Protein AF-A0A957HDB0-F1 (afdb_monomer)

Mean predicted aligned error: 19.22 Å

Sequence (599 aa):
MADKNKKNTQTYMPDEQTFQQRLAARNRQGLFGRLFYYFSIGIAILALITLFVNVVNQSFGAIAESFTINPEELAGEGRTFEELNAQELADILVEYGANLRVLVRDRMSSVDPSVFTTSTLRELEPNANYPEGYADTTVNDISALDNGNEILAEFLALNLSDVDLRNIVLEDIAELQVLQAWGLFDSILNWEPGAAQQQRAADIVTEMQATDDAQVELASQLEDLEGQVSDLRAAGTDDNRAQITSLNEQITELRTQIDANRDAYDDLRNELETLVESFITTETQALYCTGEFVQINTKSPEELVTVMTTPYSEAGCRTEVIRYQSWLDVDFLQTPMSSTPAQAGIRTAILGSLLMMAIVILVSLPIGVGTAIYLEEYASQNFFNRLIETNVRTLAGVPSIIYGLLGLAIFVRLLAPVTSGIIFGVNVETRTDRQAITAIHNGLGVDDIYEFNDEDQYVGINADGTLTTDQAESLLVTFLRLGNAGISNLYGSISTEVATNDVRNSLGIDGEIPDDPEAVIELDGGKSITVAQFNSLERGLEQFASFTVNGRTILSASLTLALLILPIVIINAQEALRAVPFAVREASYGLGATKWQTI

Nearest PDB structures (foldseek):
  6kgq-assembly1_A  TM=9.334E-01  e=4.968E+00  Homo sapiens
  7sqc-assembly1_O1  TM=4.595E-01  e=7.922E+00  Chlamydomonas reinhardtii

Radius of gyration: 42.67 Å; Cα contacts (8 Å, |Δi|>4): 656; chains: 1; bounding box: 119×84×136 Å

Foldseek 3Di:
DDDDDDPDDDDPDDPPVVVVVVVVVVVVVVVVVVVVVVVVVVVVVVVVVVVVVVCQQAPWWKFWKWWPADCCVLVDPPDRSVVDALLSLLVSCVVQPPPLLVVCCVPQAPDDPVCQQVAFLCNRPVPFDADPPRRRPGLVRLVVDPCSSVRSSVSCSRHPGRVVSSVVCCPRPRNMDTPDIGTPCCRVVLEFDDPVLVVLLVVLLVVLVVLVVVLVVLVVVLVVLVVVLVVLVVVPDPVCVVVNVVSVVVNVVSVVVNVVSVVVNVVSQVVNLVSVVSGDYQKDWFKAADPDRPDLSNDRSNVNVVSVPDDDDDHRIDTIITHIDGCDDPQLCVADADPDSVRGHCVCVVVLVVVLVVLLCVQQQCLQLVLLLCLQQPDDPDPVSVVVLVVLVVLLVDDLVVLVVVLCVPQFPVVLCVLLCVVVVPPPPPCLLVLLVVLLCQLQVHDAQFDAPPVRHTDAGRPPPQADRQLRVQSSVLLSVLLVCLSVPPDDQPPLVNLLVSNCVSQQFDDDDDPDQQDWTAGPPGHIGGNSSSVSSSVSSSVSSPPHSGSPDSSSVSVSVSSSCNSVSNVVSNVVVVVDDPVQLVVCVVVVHDSVRSD

Structure (mmCIF, N/CA/C/O backbone):
data_AF-A0A957HDB0-F1
#
_entry.id   AF-A0A957HDB0-F1
#
loop_
_atom_site.group_PDB
_atom_site.id
_atom_site.type_symbol
_atom_site.label_atom_id
_atom_site.label_alt_id
_atom_site.label_comp_id
_atom_site.label_asym_id
_atom_site.label_entity_id
_atom_site.label_seq_id
_atom_site.pdbx_PDB_ins_code
_atom_site.Cartn_x
_atom_site.Cartn_y
_atom_site.Cartn_z
_atom_site.occupancy
_atom_site.B_iso_or_equiv
_atom_site.auth_seq_id
_atom_site.auth_comp_id
_atom_site.auth_asym_id
_atom_site.auth_atom_id
_atom_site.pdbx_PDB_model_num
ATOM 1 N N . MET A 1 1 ? -74.521 48.037 27.390 1.00 42.47 1 MET A N 1
ATOM 2 C CA . MET A 1 1 ? -73.920 46.925 28.157 1.00 42.47 1 MET A CA 1
ATOM 3 C C . MET A 1 1 ? -73.997 45.682 27.290 1.00 42.47 1 MET A C 1
ATOM 5 O O . MET A 1 1 ? -75.088 45.384 26.838 1.00 42.47 1 MET A O 1
ATOM 9 N N . ALA A 1 2 ? -72.845 45.045 27.055 1.00 46.19 2 ALA A N 1
ATOM 10 C CA . ALA A 1 2 ? -72.652 43.750 26.395 1.00 46.19 2 ALA A CA 1
ATOM 11 C C . ALA A 1 2 ? -73.313 43.563 25.014 1.00 46.19 2 ALA A C 1
ATOM 13 O O . ALA A 1 2 ? -74.464 43.150 24.929 1.00 46.19 2 ALA A O 1
ATOM 14 N N . ASP A 1 3 ? -72.535 43.746 23.940 1.00 37.84 3 ASP A N 1
ATOM 15 C CA . ASP A 1 3 ? -72.825 43.055 22.684 1.00 37.84 3 ASP A CA 1
ATOM 16 C C . ASP A 1 3 ? -71.569 42.400 22.100 1.00 37.84 3 ASP A C 1
ATOM 18 O O . ASP A 1 3 ? -70.453 42.923 22.152 1.00 37.84 3 ASP A O 1
ATOM 22 N N . LYS A 1 4 ? -71.797 41.183 21.624 1.00 49.50 4 LYS A N 1
ATOM 23 C CA . LYS A 1 4 ? -70.862 40.219 21.070 1.00 49.50 4 LYS A CA 1
ATOM 24 C C . LYS A 1 4 ? -70.218 40.798 19.815 1.00 49.50 4 LYS A C 1
ATOM 26 O O . LYS A 1 4 ? -70.921 41.179 18.890 1.00 49.50 4 LYS A O 1
ATOM 31 N N . ASN A 1 5 ? -68.897 40.706 19.691 1.00 39.03 5 ASN A N 1
ATOM 32 C CA . ASN A 1 5 ? -68.326 40.524 18.363 1.00 39.03 5 ASN A CA 1
ATOM 33 C C . ASN A 1 5 ? -67.098 39.621 18.402 1.00 39.03 5 ASN A C 1
ATOM 35 O O . ASN A 1 5 ? -66.073 39.923 19.013 1.00 39.03 5 ASN A O 1
ATOM 39 N N . LYS A 1 6 ? -67.277 38.467 17.755 1.00 47.69 6 LYS A N 1
ATOM 40 C CA . LYS A 1 6 ? -66.281 37.452 17.432 1.00 47.69 6 LYS A CA 1
ATOM 41 C C . LYS A 1 6 ? -64.989 38.119 16.954 1.00 47.69 6 LYS A C 1
ATOM 43 O O . LYS A 1 6 ? -64.958 38.700 15.872 1.00 47.69 6 LYS A O 1
ATOM 48 N N . LYS A 1 7 ? -63.902 37.969 17.711 1.00 45.09 7 LYS A N 1
ATOM 49 C CA . LYS A 1 7 ? -62.561 38.083 17.134 1.00 45.09 7 LYS A CA 1
ATOM 50 C C . LYS A 1 7 ? -62.338 36.829 16.292 1.00 45.09 7 LYS A C 1
ATOM 52 O O . LYS A 1 7 ? -62.026 35.769 16.823 1.00 45.09 7 LYS A O 1
ATOM 57 N N . ASN A 1 8 ? -62.608 36.962 14.995 1.00 43.06 8 ASN A N 1
ATOM 58 C CA . ASN A 1 8 ? -62.288 35.970 13.980 1.00 43.06 8 ASN A CA 1
ATOM 59 C C . ASN A 1 8 ? -60.800 35.613 14.067 1.00 43.06 8 ASN A C 1
ATOM 61 O O . ASN A 1 8 ? -59.931 36.479 13.979 1.00 43.06 8 ASN A O 1
ATOM 65 N N . THR A 1 9 ? -60.547 34.320 14.217 1.00 52.00 9 THR A N 1
ATOM 66 C CA . THR A 1 9 ? -59.324 33.614 13.846 1.00 52.00 9 THR A CA 1
ATOM 67 C C . THR A 1 9 ? -58.857 34.065 12.460 1.00 52.00 9 THR A C 1
ATOM 69 O O . THR A 1 9 ? -59.401 33.618 11.452 1.00 52.00 9 THR A O 1
ATOM 72 N N . GLN A 1 10 ? -57.873 34.965 12.396 1.00 49.44 10 GLN A N 1
ATOM 73 C CA . GLN A 1 10 ? -57.140 35.224 11.160 1.00 49.44 10 GLN A CA 1
ATOM 74 C C . GLN A 1 10 ? -56.014 34.203 11.045 1.00 49.44 10 GLN A C 1
ATOM 76 O O . GLN A 1 10 ? -54.936 34.340 11.618 1.00 49.44 10 GLN A O 1
ATOM 81 N N . THR A 1 11 ? -56.328 33.137 10.323 1.00 50.84 11 THR A N 1
ATOM 82 C CA . THR A 1 11 ? -55.385 32.211 9.714 1.00 50.84 11 THR A CA 1
ATOM 83 C C . THR A 1 11 ? -54.355 33.020 8.921 1.00 50.84 11 THR A C 1
ATOM 85 O O . THR A 1 11 ? -54.722 33.824 8.072 1.00 50.84 11 THR A O 1
ATOM 88 N N . TYR A 1 12 ? -53.067 32.811 9.189 1.00 58.84 12 TYR A N 1
ATOM 89 C CA . TYR A 1 12 ? -51.923 33.480 8.547 1.00 58.84 12 TYR A CA 1
ATOM 90 C C . TYR A 1 12 ? -51.709 33.065 7.071 1.00 58.84 12 TYR A C 1
ATOM 92 O O . TYR A 1 12 ? -50.580 33.050 6.581 1.00 58.84 12 TYR A O 1
ATOM 100 N N . MET A 1 13 ? -52.767 32.680 6.352 1.00 57.56 13 MET A N 1
ATOM 101 C CA . MET A 1 13 ? -52.682 32.422 4.917 1.00 57.56 13 MET A CA 1
ATOM 102 C C . MET A 1 13 ? -53.000 33.715 4.158 1.00 57.56 13 MET A C 1
ATOM 104 O O . MET A 1 13 ? -54.032 34.332 4.432 1.00 57.56 13 MET A O 1
ATOM 108 N N . PRO A 1 14 ? -52.123 34.159 3.237 1.00 65.00 14 PRO A N 1
ATOM 109 C CA . PRO A 1 14 ? -52.446 35.262 2.339 1.00 65.00 14 PRO A CA 1
ATOM 110 C C . PRO A 1 14 ? -53.710 34.930 1.535 1.00 65.00 14 PRO A C 1
ATOM 112 O O . PRO A 1 14 ? -54.035 33.757 1.357 1.00 65.00 14 PRO A O 1
ATOM 115 N N . ASP A 1 15 ? -54.410 35.960 1.056 1.00 76.06 15 ASP A N 1
ATOM 116 C CA . ASP A 1 15 ? -55.565 35.787 0.169 1.00 76.06 15 ASP A CA 1
ATOM 117 C C . ASP A 1 15 ? -55.217 34.838 -0.996 1.00 76.06 15 ASP A C 1
ATOM 119 O O . ASP A 1 15 ? -54.088 34.848 -1.492 1.00 76.06 15 ASP A O 1
ATOM 123 N N . GLU A 1 16 ? -56.186 34.024 -1.420 1.00 74.25 16 GLU A N 1
ATOM 124 C CA . GLU A 1 16 ? -56.036 33.019 -2.477 1.00 74.25 16 GLU A CA 1
ATOM 125 C C . GLU A 1 16 ? -55.408 33.609 -3.749 1.00 74.25 16 GLU A C 1
ATOM 127 O O . GLU A 1 16 ? -54.523 32.996 -4.342 1.00 74.25 16 GLU A O 1
ATOM 132 N N . GLN A 1 17 ? -55.775 34.833 -4.142 1.00 74.69 17 GLN A N 1
ATOM 133 C CA . GLN A 1 17 ? -55.183 35.487 -5.311 1.00 74.69 17 GLN A CA 1
ATOM 134 C C . GLN A 1 17 ? -53.698 35.797 -5.094 1.00 74.69 17 GLN A C 1
ATOM 136 O O . GLN A 1 17 ? -52.867 35.497 -5.954 1.00 74.69 17 GLN A O 1
ATOM 141 N N . THR A 1 18 ? -53.338 36.336 -3.930 1.00 71.94 18 THR A N 1
ATOM 142 C CA . THR A 1 18 ? -51.944 36.605 -3.551 1.00 71.94 18 THR A CA 1
ATOM 143 C C . THR A 1 18 ? -51.125 35.312 -3.408 1.00 71.94 18 THR A C 1
ATOM 145 O O . THR A 1 18 ? -49.945 35.274 -3.774 1.00 71.94 18 THR A O 1
ATOM 148 N N . PHE A 1 19 ? -51.731 34.234 -2.901 1.00 75.62 19 PHE A N 1
ATOM 149 C CA . PHE A 1 19 ? -51.113 32.913 -2.800 1.00 75.62 19 PHE A CA 1
ATOM 150 C C . PHE A 1 19 ? -50.830 32.324 -4.186 1.00 75.62 19 PHE A C 1
ATOM 152 O O . PHE A 1 19 ? -49.686 31.960 -4.459 1.00 75.62 19 PHE A O 1
ATOM 159 N N . GLN A 1 20 ? -51.815 32.321 -5.087 1.00 74.69 20 GLN A N 1
ATOM 160 C CA . GLN A 1 20 ? -51.676 31.821 -6.460 1.00 74.69 20 GLN A CA 1
ATOM 161 C C . GLN A 1 20 ? -50.648 32.625 -7.272 1.00 74.69 20 GLN A C 1
ATOM 163 O O . GLN A 1 20 ? -49.819 32.050 -7.981 1.00 74.69 20 GLN A O 1
ATOM 168 N N . GLN A 1 21 ? -50.616 33.953 -7.108 1.00 76.75 21 GLN A N 1
ATOM 169 C CA . GLN A 1 21 ? -49.603 34.808 -7.740 1.00 76.75 21 GLN A CA 1
ATOM 170 C C . GLN A 1 21 ? -48.180 34.473 -7.269 1.00 76.75 21 GLN A C 1
ATOM 172 O O . GLN A 1 21 ? -47.249 34.406 -8.076 1.00 76.75 21 GLN A O 1
ATOM 177 N N . ARG A 1 22 ? -47.992 34.222 -5.966 1.00 79.38 22 ARG A N 1
ATOM 178 C CA . ARG A 1 22 ? -46.683 33.851 -5.401 1.00 79.38 22 ARG A CA 1
ATOM 179 C C . ARG A 1 22 ? -46.320 32.386 -5.649 1.00 79.38 22 ARG A C 1
ATOM 181 O O . ARG A 1 22 ? -45.132 32.066 -5.676 1.00 79.38 22 ARG A O 1
ATOM 188 N N . LEU A 1 23 ? -47.297 31.505 -5.864 1.00 81.88 23 LEU A N 1
ATOM 189 C CA . LEU A 1 23 ? -47.086 30.083 -6.142 1.00 81.88 23 LEU A CA 1
ATOM 190 C C . LEU A 1 23 ? -46.325 29.877 -7.456 1.00 81.88 23 LEU A C 1
ATOM 192 O O . LEU A 1 23 ? -45.370 29.107 -7.493 1.00 81.88 23 LEU A O 1
ATOM 196 N N . ALA A 1 24 ? -46.671 30.624 -8.509 1.00 80.69 24 ALA A N 1
ATOM 197 C CA . ALA A 1 24 ? -45.962 30.559 -9.787 1.00 80.69 24 ALA A CA 1
ATOM 198 C C . ALA A 1 24 ? -44.486 30.981 -9.658 1.00 80.69 24 ALA A C 1
ATOM 200 O O . ALA A 1 24 ? -43.600 30.322 -10.205 1.00 80.69 24 ALA A O 1
ATOM 201 N N . ALA A 1 25 ? -44.205 32.045 -8.897 1.00 82.81 25 ALA A N 1
ATOM 202 C CA . ALA A 1 25 ? -42.840 32.496 -8.628 1.00 82.81 25 ALA A CA 1
ATOM 203 C C . ALA A 1 25 ? -42.047 31.470 -7.796 1.00 82.81 25 ALA A C 1
ATOM 205 O O . ALA A 1 25 ? -40.911 31.149 -8.144 1.00 82.81 25 ALA A O 1
ATOM 206 N N . ARG A 1 26 ? -42.663 30.891 -6.755 1.00 83.50 26 ARG A N 1
ATOM 207 C CA . ARG A 1 26 ? -42.055 29.836 -5.923 1.00 83.50 26 ARG A CA 1
ATOM 208 C C . ARG A 1 26 ? -41.793 28.553 -6.706 1.00 83.50 26 ARG A C 1
ATOM 210 O O . ARG A 1 26 ? -40.729 27.969 -6.544 1.00 83.50 26 ARG A O 1
ATOM 217 N N . ASN A 1 27 ? -42.704 28.147 -7.590 1.00 86.81 27 ASN A N 1
ATOM 218 C CA . ASN A 1 27 ? -42.512 26.981 -8.453 1.00 86.81 27 ASN A CA 1
ATOM 219 C C . ASN A 1 27 ? -41.355 27.193 -9.435 1.00 86.81 27 ASN A C 1
ATOM 221 O O . ASN A 1 27 ? -40.568 26.276 -9.638 1.00 86.81 27 ASN A O 1
ATOM 225 N N . ARG A 1 28 ? -41.195 28.399 -10.000 1.00 85.56 28 ARG A N 1
ATOM 226 C CA . ARG A 1 28 ? -40.045 28.726 -10.864 1.00 85.56 28 ARG A CA 1
ATOM 227 C C . ARG A 1 28 ? -38.727 28.744 -10.091 1.00 85.56 28 ARG A C 1
ATOM 229 O O . ARG A 1 28 ? -37.750 28.174 -10.563 1.00 85.56 28 ARG A O 1
ATOM 236 N N . GLN A 1 29 ? -38.701 29.349 -8.902 1.00 86.50 29 GLN A N 1
ATOM 237 C CA . GLN A 1 29 ? -37.514 29.349 -8.037 1.00 86.50 29 GLN A CA 1
ATOM 238 C C . GLN A 1 29 ? -37.150 27.935 -7.565 1.00 86.50 29 GLN A C 1
ATOM 240 O O . GLN A 1 29 ? -35.981 27.566 -7.593 1.00 86.50 29 GLN A O 1
ATOM 245 N N . GLY A 1 30 ? -38.144 27.120 -7.203 1.00 90.25 30 GLY A N 1
ATOM 246 C CA . GLY A 1 30 ? -37.952 25.716 -6.843 1.00 90.25 30 GLY A CA 1
ATOM 247 C C . GLY A 1 30 ? -37.468 24.870 -8.021 1.00 90.25 30 GLY A C 1
ATOM 248 O O . GLY A 1 30 ? -36.564 24.058 -7.855 1.00 90.25 30 GLY A O 1
ATOM 249 N N . LEU A 1 31 ? -38.004 25.100 -9.226 1.00 91.31 31 LEU A N 1
ATOM 250 C CA . LEU A 1 31 ? -37.536 24.447 -10.451 1.00 91.31 31 LEU A CA 1
ATOM 251 C C . LEU A 1 31 ? -36.070 24.793 -10.733 1.00 91.31 31 LEU A C 1
ATOM 253 O O . LEU A 1 31 ? -35.284 23.893 -11.010 1.00 91.31 31 LEU A O 1
ATOM 257 N N . PHE A 1 32 ? -35.704 26.074 -10.630 1.00 93.31 32 PHE A N 1
ATOM 258 C CA . PHE A 1 32 ? -34.328 26.527 -10.827 1.00 93.31 32 PHE A CA 1
ATOM 259 C C . PHE A 1 32 ? -33.381 25.929 -9.783 1.00 93.31 32 PHE A C 1
ATOM 261 O O . PHE A 1 32 ? -32.356 25.365 -10.149 1.00 93.31 32 PHE A O 1
ATOM 268 N N . GLY A 1 33 ? -33.749 25.975 -8.498 1.00 91.81 33 GLY A N 1
ATOM 269 C CA . GLY A 1 33 ? -32.961 25.363 -7.426 1.00 91.81 33 GLY A CA 1
ATOM 270 C C . GLY A 1 33 ? -32.774 23.857 -7.626 1.00 91.81 33 GLY A C 1
ATOM 271 O O . GLY A 1 33 ? -31.669 23.349 -7.464 1.00 91.81 33 GLY A O 1
ATOM 272 N N . ARG A 1 34 ? -33.824 23.148 -8.061 1.00 91.81 34 ARG A N 1
ATOM 273 C CA . ARG A 1 34 ? -33.759 21.714 -8.377 1.00 91.81 34 ARG A CA 1
ATOM 274 C C . ARG A 1 34 ? -32.861 21.424 -9.583 1.00 91.81 34 ARG A C 1
ATOM 276 O O . ARG A 1 34 ? -32.077 20.484 -9.537 1.00 91.81 34 ARG A O 1
ATOM 283 N N . LEU A 1 35 ? -32.964 22.223 -10.646 1.00 93.81 35 LEU A N 1
ATOM 284 C CA . LEU A 1 35 ? -32.094 22.119 -11.823 1.00 93.81 35 LEU A CA 1
ATOM 285 C C . LEU A 1 35 ? -30.629 22.350 -11.453 1.00 93.81 35 LEU A C 1
ATOM 287 O O . LEU A 1 35 ? -29.783 21.546 -11.825 1.00 93.81 35 LEU A O 1
ATOM 291 N N . PHE A 1 36 ? -30.345 23.399 -10.681 1.00 95.25 36 PHE A N 1
ATOM 292 C CA . PHE A 1 36 ? -29.001 23.693 -10.193 1.00 95.25 36 PHE A CA 1
ATOM 293 C C . PHE A 1 36 ? -28.441 22.548 -9.338 1.00 95.25 36 PHE A C 1
ATOM 295 O O . PHE A 1 36 ? -27.303 22.136 -9.536 1.00 95.25 36 PHE A O 1
ATOM 302 N N . TYR A 1 37 ? -29.250 21.994 -8.431 1.00 92.06 37 TYR A N 1
ATOM 303 C CA . TYR A 1 37 ? -28.854 20.861 -7.596 1.00 92.06 37 TYR A CA 1
ATOM 304 C C . TYR A 1 37 ? -28.505 19.617 -8.427 1.00 92.06 37 TYR A C 1
ATOM 306 O O . TYR A 1 37 ? -27.426 19.056 -8.254 1.00 92.06 37 TYR A O 1
ATOM 314 N N . TYR A 1 38 ? -29.363 19.217 -9.374 1.00 94.62 38 TYR A N 1
ATOM 315 C CA . TYR A 1 38 ? -29.071 18.071 -10.244 1.00 94.62 38 TYR A CA 1
ATOM 316 C C . TYR A 1 38 ? -27.881 18.315 -11.169 1.00 94.62 38 TYR A C 1
ATOM 318 O O . TYR A 1 38 ? -27.099 17.399 -11.405 1.00 94.62 38 TYR A O 1
ATOM 326 N N . PHE A 1 39 ? -27.713 19.541 -11.660 1.00 96.50 39 PHE A N 1
ATOM 327 C CA . PHE A 1 39 ? -26.548 19.915 -12.452 1.00 96.50 39 PHE A CA 1
ATOM 328 C C . PHE A 1 39 ? -25.252 19.817 -11.636 1.00 96.50 39 PHE A C 1
ATOM 330 O O . PHE A 1 39 ? -24.279 19.236 -12.106 1.00 96.50 39 PHE A O 1
ATOM 337 N N . SER A 1 40 ? -25.261 20.306 -10.392 1.00 96.06 40 SER A N 1
ATOM 338 C CA . SER A 1 40 ? -24.131 20.194 -9.462 1.00 96.06 40 SER A CA 1
ATOM 339 C C . SER A 1 40 ? -23.771 18.734 -9.173 1.00 96.06 40 SER A C 1
ATOM 341 O O . SER A 1 40 ? -22.605 18.359 -9.271 1.00 96.06 40 SER A O 1
ATOM 343 N N . ILE A 1 41 ? -24.770 17.880 -8.913 1.00 94.56 41 ILE A N 1
ATOM 344 C CA . ILE A 1 41 ? -24.559 16.432 -8.761 1.00 94.56 41 ILE A CA 1
ATOM 345 C C . ILE A 1 41 ? -23.969 15.827 -10.035 1.00 94.56 41 ILE A C 1
ATOM 347 O O . ILE A 1 41 ? -23.030 15.044 -9.950 1.00 94.56 41 ILE A O 1
ATOM 351 N N . GLY A 1 42 ? -24.486 16.195 -11.210 1.00 96.44 42 GLY A N 1
ATOM 352 C CA . GLY A 1 42 ? -23.968 15.718 -12.490 1.00 96.44 42 GLY A CA 1
ATOM 353 C C . GLY A 1 42 ? -22.490 16.062 -12.681 1.00 96.44 42 GLY A C 1
ATOM 354 O O . GLY A 1 42 ? -21.702 15.185 -13.024 1.00 96.44 42 GLY A O 1
ATOM 355 N N . ILE A 1 43 ? -22.095 17.305 -12.384 1.00 96.75 43 ILE A N 1
ATOM 356 C CA . ILE A 1 43 ? -20.687 17.725 -12.411 1.00 96.75 43 ILE A CA 1
ATOM 357 C C . ILE A 1 43 ? -19.860 16.939 -11.393 1.00 96.75 43 ILE A C 1
ATOM 359 O O . ILE A 1 43 ? -18.782 16.466 -11.737 1.00 96.75 43 ILE A O 1
ATOM 363 N N . ALA A 1 44 ? -20.343 16.787 -10.158 1.00 93.00 44 ALA A N 1
ATOM 364 C CA . ALA A 1 44 ? -19.618 16.068 -9.113 1.00 93.00 44 ALA A CA 1
ATOM 365 C C . ALA A 1 44 ? -19.385 14.595 -9.487 1.00 93.00 44 ALA A C 1
ATOM 367 O O . ALA A 1 44 ? -18.283 14.085 -9.309 1.00 93.00 44 ALA A O 1
ATOM 368 N N . ILE A 1 45 ? -20.396 13.932 -10.056 1.00 96.50 45 ILE A N 1
ATOM 369 C CA . ILE A 1 45 ? -20.287 12.556 -10.552 1.00 96.50 45 ILE A CA 1
ATOM 370 C C . ILE A 1 45 ? -19.288 12.485 -11.707 1.00 96.50 45 ILE A C 1
ATOM 372 O O . ILE A 1 45 ? -18.423 11.617 -11.690 1.00 96.50 45 ILE A O 1
ATOM 376 N N . LEU A 1 46 ? -19.359 13.399 -12.680 1.00 97.19 46 LEU A N 1
ATOM 377 C CA . LEU A 1 46 ? -18.396 13.440 -13.785 1.00 97.19 46 LEU A CA 1
ATOM 378 C C . LEU A 1 46 ? -16.966 13.651 -13.282 1.00 97.19 46 LEU A C 1
ATOM 380 O O . LEU A 1 46 ? -16.070 12.936 -13.709 1.00 97.19 46 LEU A O 1
ATOM 384 N N . ALA A 1 47 ? -16.754 14.571 -12.341 1.00 96.00 47 ALA A N 1
ATOM 385 C CA . ALA A 1 47 ? -15.445 14.802 -11.740 1.00 96.00 47 ALA A CA 1
ATOM 386 C C . ALA A 1 47 ? -14.917 13.549 -11.022 1.00 96.00 47 ALA A C 1
ATOM 388 O O . ALA A 1 47 ? -13.742 13.213 -11.160 1.00 96.00 47 ALA A O 1
ATOM 389 N N . LEU A 1 48 ? -15.784 12.836 -10.297 1.00 94.94 48 LEU A N 1
ATOM 390 C CA . LEU A 1 48 ? -15.427 11.597 -9.609 1.00 94.94 48 LEU A CA 1
ATOM 391 C C . LEU A 1 48 ? -15.106 10.469 -10.596 1.00 94.94 48 LEU A C 1
ATOM 393 O O . LEU A 1 48 ? -14.130 9.756 -10.390 1.00 94.94 48 LEU A O 1
ATOM 397 N N . ILE A 1 49 ? -15.869 10.343 -11.687 1.00 95.69 49 ILE A N 1
ATOM 398 C CA . ILE A 1 49 ? -15.580 9.398 -12.775 1.00 95.69 49 ILE A CA 1
ATOM 399 C C . ILE A 1 49 ? -14.226 9.723 -13.407 1.00 95.69 49 ILE A C 1
ATOM 401 O O . ILE A 1 49 ? -13.403 8.827 -13.546 1.00 95.69 49 ILE A O 1
ATOM 405 N N . THR A 1 50 ? -13.961 10.988 -13.743 1.00 95.56 50 THR A N 1
ATOM 406 C CA . THR A 1 50 ? -12.677 11.401 -14.327 1.00 95.56 50 THR A CA 1
ATOM 407 C C . THR A 1 50 ? -11.514 11.090 -13.392 1.00 95.56 50 THR A C 1
ATOM 409 O O . THR A 1 50 ? -10.502 10.552 -13.833 1.00 95.56 50 THR A O 1
ATOM 412 N N . LEU A 1 51 ? -11.657 11.385 -12.098 1.00 94.12 51 LEU A N 1
ATOM 413 C CA . LEU A 1 51 ? -10.626 11.078 -11.111 1.00 94.12 51 LEU A CA 1
ATOM 414 C C . LEU A 1 51 ? -10.411 9.568 -10.990 1.00 94.12 51 LEU A C 1
ATOM 416 O O . LEU A 1 51 ? -9.270 9.122 -10.996 1.00 94.12 51 LEU A O 1
ATOM 420 N N . PHE A 1 52 ? -11.488 8.786 -10.933 1.00 90.44 52 PHE A N 1
ATOM 421 C CA . PHE A 1 52 ? -11.409 7.330 -10.873 1.00 90.44 52 PHE A CA 1
ATOM 422 C C . PHE A 1 52 ? -10.705 6.749 -12.102 1.00 90.44 52 PHE A C 1
ATOM 424 O O . PHE A 1 52 ? -9.769 5.974 -11.951 1.00 90.44 52 PHE A O 1
ATOM 431 N N . VAL A 1 53 ? -11.094 7.172 -13.308 1.00 89.25 53 VAL A N 1
ATOM 432 C CA . VAL A 1 53 ? -10.462 6.744 -14.565 1.00 89.25 53 VAL A CA 1
ATOM 433 C C . VAL A 1 53 ? -8.981 7.119 -14.590 1.00 89.25 53 VAL A C 1
ATOM 435 O O . VAL A 1 53 ? -8.161 6.302 -14.993 1.00 89.25 53 VAL A O 1
ATOM 438 N N . ASN A 1 54 ? -8.617 8.315 -14.118 1.00 88.25 54 ASN A N 1
ATOM 439 C CA . ASN A 1 54 ? -7.218 8.733 -14.053 1.00 88.25 54 ASN A CA 1
ATOM 440 C C . ASN A 1 54 ? -6.403 7.890 -13.063 1.00 88.25 54 ASN A C 1
ATOM 442 O O . ASN A 1 54 ? -5.296 7.472 -13.386 1.00 88.25 54 ASN A O 1
ATOM 446 N N . VAL A 1 55 ? -6.952 7.617 -11.876 1.00 85.38 55 VAL A N 1
ATOM 447 C CA . VAL A 1 55 ? -6.300 6.755 -10.879 1.00 85.38 55 VAL A CA 1
ATOM 448 C C . VAL A 1 55 ? -6.122 5.347 -11.439 1.00 85.38 55 VAL A C 1
ATOM 450 O O . VAL A 1 55 ? -5.017 4.825 -11.412 1.00 85.38 55 VAL A O 1
ATOM 453 N N . VAL A 1 56 ? -7.169 4.765 -12.024 1.00 82.06 56 VAL A N 1
ATOM 454 C CA . VAL A 1 56 ? -7.100 3.446 -12.668 1.00 82.06 56 VAL A CA 1
ATOM 455 C C . VAL A 1 56 ? -6.043 3.431 -13.778 1.00 82.06 56 VAL A C 1
ATOM 457 O O . VAL A 1 56 ? -5.251 2.496 -13.838 1.00 82.06 56 VAL A O 1
ATOM 460 N N . ASN A 1 57 ? -5.965 4.482 -14.602 1.00 83.19 57 ASN A N 1
ATOM 461 C CA . ASN A 1 57 ? -4.946 4.578 -15.645 1.00 83.19 57 ASN A CA 1
ATOM 462 C C . ASN A 1 57 ? -3.520 4.584 -15.084 1.00 83.19 57 ASN A C 1
ATOM 464 O O . ASN A 1 57 ? -2.642 3.933 -15.633 1.00 83.19 57 ASN A O 1
ATOM 468 N N . GLN A 1 58 ? -3.290 5.311 -13.992 1.00 75.31 58 GLN A N 1
ATOM 469 C CA . GLN A 1 58 ? -1.966 5.434 -13.379 1.00 75.31 58 GLN A CA 1
ATOM 470 C C . GLN A 1 58 ? -1.574 4.212 -12.541 1.00 75.31 58 GLN A C 1
ATOM 472 O O . GLN A 1 58 ? -0.389 3.954 -12.372 1.00 75.31 58 GLN A O 1
ATOM 477 N N . SER A 1 59 ? -2.544 3.483 -11.986 1.00 71.44 59 SER A N 1
ATOM 478 C CA . SER A 1 59 ? -2.280 2.371 -11.065 1.00 71.44 59 SER A CA 1
ATOM 479 C C . SER A 1 59 ? -2.087 1.016 -11.744 1.00 71.44 59 SER A C 1
ATOM 481 O O . SER A 1 59 ? -1.459 0.151 -11.150 1.00 71.44 59 SER A O 1
ATOM 483 N N . PHE A 1 60 ? -2.629 0.809 -12.946 1.00 71.25 60 PHE A N 1
ATOM 484 C CA . PHE A 1 60 ? -2.637 -0.503 -13.612 1.00 71.25 60 PHE A CA 1
ATOM 485 C C . PHE A 1 60 ? -1.880 -0.491 -14.946 1.00 71.25 60 PHE A C 1
ATOM 487 O O . PHE A 1 60 ? -2.325 -1.054 -15.941 1.00 71.25 60 PHE A O 1
ATOM 494 N N . GLY A 1 61 ? -0.755 0.214 -14.970 1.00 67.44 61 GLY A N 1
ATOM 495 C CA . GLY A 1 61 ? 0.116 0.324 -16.129 1.00 67.44 61 GLY A CA 1
ATOM 496 C C . GLY A 1 61 ? 0.871 -0.951 -16.504 1.00 67.44 61 GLY A C 1
ATOM 497 O O . GLY A 1 61 ? 0.843 -1.951 -15.783 1.00 67.44 61 GLY A O 1
ATOM 498 N N . ALA A 1 62 ? 1.588 -0.884 -17.622 1.00 63.84 62 ALA A N 1
ATOM 499 C CA . ALA A 1 62 ? 2.700 -1.785 -17.907 1.00 63.84 62 ALA A CA 1
ATOM 500 C C . ALA A 1 62 ? 4.023 -1.105 -17.553 1.00 63.84 62 ALA A C 1
ATOM 502 O O . ALA A 1 62 ? 4.143 0.123 -17.627 1.00 63.84 62 ALA A O 1
ATOM 503 N N . ILE A 1 63 ? 5.017 -1.911 -17.204 1.00 62.09 63 ILE A N 1
ATOM 504 C CA . ILE A 1 63 ? 6.389 -1.452 -16.998 1.00 62.09 63 ILE A CA 1
ATOM 505 C C . ILE A 1 63 ? 7.335 -2.198 -17.927 1.00 62.09 63 ILE A C 1
ATOM 507 O O . ILE A 1 63 ? 7.093 -3.354 -18.264 1.00 62.09 63 ILE A O 1
ATOM 511 N N . ALA A 1 64 ? 8.394 -1.505 -18.328 1.00 59.84 64 ALA A N 1
ATOM 512 C CA . ALA A 1 64 ? 9.562 -2.084 -18.963 1.00 59.84 64 ALA A CA 1
ATOM 513 C C . ALA A 1 64 ? 10.615 -2.267 -17.8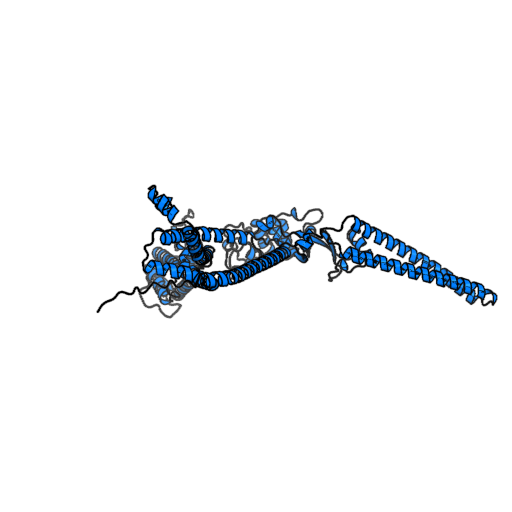80 1.00 59.84 64 ALA A C 1
ATOM 515 O O . ALA A 1 64 ? 11.034 -1.293 -17.245 1.00 59.84 64 ALA A O 1
ATOM 516 N N . GLU A 1 65 ? 11.016 -3.510 -17.672 1.00 61.16 65 GLU A N 1
ATOM 517 C CA . GLU A 1 65 ? 12.015 -3.881 -16.681 1.00 61.16 65 GLU A CA 1
ATOM 518 C C . GLU A 1 65 ? 13.238 -4.503 -17.354 1.00 61.16 65 GLU A C 1
ATOM 520 O O . GLU A 1 65 ? 13.111 -5.159 -18.388 1.00 61.16 65 GLU A O 1
ATOM 525 N N . SER A 1 66 ? 14.414 -4.279 -16.773 1.00 64.50 66 SER A N 1
ATOM 526 C CA . SER A 1 66 ? 15.673 -4.886 -17.202 1.00 64.50 66 SER A CA 1
ATOM 527 C C . SER A 1 66 ? 16.478 -5.361 -15.998 1.00 64.50 66 SER A C 1
ATOM 529 O O . SER A 1 66 ? 16.337 -4.814 -14.906 1.00 64.50 66 SER A O 1
ATOM 531 N N . PHE A 1 67 ? 17.322 -6.367 -16.200 1.00 69.50 67 PHE A N 1
ATOM 532 C CA . PHE A 1 67 ? 18.254 -6.860 -15.193 1.00 69.50 67 PHE A CA 1
ATOM 533 C C . PHE A 1 67 ? 19.668 -6.376 -15.504 1.00 69.50 67 PHE A C 1
ATOM 535 O O . PHE A 1 67 ? 20.132 -6.531 -16.634 1.00 69.50 67 PHE A O 1
ATOM 542 N N . THR A 1 68 ? 20.376 -5.876 -14.488 1.00 70.75 68 THR A N 1
ATOM 543 C CA . THR A 1 68 ? 21.810 -5.557 -14.580 1.00 70.75 68 THR A CA 1
ATOM 544 C C . THR A 1 68 ? 22.632 -6.793 -14.980 1.00 70.75 68 THR A C 1
ATOM 546 O O . THR A 1 68 ? 23.613 -6.688 -15.723 1.00 70.75 68 THR A O 1
ATOM 549 N N . ILE A 1 69 ? 22.241 -7.978 -14.492 1.00 75.75 69 ILE A N 1
ATOM 550 C CA . ILE A 1 69 ? 22.844 -9.270 -14.852 1.00 75.75 69 ILE A CA 1
ATOM 551 C C . ILE A 1 69 ? 21.736 -10.213 -15.314 1.00 75.75 69 ILE A C 1
ATOM 553 O O . ILE A 1 69 ? 20.782 -10.452 -14.580 1.00 75.75 69 ILE A O 1
ATOM 557 N N . ASN A 1 70 ? 21.855 -10.767 -16.524 1.00 71.12 70 ASN A N 1
ATOM 558 C CA . ASN A 1 70 ? 20.842 -11.676 -17.054 1.00 71.12 70 ASN A CA 1
ATOM 559 C C . ASN A 1 70 ? 20.757 -12.944 -16.173 1.00 71.12 70 ASN A C 1
ATOM 561 O O . ASN A 1 70 ? 21.771 -13.629 -16.024 1.00 71.12 70 ASN A O 1
ATOM 565 N N . PRO A 1 71 ? 19.579 -13.298 -15.618 1.00 78.12 71 PRO A N 1
ATOM 566 C CA . PRO A 1 71 ? 19.431 -14.473 -14.756 1.00 78.12 71 PRO A CA 1
ATOM 567 C C . PRO A 1 71 ? 19.872 -15.784 -15.417 1.00 78.12 71 PRO A C 1
ATOM 569 O O . PRO A 1 71 ? 20.390 -16.673 -14.746 1.00 78.12 71 PRO A O 1
ATOM 572 N N . GLU A 1 72 ? 19.738 -15.892 -16.739 1.00 80.00 72 GLU A N 1
ATOM 573 C CA . GLU A 1 72 ? 20.175 -17.080 -17.480 1.00 80.00 72 GLU A CA 1
ATOM 574 C C . GLU A 1 72 ? 21.705 -17.211 -17.524 1.00 80.00 72 GLU A C 1
ATOM 576 O O . GLU A 1 72 ? 22.235 -18.318 -17.579 1.00 80.00 72 GLU A O 1
ATOM 581 N N . GLU A 1 73 ? 22.443 -16.097 -17.435 1.00 79.12 73 GLU A N 1
ATOM 582 C CA . GLU A 1 73 ? 23.906 -16.134 -17.305 1.00 79.12 73 GLU A CA 1
ATOM 583 C C . GLU A 1 73 ? 24.330 -16.687 -15.936 1.00 79.12 73 GLU A C 1
ATOM 585 O O . GLU A 1 73 ? 25.357 -17.360 -15.846 1.00 79.12 73 GLU A O 1
ATOM 590 N N . LEU A 1 74 ? 23.519 -16.470 -14.892 1.00 83.25 74 LEU A N 1
ATOM 591 C CA . LEU A 1 74 ? 23.761 -16.995 -13.542 1.00 83.25 74 LEU A CA 1
ATOM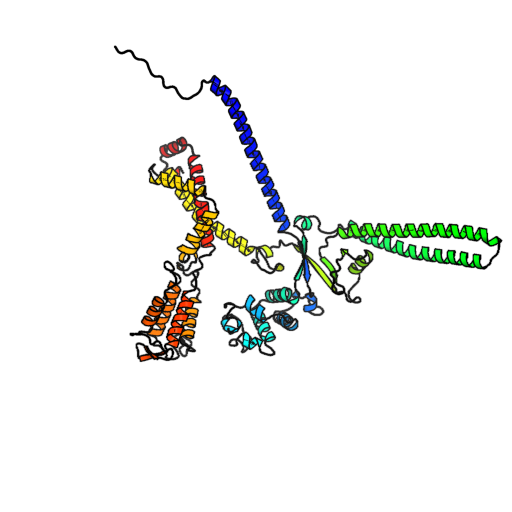 592 C C . LEU A 1 74 ? 23.528 -18.514 -13.453 1.00 83.25 74 LEU A C 1
ATOM 594 O O . LEU A 1 74 ? 24.102 -19.180 -12.596 1.00 83.25 74 LEU A O 1
ATOM 598 N N . ALA A 1 75 ? 22.699 -19.082 -14.337 1.00 80.88 75 ALA A N 1
ATOM 599 C CA . ALA A 1 75 ? 22.369 -20.511 -14.344 1.00 80.88 75 ALA A CA 1
ATOM 600 C C . ALA A 1 75 ? 23.456 -21.406 -14.978 1.00 80.88 75 ALA A C 1
ATOM 602 O O . ALA A 1 75 ? 23.516 -22.622 -14.718 1.00 80.88 75 ALA A O 1
ATOM 603 N N . GLY A 1 76 ? 24.337 -20.805 -15.785 1.00 76.38 76 GLY A N 1
ATOM 604 C CA . GLY A 1 76 ? 25.369 -21.485 -16.566 1.00 76.38 76 GLY A CA 1
ATOM 605 C C . GLY A 1 76 ? 24.869 -22.038 -17.910 1.00 76.38 76 GLY A C 1
ATOM 606 O O . GLY A 1 76 ? 23.676 -22.065 -18.201 1.00 76.38 76 GLY A O 1
ATOM 607 N N . GLU A 1 77 ? 25.796 -22.487 -18.764 1.00 73.19 77 GLU A N 1
ATOM 608 C CA . GLU A 1 77 ? 25.480 -22.890 -20.144 1.00 73.19 77 GLU A CA 1
ATOM 609 C C . GLU A 1 77 ? 24.452 -24.040 -20.223 1.00 73.19 77 GLU A C 1
ATOM 611 O O . GLU A 1 77 ? 24.710 -25.165 -19.790 1.00 73.19 77 GLU A O 1
ATOM 616 N N . GLY A 1 78 ? 23.306 -23.775 -20.864 1.00 69.88 78 GLY A N 1
ATOM 617 C CA . GLY A 1 78 ? 22.329 -24.795 -21.264 1.00 69.88 78 GLY A CA 1
ATOM 618 C C . GLY A 1 78 ? 21.282 -25.185 -20.215 1.00 69.88 78 GLY A C 1
ATOM 619 O O . GLY A 1 78 ? 20.588 -26.180 -20.432 1.00 69.88 78 GLY A O 1
ATOM 620 N N . ARG A 1 79 ? 21.155 -24.432 -19.117 1.00 75.31 79 ARG A N 1
ATOM 621 C CA . ARG A 1 79 ? 20.086 -24.574 -18.111 1.00 75.31 79 ARG A CA 1
ATOM 622 C C . ARG A 1 79 ? 19.282 -23.285 -18.017 1.00 75.31 79 ARG A C 1
ATOM 624 O O . ARG A 1 79 ? 19.834 -22.222 -18.281 1.00 75.31 79 ARG A O 1
ATOM 631 N N . THR A 1 80 ? 18.009 -23.384 -17.641 1.00 79.25 80 THR A N 1
ATOM 632 C CA . THR A 1 80 ? 17.205 -22.190 -17.336 1.00 79.25 80 THR A CA 1
ATOM 633 C C . THR A 1 80 ? 17.360 -21.821 -15.870 1.00 79.25 80 THR A C 1
ATOM 635 O O . THR A 1 80 ? 17.444 -22.713 -15.020 1.00 79.25 80 THR A O 1
ATOM 638 N N . PHE A 1 81 ? 17.344 -20.531 -15.549 1.00 81.00 81 PHE A N 1
ATOM 639 C CA . PHE A 1 81 ? 17.452 -20.046 -14.176 1.00 81.00 81 PHE A CA 1
ATOM 640 C C . PHE A 1 81 ? 16.461 -20.749 -13.240 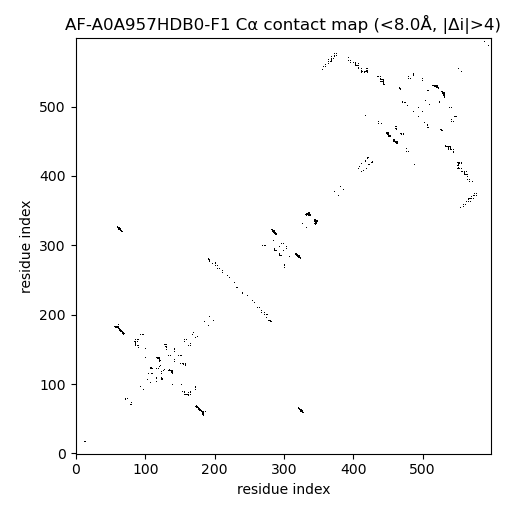1.00 81.00 81 PHE A C 1
ATOM 642 O O . PHE A 1 81 ? 16.851 -21.177 -12.156 1.00 81.00 81 PHE A O 1
ATOM 649 N N . GLU A 1 82 ? 15.226 -20.995 -13.687 1.00 79.88 82 GLU A N 1
ATOM 650 C CA . GLU A 1 82 ? 14.145 -21.685 -12.968 1.00 79.88 82 GLU A CA 1
ATOM 651 C C . GLU A 1 82 ? 14.463 -23.127 -12.534 1.00 79.88 82 GLU A C 1
ATOM 653 O O . GLU A 1 82 ? 13.778 -23.663 -11.663 1.00 79.88 82 GLU A O 1
ATOM 658 N N . GLU A 1 83 ? 15.490 -23.761 -13.101 1.00 84.12 83 GLU A N 1
ATOM 659 C CA . GLU A 1 83 ? 15.881 -25.139 -12.775 1.00 84.12 83 GLU A CA 1
ATOM 660 C C . GLU A 1 83 ? 16.855 -25.226 -11.590 1.00 84.12 83 GLU A C 1
ATOM 662 O O . GLU A 1 83 ? 17.085 -26.322 -11.075 1.00 84.12 83 GLU A O 1
ATOM 667 N N . LEU A 1 84 ? 17.413 -24.095 -11.143 1.00 86.12 84 LEU A N 1
ATOM 668 C CA . LEU A 1 84 ? 18.362 -24.052 -10.027 1.00 86.12 84 LEU A CA 1
ATOM 669 C C . LEU A 1 84 ? 17.695 -24.410 -8.696 1.00 86.12 84 LEU A C 1
ATOM 671 O O . LEU A 1 84 ? 16.581 -23.954 -8.409 1.00 86.12 84 LEU A O 1
ATOM 675 N N . ASN A 1 85 ? 18.408 -25.189 -7.881 1.00 89.56 85 ASN A N 1
ATOM 676 C CA . ASN A 1 85 ? 17.993 -25.564 -6.526 1.00 89.56 85 ASN A CA 1
ATOM 677 C C . ASN A 1 85 ? 18.474 -24.557 -5.458 1.00 89.56 85 ASN A C 1
ATOM 679 O O . ASN A 1 85 ? 19.353 -23.740 -5.724 1.00 89.56 85 ASN A O 1
ATOM 683 N N . ALA A 1 86 ? 17.931 -24.632 -4.235 1.00 87.81 86 ALA A N 1
ATOM 684 C CA . ALA A 1 86 ? 18.282 -23.748 -3.116 1.00 87.81 86 ALA A CA 1
ATOM 685 C C . ALA A 1 86 ? 19.789 -23.622 -2.841 1.00 87.81 86 ALA A C 1
ATOM 687 O O . ALA A 1 86 ? 20.253 -22.524 -2.540 1.00 87.81 86 ALA A O 1
ATOM 688 N N . GLN A 1 87 ? 20.556 -24.711 -2.955 1.00 89.44 87 GLN A N 1
ATOM 689 C CA . GLN A 1 87 ? 21.998 -24.682 -2.706 1.00 89.44 87 GLN A CA 1
ATOM 690 C C . GLN A 1 87 ? 22.734 -23.940 -3.824 1.00 89.44 87 GLN A C 1
ATOM 692 O O . GLN A 1 87 ? 23.541 -23.066 -3.541 1.00 89.44 87 GLN A O 1
ATOM 697 N N . GLU A 1 88 ? 22.405 -24.225 -5.086 1.00 90.94 88 GLU A N 1
ATOM 698 C CA . GLU A 1 88 ? 22.984 -23.524 -6.240 1.00 90.94 88 GLU A CA 1
ATOM 699 C C . GLU A 1 88 ? 22.651 -22.024 -6.209 1.00 90.94 88 GLU A C 1
ATOM 701 O O . GLU A 1 88 ? 23.497 -21.188 -6.513 1.00 90.94 88 GLU A O 1
ATOM 706 N N . LEU A 1 89 ? 21.431 -21.667 -5.796 1.00 91.00 89 LEU A N 1
ATOM 707 C CA . LEU A 1 89 ? 21.016 -20.273 -5.625 1.00 91.00 89 LEU A CA 1
ATOM 708 C C . LEU A 1 89 ? 21.779 -19.586 -4.484 1.00 91.00 89 LEU A C 1
ATOM 710 O O . LEU A 1 89 ? 22.184 -18.435 -4.623 1.00 91.00 89 LEU A O 1
ATOM 714 N N . ALA A 1 90 ? 22.000 -20.284 -3.370 1.00 90.62 90 ALA A N 1
ATOM 715 C CA . ALA A 1 90 ? 22.788 -19.780 -2.252 1.00 90.62 90 ALA A CA 1
ATOM 716 C C . ALA A 1 90 ? 24.272 -19.603 -2.622 1.00 90.62 90 ALA A C 1
ATOM 718 O O . ALA A 1 90 ? 24.877 -18.600 -2.243 1.00 90.62 90 ALA A O 1
ATOM 719 N N . ASP A 1 91 ? 24.830 -20.512 -3.424 1.00 91.19 91 ASP A N 1
ATOM 720 C CA . ASP A 1 91 ? 26.197 -20.414 -3.941 1.00 91.19 91 ASP A CA 1
ATOM 721 C C . ASP A 1 91 ? 26.364 -19.173 -4.841 1.00 91.19 91 ASP A C 1
ATOM 723 O O . ASP A 1 91 ? 27.345 -18.442 -4.697 1.00 91.19 91 ASP A O 1
ATOM 727 N N . ILE A 1 92 ? 25.371 -18.856 -5.688 1.00 90.56 92 ILE A N 1
ATOM 728 C CA . ILE A 1 92 ? 25.357 -17.621 -6.498 1.00 90.56 92 ILE A CA 1
ATOM 729 C C . ILE A 1 92 ? 25.398 -16.372 -5.603 1.00 90.56 92 ILE A C 1
ATOM 731 O O . ILE A 1 92 ? 26.131 -15.426 -5.894 1.00 90.56 92 ILE A O 1
ATOM 735 N N . LEU A 1 93 ? 24.650 -16.357 -4.492 1.00 91.12 93 LEU A N 1
ATOM 736 C CA . LEU A 1 93 ? 24.671 -15.228 -3.551 1.00 91.12 93 LEU A CA 1
ATOM 737 C C . LEU A 1 93 ? 26.060 -15.020 -2.932 1.00 91.12 93 LEU A C 1
ATOM 739 O O . LEU A 1 93 ? 26.474 -13.878 -2.733 1.00 91.12 93 LEU A O 1
ATOM 743 N N . VAL A 1 94 ? 26.785 -16.102 -2.637 1.00 92.12 94 VAL A N 1
ATOM 744 C CA . VAL A 1 94 ? 28.166 -16.026 -2.136 1.00 92.12 94 VAL A CA 1
ATOM 745 C C . VAL A 1 94 ? 29.106 -15.522 -3.230 1.00 92.12 94 VAL A C 1
ATOM 747 O O . VAL A 1 94 ? 29.880 -14.595 -2.985 1.00 92.12 94 VAL A O 1
ATOM 750 N N . GLU A 1 95 ? 29.027 -16.099 -4.432 1.00 91.00 95 GLU A N 1
ATOM 751 C CA . GLU A 1 95 ? 29.920 -15.798 -5.557 1.00 91.00 95 GLU A CA 1
ATOM 752 C C . GLU A 1 95 ? 29.846 -14.327 -5.982 1.00 91.00 95 GLU A C 1
ATOM 754 O O . GLU A 1 95 ? 30.878 -13.678 -6.170 1.00 91.00 95 GLU A O 1
ATOM 759 N N . TYR A 1 96 ? 28.633 -13.779 -6.069 1.00 87.25 96 TYR A N 1
ATOM 760 C CA . TYR A 1 96 ? 28.404 -12.387 -6.462 1.00 87.25 96 TYR A CA 1
ATOM 761 C C . TYR A 1 96 ? 28.458 -11.403 -5.281 1.00 87.25 96 TYR A C 1
ATOM 763 O O . TYR A 1 96 ? 28.281 -10.199 -5.468 1.00 87.25 96 TYR A O 1
ATOM 771 N N . GLY A 1 97 ? 28.770 -11.882 -4.071 1.00 84.44 97 GLY A N 1
ATOM 772 C CA . GLY A 1 97 ? 29.056 -11.036 -2.912 1.00 84.44 97 GLY A CA 1
ATOM 773 C C . GLY A 1 97 ? 27.829 -10.367 -2.289 1.00 84.44 97 GLY A C 1
ATOM 774 O O . GLY A 1 97 ? 27.931 -9.231 -1.817 1.00 84.44 97 GLY A O 1
ATOM 775 N N . ALA A 1 98 ? 26.681 -11.051 -2.260 1.00 85.75 98 ALA A N 1
ATOM 776 C CA . ALA A 1 98 ? 25.488 -10.568 -1.571 1.00 85.75 98 ALA A CA 1
ATOM 777 C C . ALA A 1 98 ? 25.776 -10.283 -0.086 1.00 85.75 98 ALA A C 1
ATOM 779 O O . ALA A 1 98 ? 26.566 -10.964 0.575 1.00 85.75 98 ALA A O 1
ATOM 780 N N . ASN A 1 99 ? 25.073 -9.306 0.491 1.00 89.25 99 ASN A N 1
ATOM 781 C CA . ASN A 1 99 ? 25.169 -9.013 1.921 1.00 89.25 99 ASN A CA 1
ATOM 782 C C . ASN A 1 99 ? 24.360 -10.033 2.740 1.00 89.25 99 ASN A C 1
ATOM 784 O O . ASN A 1 99 ? 23.343 -9.698 3.345 1.00 89.25 99 ASN A O 1
ATOM 788 N N . LEU A 1 100 ? 24.832 -11.281 2.807 1.00 90.12 100 LEU A N 1
ATOM 789 C CA . LEU A 1 100 ? 24.126 -12.404 3.440 1.00 90.12 100 LEU A CA 1
ATOM 790 C C . LEU A 1 100 ? 23.720 -12.128 4.890 1.00 90.12 100 LEU A C 1
ATOM 792 O O . LEU A 1 100 ? 22.644 -12.521 5.322 1.00 90.12 100 LEU A O 1
ATOM 796 N N . ARG A 1 101 ? 24.526 -11.367 5.637 1.00 88.94 101 ARG A N 1
ATOM 797 C CA . ARG A 1 101 ? 24.171 -10.916 6.991 1.00 88.94 101 ARG A CA 1
ATOM 798 C C . ARG A 1 101 ? 22.862 -10.115 7.018 1.00 88.94 101 ARG A C 1
ATOM 800 O O . ARG A 1 101 ? 22.054 -10.287 7.926 1.00 88.94 101 ARG A O 1
ATOM 807 N N . VAL A 1 102 ? 22.679 -9.217 6.052 1.00 86.56 102 VAL A N 1
ATOM 808 C CA . VAL A 1 102 ? 21.470 -8.395 5.917 1.00 86.56 102 VAL A CA 1
ATOM 809 C C . VAL A 1 102 ? 20.296 -9.267 5.489 1.00 86.56 102 VAL A C 1
ATOM 811 O O . VAL A 1 102 ? 19.225 -9.150 6.071 1.00 86.56 102 VAL A O 1
ATOM 814 N N . LEU A 1 103 ? 20.519 -10.205 4.567 1.00 86.00 103 LEU A N 1
ATOM 815 C CA . LEU A 1 103 ? 19.494 -11.151 4.126 1.00 86.00 103 LEU A CA 1
ATOM 816 C C . LEU A 1 103 ? 19.000 -12.052 5.262 1.00 86.00 103 LEU A C 1
ATOM 818 O O . LEU A 1 103 ? 17.793 -12.177 5.454 1.00 86.00 103 LEU A O 1
ATOM 822 N N . VAL A 1 104 ? 19.901 -12.608 6.078 1.00 87.06 104 VAL A N 1
ATOM 823 C CA . VAL A 1 104 ? 19.519 -13.369 7.278 1.00 87.06 104 VAL A CA 1
ATOM 824 C C . VAL A 1 104 ? 18.743 -12.483 8.254 1.00 87.06 104 VAL A C 1
ATOM 826 O O . VAL A 1 104 ? 17.720 -12.907 8.786 1.00 87.06 104 VAL A O 1
ATOM 829 N N . ARG A 1 105 ? 19.161 -11.231 8.468 1.00 82.62 105 ARG A N 1
ATOM 830 C CA . ARG A 1 105 ? 18.409 -10.306 9.327 1.00 82.62 105 ARG A CA 1
ATOM 831 C C . ARG A 1 105 ? 16.994 -10.072 8.810 1.00 82.62 105 ARG A C 1
ATOM 833 O O . ARG A 1 105 ? 16.044 -10.185 9.569 1.00 82.62 105 ARG A O 1
ATOM 840 N N . ASP A 1 106 ? 16.855 -9.737 7.537 1.00 74.50 106 ASP A N 1
ATOM 841 C CA . ASP A 1 106 ? 15.590 -9.238 7.002 1.00 74.50 106 ASP A CA 1
ATOM 842 C C . ASP A 1 106 ? 14.611 -10.367 6.656 1.00 74.50 106 ASP A C 1
ATOM 844 O O . ASP A 1 106 ? 13.399 -10.158 6.701 1.00 74.50 106 ASP A O 1
ATOM 848 N N . ARG A 1 107 ? 15.118 -11.564 6.331 1.00 77.06 107 ARG A N 1
ATOM 849 C CA . ARG A 1 107 ? 14.298 -12.715 5.919 1.00 77.06 107 ARG A CA 1
ATOM 850 C C . ARG A 1 107 ? 14.119 -13.765 7.007 1.00 77.06 107 ARG A C 1
ATOM 852 O O . ARG A 1 107 ? 13.100 -14.445 6.999 1.00 77.06 107 ARG A O 1
ATOM 859 N N . MET A 1 108 ? 15.080 -13.887 7.921 1.00 76.62 108 MET A N 1
ATOM 860 C CA . MET A 1 108 ? 15.075 -14.928 8.946 1.00 76.62 108 MET A CA 1
ATOM 861 C C . MET A 1 108 ? 14.981 -14.373 10.366 1.00 76.62 108 MET A C 1
ATOM 863 O O . MET A 1 108 ? 14.497 -15.080 11.218 1.00 76.62 108 MET A O 1
ATOM 867 N N . SER A 1 109 ? 15.414 -13.155 10.699 1.00 71.06 109 SER A N 1
ATOM 868 C CA . SER A 1 109 ? 15.466 -12.754 12.116 1.00 71.06 109 SER A CA 1
ATOM 869 C C . SER A 1 109 ? 14.089 -12.494 12.732 1.00 71.06 109 SER A C 1
ATOM 871 O O . SER A 1 109 ? 13.411 -11.528 12.375 1.00 71.06 109 SER A O 1
ATOM 873 N N . SER A 1 110 ? 13.743 -13.246 13.780 1.00 61.09 110 SER A N 1
ATOM 874 C CA . SER A 1 110 ? 12.615 -12.913 14.658 1.00 61.09 110 SER A CA 1
ATOM 875 C C . SER A 1 110 ? 12.982 -11.973 15.817 1.00 61.09 110 SER A C 1
ATOM 877 O O . SER A 1 110 ? 12.085 -11.524 16.543 1.00 61.09 110 SER A O 1
ATOM 879 N N . VAL A 1 111 ? 14.278 -11.692 16.007 1.00 61.34 111 VAL A N 1
ATOM 880 C CA . VAL A 1 111 ? 14.816 -10.834 17.076 1.00 61.34 111 VAL A CA 1
ATOM 881 C C . VAL A 1 111 ? 14.945 -9.375 16.632 1.00 61.34 111 VAL A C 1
ATOM 883 O O . VAL A 1 111 ? 15.002 -9.073 15.439 1.00 61.34 111 VAL A O 1
ATOM 886 N N . ASP A 1 112 ? 14.994 -8.457 17.603 1.00 57.88 112 ASP A N 1
ATOM 887 C CA . ASP A 1 112 ? 15.124 -7.022 17.338 1.00 57.88 112 ASP A CA 1
ATOM 888 C C . ASP A 1 112 ? 16.441 -6.698 16.591 1.00 57.88 112 ASP A C 1
ATOM 890 O O . ASP A 1 112 ? 17.499 -7.230 16.950 1.00 57.88 112 ASP A O 1
ATOM 894 N N . PRO A 1 113 ? 16.426 -5.795 15.588 1.00 65.62 113 PRO A N 1
ATOM 895 C CA . PRO A 1 113 ? 17.619 -5.457 14.811 1.00 65.62 113 PRO A CA 1
ATOM 896 C C . PRO A 1 113 ? 18.818 -4.965 15.635 1.00 65.62 113 PRO A C 1
ATOM 898 O O . PRO A 1 113 ? 19.950 -5.071 15.166 1.00 65.62 113 PRO A O 1
ATOM 901 N N . SER A 1 114 ? 18.599 -4.421 16.838 1.00 69.69 114 SER A N 1
ATOM 902 C CA . SER A 1 114 ? 19.669 -3.923 17.715 1.00 69.69 114 SER A CA 1
ATOM 903 C C . SER A 1 114 ? 20.522 -5.027 18.345 1.00 69.69 114 SER A C 1
ATOM 905 O O . SER A 1 114 ? 21.691 -4.784 18.641 1.00 69.69 114 SER A O 1
ATOM 907 N N . VAL A 1 115 ? 19.964 -6.230 18.518 1.00 75.19 115 VAL A N 1
ATOM 908 C CA . VAL A 1 115 ? 20.653 -7.386 19.123 1.00 75.19 115 VAL A CA 1
ATOM 909 C C . VAL A 1 115 ? 21.018 -8.464 18.105 1.00 75.19 115 VAL A C 1
ATOM 911 O O . VAL A 1 115 ? 21.756 -9.389 18.429 1.00 75.19 115 VAL A O 1
ATOM 914 N N . PHE A 1 116 ? 20.571 -8.316 16.856 1.00 79.69 116 PHE A N 1
ATOM 915 C CA . PHE A 1 116 ? 20.768 -9.285 15.778 1.00 79.69 116 PHE A CA 1
ATOM 916 C C . PHE A 1 116 ? 22.212 -9.796 15.651 1.00 79.69 116 PHE A C 1
ATOM 918 O O . PHE A 1 116 ? 22.447 -10.990 15.512 1.00 79.69 116 PHE A O 1
ATOM 925 N N . THR A 1 117 ? 23.202 -8.903 15.719 1.00 82.75 117 THR A N 1
ATOM 926 C CA . THR A 1 117 ? 24.613 -9.281 15.548 1.00 82.75 117 THR A CA 1
ATOM 927 C C . THR A 1 117 ? 25.166 -10.104 16.708 1.00 82.75 117 THR A C 1
ATOM 929 O O . THR A 1 117 ? 26.092 -10.883 16.507 1.00 82.75 117 THR A O 1
ATOM 932 N N . THR A 1 118 ? 24.637 -9.903 17.915 1.00 83.88 118 THR A N 1
ATOM 933 C CA . THR A 1 118 ? 25.089 -10.574 19.142 1.00 83.88 118 THR A CA 1
ATOM 934 C C . THR A 1 118 ? 24.314 -11.853 19.438 1.00 83.88 118 THR A C 1
ATOM 936 O O . THR A 1 118 ? 24.744 -12.620 20.290 1.00 83.88 118 THR A O 1
ATOM 939 N N . SER A 1 119 ? 23.197 -12.085 18.748 1.00 76.62 119 SER A N 1
ATOM 940 C CA . SER A 1 119 ? 22.383 -13.286 18.913 1.00 76.62 119 SER A CA 1
ATOM 941 C C . SER A 1 119 ? 22.958 -14.487 18.168 1.00 76.62 119 SER A C 1
ATOM 943 O O . SER A 1 119 ? 23.556 -14.348 17.094 1.00 76.62 119 SER A O 1
ATOM 945 N N . THR A 1 120 ? 22.762 -15.676 18.740 1.00 85.12 120 THR A N 1
ATOM 946 C CA . THR A 1 120 ? 23.100 -16.958 18.095 1.00 85.12 120 THR A CA 1
ATOM 947 C C . THR A 1 120 ? 22.089 -17.318 17.010 1.00 85.12 120 THR A C 1
ATOM 949 O O . THR A 1 120 ? 20.941 -16.883 17.081 1.00 85.12 120 THR A O 1
ATOM 952 N N . LEU A 1 121 ? 22.462 -18.140 16.017 1.00 80.56 121 LEU A N 1
ATOM 953 C CA . LEU A 1 121 ? 21.505 -18.581 14.984 1.00 80.56 121 LEU A CA 1
ATOM 954 C C . LEU A 1 121 ? 20.240 -19.217 15.590 1.00 80.56 121 LEU A C 1
ATOM 956 O O . LEU A 1 121 ? 19.137 -18.991 15.090 1.00 80.56 121 LEU A O 1
ATOM 960 N N . ARG A 1 122 ? 20.380 -19.953 16.700 1.00 79.69 122 ARG A N 1
ATOM 961 C CA . ARG A 1 122 ? 19.257 -20.538 17.443 1.00 79.69 122 ARG A CA 1
ATOM 962 C C . ARG A 1 122 ? 18.340 -19.496 18.076 1.00 79.69 122 ARG A C 1
ATOM 964 O O . ARG A 1 122 ? 17.129 -19.699 18.128 1.00 79.69 122 ARG A O 1
ATOM 971 N N . GLU A 1 123 ? 18.894 -18.393 18.562 1.00 72.94 123 GLU A N 1
ATOM 972 C CA . GLU A 1 123 ? 18.106 -17.285 19.107 1.00 72.94 123 GLU A CA 1
ATOM 973 C C . GLU A 1 123 ? 17.380 -16.497 18.018 1.00 72.94 123 GLU A C 1
ATOM 975 O O . GLU A 1 123 ? 16.261 -16.043 18.258 1.00 72.94 123 GLU A O 1
ATOM 980 N N . LEU A 1 124 ? 17.989 -16.355 16.832 1.00 71.88 124 LEU A N 1
ATOM 981 C CA . LEU A 1 124 ? 17.358 -15.686 15.691 1.00 71.88 124 LEU A CA 1
ATOM 982 C C . LEU A 1 124 ? 16.068 -16.400 15.287 1.00 71.88 124 LEU A C 1
ATOM 984 O O . LEU A 1 124 ? 15.015 -15.762 15.205 1.00 71.88 124 LEU A O 1
ATOM 988 N N . GLU A 1 125 ? 16.167 -17.716 15.066 1.00 74.88 125 GLU A N 1
ATOM 989 C CA . GLU A 1 125 ? 15.052 -18.579 14.679 1.00 74.88 125 GLU A CA 1
ATOM 990 C C . GLU A 1 125 ? 15.140 -19.956 15.330 1.00 74.88 125 GLU A C 1
ATOM 992 O O . GLU A 1 125 ? 15.821 -20.831 14.799 1.00 74.88 125 GLU A O 1
ATOM 997 N N . PRO A 1 126 ? 14.420 -20.202 16.439 1.00 66.44 126 PRO A N 1
ATOM 998 C CA . PRO A 1 126 ? 14.502 -21.459 17.190 1.00 66.44 126 PRO A CA 1
ATOM 999 C C . PRO A 1 126 ? 13.996 -22.708 16.457 1.00 66.44 126 PRO A C 1
ATOM 1001 O O . PRO A 1 126 ? 14.306 -23.821 16.869 1.00 66.44 126 PRO A O 1
ATOM 1004 N N . ASN A 1 127 ? 13.171 -22.535 15.420 1.00 67.56 127 ASN A N 1
ATOM 1005 C CA . ASN A 1 127 ? 12.580 -23.638 14.651 1.00 67.56 127 ASN A CA 1
ATOM 1006 C C . ASN A 1 127 ? 13.242 -23.824 13.277 1.00 67.56 127 ASN A C 1
ATOM 1008 O O . ASN A 1 127 ? 12.704 -24.546 12.437 1.00 67.56 127 ASN A O 1
ATOM 1012 N N . ALA A 1 128 ? 14.364 -23.147 13.037 1.00 74.56 128 ALA A N 1
ATOM 1013 C CA . ALA A 1 128 ? 15.117 -23.266 11.803 1.00 74.56 128 ALA A CA 1
ATOM 1014 C C . ALA A 1 128 ? 16.003 -24.520 11.799 1.00 74.56 128 ALA A C 1
ATOM 1016 O O . ALA A 1 128 ? 16.389 -25.062 12.835 1.00 74.56 128 ALA A O 1
ATOM 1017 N N . ASN A 1 129 ? 16.355 -24.958 10.601 1.00 83.50 129 ASN A N 1
ATOM 1018 C CA . ASN A 1 129 ? 17.446 -25.886 10.362 1.00 83.50 129 ASN A CA 1
ATOM 1019 C C . ASN A 1 129 ? 18.768 -25.106 10.379 1.00 83.50 129 ASN A C 1
ATOM 1021 O O . ASN A 1 129 ? 18.850 -24.019 9.809 1.00 83.50 129 ASN A O 1
ATOM 1025 N N . TYR A 1 130 ? 19.810 -25.648 11.008 1.00 88.06 130 TYR A N 1
ATOM 1026 C CA . TYR A 1 130 ? 21.099 -24.960 11.139 1.00 88.06 130 TYR A CA 1
ATOM 1027 C C . TYR A 1 130 ? 22.215 -25.719 10.421 1.00 88.06 130 TYR A C 1
ATOM 1029 O O . TYR A 1 130 ? 22.222 -26.953 10.479 1.00 88.06 130 TYR A O 1
ATOM 1037 N N . PRO A 1 131 ? 23.193 -25.001 9.844 1.00 89.94 131 PRO A N 1
ATOM 1038 C CA . PRO A 1 131 ? 24.457 -25.586 9.422 1.00 89.94 131 PRO A CA 1
ATOM 1039 C C . PRO A 1 131 ? 25.129 -26.329 10.581 1.00 89.94 131 PRO A C 1
ATOM 1041 O O . PRO A 1 131 ? 25.063 -25.907 11.745 1.00 89.94 131 PRO A O 1
ATOM 1044 N N . GLU A 1 132 ? 25.773 -27.451 10.268 1.00 89.56 132 GLU A N 1
ATOM 1045 C CA . GLU A 1 132 ? 26.324 -28.363 11.270 1.00 89.56 132 GLU A CA 1
ATOM 1046 C C . GLU A 1 132 ? 27.339 -27.649 12.183 1.00 89.56 132 GLU A C 1
ATOM 1048 O O . GLU A 1 132 ? 28.355 -27.129 11.730 1.00 89.56 132 GLU A O 1
ATOM 1053 N N . GLY A 1 133 ? 27.061 -27.612 13.492 1.00 87.56 133 GLY A N 1
ATOM 1054 C CA . GLY A 1 133 ? 27.950 -27.013 14.496 1.00 87.56 133 GLY A CA 1
ATOM 1055 C C . GLY A 1 133 ? 27.825 -25.496 14.702 1.00 87.56 133 GLY A C 1
ATOM 1056 O O . GLY A 1 133 ? 28.483 -24.974 15.597 1.00 87.56 133 GLY A O 1
ATOM 1057 N N . TYR A 1 134 ? 26.961 -24.794 13.958 1.00 89.69 134 TYR A N 1
ATOM 1058 C CA . TYR A 1 134 ? 26.855 -23.323 14.018 1.00 89.69 134 TYR A CA 1
ATOM 1059 C C . TYR A 1 134 ? 25.600 -22.788 14.720 1.00 89.69 134 TYR A C 1
ATOM 1061 O O . TYR A 1 134 ? 25.448 -21.577 14.866 1.00 89.69 134 TYR A O 1
ATOM 1069 N N . ALA A 1 135 ? 24.716 -23.666 15.206 1.00 81.38 135 ALA A N 1
ATOM 1070 C CA . ALA A 1 135 ? 23.460 -23.271 15.855 1.00 81.38 135 ALA A CA 1
ATOM 1071 C C . ALA A 1 135 ? 23.658 -22.299 17.039 1.00 81.38 135 ALA A C 1
ATOM 1073 O O . ALA A 1 135 ? 22.896 -21.348 17.191 1.00 81.38 135 ALA A O 1
ATOM 1074 N N . ASP A 1 136 ? 24.700 -22.519 17.843 1.00 86.31 136 ASP A N 1
ATOM 1075 C CA . ASP A 1 136 ? 25.004 -21.744 19.056 1.00 86.31 136 ASP A CA 1
ATOM 1076 C C . ASP A 1 136 ? 26.081 -20.665 18.826 1.00 86.31 136 ASP A C 1
ATOM 1078 O O . ASP A 1 136 ? 26.657 -20.134 19.771 1.00 86.31 136 ASP A O 1
ATOM 1082 N N . THR A 1 137 ? 26.386 -20.342 17.566 1.00 87.50 137 THR A N 1
ATOM 1083 C CA . THR A 1 137 ? 27.374 -19.310 17.211 1.00 87.50 137 THR A CA 1
ATOM 1084 C C . THR A 1 137 ? 26.672 -17.995 16.880 1.00 87.50 137 THR A C 1
ATOM 1086 O O . THR A 1 137 ? 25.618 -18.002 16.237 1.00 87.50 137 THR A O 1
ATOM 1089 N N . THR A 1 138 ? 27.237 -16.860 17.310 1.00 88.25 138 THR A N 1
ATOM 1090 C CA . THR A 1 138 ? 26.656 -15.538 17.025 1.00 88.25 138 THR A CA 1
ATOM 1091 C C . THR A 1 138 ? 26.842 -15.137 15.564 1.00 88.25 138 THR A C 1
ATOM 1093 O O . THR A 1 138 ? 27.825 -15.516 14.922 1.00 88.25 138 THR A O 1
ATOM 1096 N N . VAL A 1 139 ? 25.929 -14.319 15.031 1.00 87.81 139 VAL A N 1
ATOM 1097 C CA . VAL A 1 139 ? 26.046 -13.801 13.653 1.00 87.81 139 VAL A CA 1
ATOM 1098 C C . VAL A 1 139 ? 27.355 -13.042 13.450 1.00 87.81 139 VAL A C 1
ATOM 1100 O O . VAL A 1 139 ? 27.982 -13.148 12.394 1.00 87.81 139 VAL A O 1
ATOM 1103 N N . ASN A 1 140 ? 27.779 -12.265 14.449 1.00 90.12 140 ASN A N 1
ATOM 1104 C CA . ASN A 1 140 ? 29.034 -11.532 14.379 1.00 90.12 140 ASN A CA 1
ATOM 1105 C C . ASN A 1 140 ? 30.240 -12.476 14.301 1.00 90.12 140 ASN A C 1
ATOM 1107 O O . ASN A 1 140 ? 31.126 -12.244 13.479 1.00 90.12 140 ASN A O 1
ATOM 1111 N N . ASP A 1 141 ? 30.247 -13.552 15.084 1.00 90.81 141 ASP A N 1
ATOM 1112 C CA . ASP A 1 141 ? 31.350 -14.514 15.077 1.00 90.81 141 ASP A CA 1
ATOM 1113 C C . ASP A 1 141 ? 31.400 -15.304 13.767 1.00 90.81 141 ASP A C 1
ATOM 1115 O O . ASP A 1 141 ? 32.473 -15.426 13.183 1.00 90.81 141 ASP A O 1
ATOM 1119 N N . ILE A 1 142 ? 30.249 -15.749 13.243 1.00 89.94 142 ILE A N 1
ATOM 1120 C CA . ILE A 1 142 ? 30.163 -16.415 11.930 1.00 89.94 142 ILE A CA 1
ATOM 1121 C C . ILE A 1 142 ? 30.727 -15.506 10.843 1.00 89.94 142 ILE A C 1
ATOM 1123 O O . ILE A 1 142 ? 31.537 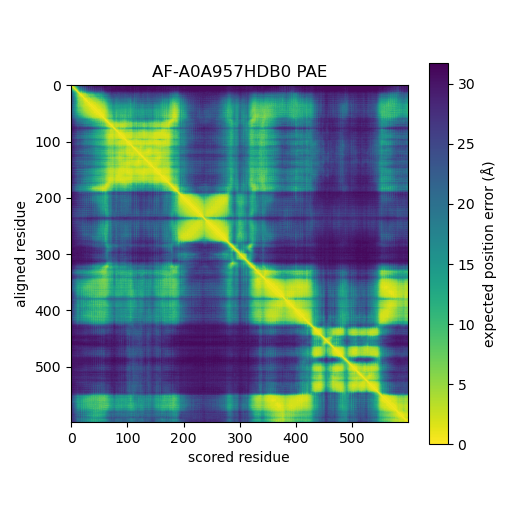-15.924 10.025 1.00 89.94 142 ILE A O 1
ATOM 1127 N N . SER A 1 143 ? 30.346 -14.231 10.863 1.00 86.19 143 SER A N 1
ATOM 1128 C CA . SER A 1 143 ? 30.777 -13.270 9.852 1.00 86.19 143 SER A CA 1
ATOM 1129 C C . SER A 1 143 ? 32.262 -12.894 9.901 1.00 86.19 143 SER A C 1
ATOM 1131 O O . SER A 1 143 ? 32.752 -12.245 8.980 1.00 86.19 143 SER A O 1
ATOM 1133 N N . ALA A 1 144 ? 32.954 -13.245 10.988 1.00 88.69 144 ALA A N 1
ATOM 1134 C CA . ALA A 1 144 ? 34.391 -13.056 11.138 1.00 88.69 144 ALA A CA 1
ATOM 1135 C C . ALA A 1 144 ? 35.202 -14.262 10.628 1.00 88.69 144 ALA A C 1
ATOM 1137 O O . ALA A 1 144 ? 36.429 -14.178 10.569 1.00 88.69 144 ALA A O 1
ATOM 1138 N N . LEU A 1 145 ? 34.541 -15.374 10.286 1.00 90.56 145 LEU A N 1
ATOM 1139 C CA . LEU A 1 145 ? 35.176 -16.559 9.717 1.00 90.56 145 LEU A CA 1
ATOM 1140 C C . LEU A 1 145 ? 35.477 -16.364 8.229 1.00 90.56 145 LEU A C 1
ATOM 1142 O O . LEU A 1 145 ? 34.721 -15.708 7.513 1.00 90.56 145 LEU A O 1
ATOM 1146 N N . ASP A 1 146 ? 36.537 -17.021 7.753 1.00 86.81 146 ASP A N 1
ATOM 1147 C CA . ASP A 1 146 ? 36.905 -17.023 6.331 1.00 86.81 146 ASP A CA 1
ATOM 1148 C C . ASP A 1 146 ? 35.798 -17.630 5.448 1.00 86.81 146 ASP A C 1
ATOM 1150 O O . ASP A 1 146 ? 35.640 -17.209 4.309 1.00 86.81 146 ASP A O 1
ATOM 1154 N N . ASN A 1 147 ? 35.021 -18.581 5.984 1.00 89.94 147 ASN A N 1
ATOM 1155 C CA . ASN A 1 147 ? 33.874 -19.220 5.330 1.00 89.94 147 ASN A CA 1
ATOM 1156 C C . ASN A 1 147 ? 32.511 -18.720 5.859 1.00 89.94 147 ASN A C 1
ATOM 1158 O O . ASN A 1 147 ? 31.505 -19.433 5.814 1.00 89.94 147 ASN A O 1
ATOM 1162 N N . GLY A 1 148 ? 32.482 -17.529 6.465 1.00 88.75 148 GLY A N 1
ATOM 1163 C CA . GLY A 1 148 ? 31.288 -16.996 7.122 1.00 88.75 148 GLY A CA 1
ATOM 1164 C C . GLY A 1 148 ? 30.109 -16.788 6.173 1.00 88.75 148 GLY A C 1
ATOM 1165 O O . GLY A 1 148 ? 28.958 -16.980 6.563 1.00 88.75 148 GLY A O 1
ATOM 1166 N N . ASN A 1 149 ? 30.388 -16.426 4.921 1.00 91.00 149 ASN A N 1
ATOM 1167 C CA . ASN A 1 149 ? 29.360 -16.214 3.908 1.00 91.00 149 ASN A CA 1
ATOM 1168 C C . ASN A 1 149 ? 28.730 -17.541 3.477 1.00 91.00 149 ASN A C 1
ATOM 1170 O O . ASN A 1 149 ? 27.513 -17.643 3.425 1.00 91.00 149 ASN A O 1
ATOM 1174 N N . GLU A 1 150 ? 29.525 -18.583 3.272 1.00 92.56 150 GLU A N 1
ATOM 1175 C CA . GLU A 1 150 ? 29.061 -19.923 2.917 1.00 92.56 150 GLU A CA 1
ATOM 1176 C C . GLU A 1 150 ? 28.142 -20.498 4.003 1.00 92.56 150 GLU A C 1
ATOM 1178 O O . GLU A 1 150 ? 27.082 -21.034 3.692 1.00 92.56 150 GLU A O 1
ATOM 1183 N N . ILE A 1 151 ? 28.487 -20.303 5.282 1.00 92.38 151 ILE A N 1
ATOM 1184 C CA . ILE A 1 151 ? 27.655 -20.741 6.417 1.00 92.38 151 ILE A CA 1
ATOM 1185 C C . ILE A 1 151 ? 26.309 -20.002 6.435 1.00 92.38 151 ILE A C 1
ATOM 1187 O O . ILE A 1 151 ? 25.262 -20.608 6.664 1.00 92.38 151 ILE A O 1
ATOM 1191 N N . LEU A 1 152 ? 26.311 -18.683 6.210 1.00 91.50 152 LEU A N 1
ATOM 1192 C CA . LEU A 1 152 ? 25.074 -17.894 6.180 1.00 91.50 152 LEU A CA 1
ATOM 1193 C C . LEU A 1 152 ? 24.217 -18.218 4.948 1.00 91.50 152 LEU A C 1
ATOM 1195 O O . LEU A 1 152 ? 22.992 -18.230 5.051 1.00 91.50 152 LEU A O 1
ATOM 1199 N N . ALA A 1 153 ? 24.844 -18.505 3.809 1.00 92.69 153 ALA A N 1
ATOM 1200 C CA . ALA A 1 153 ? 24.169 -18.942 2.594 1.00 92.69 153 ALA A CA 1
ATOM 1201 C C . ALA A 1 153 ? 23.519 -20.321 2.783 1.00 92.69 153 ALA A C 1
ATOM 1203 O O . ALA A 1 153 ? 22.347 -20.491 2.456 1.00 92.69 153 ALA A O 1
ATOM 1204 N N . GLU A 1 154 ? 24.223 -21.268 3.409 1.00 92.94 154 GLU A N 1
ATOM 1205 C CA . GLU A 1 154 ? 23.671 -22.573 3.789 1.00 92.94 154 GLU A CA 1
ATOM 1206 C C . GLU A 1 154 ? 22.499 -22.417 4.769 1.00 92.94 154 GLU A C 1
ATOM 1208 O O . GLU A 1 154 ? 21.455 -23.045 4.600 1.00 92.94 154 GLU A O 1
ATOM 1213 N N . PHE A 1 155 ? 22.614 -21.526 5.760 1.00 90.81 155 PHE A N 1
ATOM 1214 C CA . PHE A 1 155 ? 21.510 -21.244 6.680 1.00 90.81 155 PHE A CA 1
ATOM 1215 C C . PHE A 1 155 ? 20.260 -20.721 5.954 1.00 90.81 155 PHE A C 1
ATOM 1217 O O . PHE A 1 155 ? 19.146 -21.111 6.305 1.00 90.81 155 PHE A O 1
ATOM 1224 N N . LEU A 1 156 ? 20.418 -19.887 4.923 1.00 90.19 156 LEU A N 1
ATOM 1225 C CA . LEU A 1 156 ? 19.302 -19.461 4.074 1.00 90.19 156 LEU A CA 1
ATOM 1226 C C . LEU A 1 156 ? 18.755 -20.633 3.240 1.00 90.19 156 LEU A C 1
ATOM 1228 O O . LEU A 1 156 ? 17.545 -20.847 3.233 1.00 90.19 156 LEU A O 1
ATOM 1232 N N . ALA A 1 157 ? 19.624 -21.430 2.609 1.00 91.75 157 ALA A N 1
ATOM 1233 C CA . ALA A 1 157 ? 19.252 -22.592 1.792 1.00 91.75 157 ALA A CA 1
ATOM 1234 C C . ALA A 1 157 ? 18.454 -23.658 2.559 1.00 91.75 157 ALA A C 1
ATOM 1236 O O . ALA A 1 157 ? 17.546 -24.280 2.013 1.00 91.75 157 ALA A O 1
ATOM 1237 N N . LEU A 1 158 ? 18.768 -23.859 3.841 1.00 88.00 158 LEU A N 1
ATOM 1238 C CA . LEU A 1 158 ? 18.115 -24.852 4.697 1.00 88.00 158 LEU A CA 1
ATOM 1239 C C . LEU A 1 158 ? 16.700 -24.460 5.157 1.00 88.00 158 LEU A C 1
ATOM 1241 O O . LEU A 1 158 ? 15.968 -25.314 5.672 1.00 88.00 158 LEU A O 1
ATOM 1245 N N . ASN A 1 159 ? 16.330 -23.183 5.030 1.00 85.12 159 ASN A N 1
ATOM 1246 C CA . ASN A 1 159 ? 15.110 -22.635 5.630 1.00 85.12 159 ASN A CA 1
ATOM 1247 C C . ASN A 1 159 ? 14.202 -21.879 4.659 1.00 85.12 159 ASN A C 1
ATOM 1249 O O . ASN A 1 159 ? 12.999 -21.789 4.907 1.00 85.12 159 ASN A O 1
ATOM 1253 N N . LEU A 1 160 ? 14.753 -21.337 3.576 1.00 81.25 160 LEU A N 1
ATOM 1254 C CA . LEU A 1 160 ? 13.995 -20.663 2.529 1.00 81.25 160 LEU A CA 1
ATOM 1255 C C . LEU A 1 160 ? 13.664 -21.631 1.393 1.00 81.25 160 LEU A C 1
ATOM 1257 O O . LEU A 1 160 ? 14.385 -22.593 1.139 1.00 81.25 160 LEU A O 1
ATOM 1261 N N . SER A 1 161 ? 12.551 -21.379 0.701 1.00 82.44 161 SER A N 1
ATOM 1262 C CA . SER A 1 161 ? 12.199 -22.163 -0.482 1.00 82.44 161 SER A CA 1
ATOM 1263 C C . SER A 1 161 ? 13.066 -21.777 -1.686 1.00 82.44 161 SER A C 1
ATOM 1265 O O . SER A 1 161 ? 13.570 -20.654 -1.758 1.00 82.44 161 SER A O 1
ATOM 1267 N N . ASP A 1 162 ? 13.169 -22.669 -2.680 1.00 82.00 162 ASP A N 1
ATOM 1268 C CA . ASP A 1 162 ? 13.831 -22.367 -3.961 1.00 82.00 162 ASP A CA 1
ATOM 1269 C C . ASP A 1 162 ? 13.274 -21.078 -4.589 1.00 82.00 162 ASP A C 1
ATOM 1271 O O . ASP A 1 162 ? 14.009 -20.301 -5.185 1.00 82.00 162 ASP A O 1
ATOM 1275 N N . VAL A 1 163 ? 11.970 -20.822 -4.426 1.00 74.31 163 VAL A N 1
ATOM 1276 C CA . VAL A 1 163 ? 11.301 -19.615 -4.932 1.00 74.31 163 VAL A CA 1
ATOM 1277 C C . VAL A 1 163 ? 11.779 -18.363 -4.195 1.00 74.31 163 VAL A C 1
ATOM 1279 O O . VAL A 1 163 ? 12.059 -17.352 -4.834 1.00 74.31 163 VAL A O 1
ATOM 1282 N N . ASP A 1 164 ? 11.907 -18.421 -2.870 1.00 79.06 164 ASP A N 1
ATOM 1283 C CA . ASP A 1 164 ? 12.352 -17.277 -2.067 1.00 79.06 164 ASP A CA 1
ATOM 1284 C C . ASP A 1 164 ? 13.816 -16.928 -2.355 1.00 79.06 164 ASP A C 1
ATOM 1286 O O . ASP A 1 164 ? 14.145 -15.760 -2.541 1.00 79.06 164 ASP A O 1
ATOM 1290 N N . LEU A 1 165 ? 14.690 -17.933 -2.458 1.00 83.94 165 LEU A N 1
ATOM 1291 C CA . LEU A 1 165 ? 16.104 -17.734 -2.797 1.00 83.94 165 LEU A CA 1
ATOM 1292 C C . LEU A 1 165 ? 16.284 -17.232 -4.223 1.00 83.94 165 LEU A C 1
ATOM 1294 O O . LEU A 1 165 ? 17.073 -16.322 -4.459 1.00 83.94 165 LEU A O 1
ATOM 1298 N N . ARG A 1 166 ? 15.507 -17.767 -5.166 1.00 86.06 166 ARG A N 1
ATOM 1299 C CA . ARG A 1 166 ? 15.474 -17.295 -6.551 1.00 86.06 166 ARG A CA 1
ATOM 1300 C C . ARG A 1 166 ? 15.103 -15.821 -6.612 1.00 86.06 166 ARG A C 1
ATOM 1302 O O . ARG A 1 166 ? 15.776 -15.047 -7.281 1.00 86.06 166 ARG A O 1
ATOM 1309 N N . ASN A 1 167 ? 14.074 -15.429 -5.868 1.00 79.94 167 ASN A N 1
ATOM 1310 C CA . ASN A 1 167 ? 13.654 -14.039 -5.762 1.00 79.94 167 ASN A CA 1
ATOM 1311 C C . ASN A 1 167 ? 14.744 -13.146 -5.155 1.00 79.94 167 ASN A C 1
ATOM 1313 O O . ASN A 1 167 ? 14.945 -12.043 -5.651 1.00 79.94 167 ASN A O 1
ATOM 1317 N N . ILE A 1 168 ? 15.464 -13.620 -4.132 1.00 83.12 168 ILE A N 1
ATOM 1318 C CA . ILE A 1 168 ? 16.594 -12.887 -3.543 1.00 83.12 168 ILE A CA 1
ATOM 1319 C C . ILE A 1 168 ? 17.716 -12.705 -4.570 1.00 83.12 168 ILE A C 1
ATOM 1321 O O . ILE A 1 168 ? 18.217 -11.598 -4.719 1.00 83.12 168 ILE A O 1
ATOM 1325 N N . VAL A 1 169 ? 18.086 -13.748 -5.318 1.00 86.50 169 VAL A N 1
ATOM 1326 C CA . VAL A 1 169 ? 19.107 -13.646 -6.375 1.00 86.50 169 VAL A CA 1
ATOM 1327 C C . VAL A 1 169 ? 18.670 -12.658 -7.462 1.00 86.50 169 VAL A C 1
ATOM 1329 O O . VAL A 1 169 ? 19.469 -11.832 -7.897 1.00 86.50 169 VAL A O 1
ATOM 1332 N N . LEU A 1 170 ? 17.402 -12.687 -7.878 1.00 79.94 170 LEU A N 1
ATOM 1333 C CA . LEU A 1 170 ? 16.879 -11.730 -8.860 1.00 79.94 170 LEU A CA 1
ATOM 1334 C C . LEU A 1 170 ? 16.890 -10.280 -8.349 1.00 79.94 170 LEU A C 1
ATOM 1336 O O . LEU A 1 170 ? 17.063 -9.351 -9.134 1.00 79.94 170 LEU A O 1
ATOM 1340 N N . GLU A 1 171 ? 16.684 -10.085 -7.050 1.00 75.62 171 GLU A N 1
ATOM 1341 C CA . GLU A 1 171 ? 16.605 -8.770 -6.415 1.00 75.62 171 GLU A CA 1
ATOM 1342 C C . GLU A 1 171 ? 17.991 -8.176 -6.135 1.00 75.62 171 GLU A C 1
ATOM 1344 O O . GLU A 1 171 ? 18.274 -7.064 -6.574 1.00 75.62 171 GLU A O 1
ATOM 1349 N N . ASP A 1 172 ? 18.849 -8.928 -5.444 1.00 79.25 172 ASP A N 1
ATOM 1350 C CA . ASP A 1 172 ? 20.127 -8.443 -4.913 1.00 79.25 172 ASP A CA 1
ATOM 1351 C C . ASP A 1 172 ? 21.299 -8.630 -5.885 1.00 79.25 172 ASP A C 1
ATOM 1353 O O . ASP A 1 172 ? 22.287 -7.908 -5.776 1.00 79.25 172 ASP A O 1
ATOM 1357 N N . ILE A 1 173 ? 21.227 -9.609 -6.798 1.00 85.62 173 ILE A N 1
ATOM 1358 C CA . ILE A 1 173 ? 22.317 -9.911 -7.744 1.00 85.62 173 ILE A CA 1
ATOM 1359 C C . ILE A 1 173 ? 21.952 -9.495 -9.164 1.00 85.62 173 ILE A C 1
ATOM 1361 O O . ILE A 1 173 ? 22.696 -8.751 -9.800 1.00 85.62 173 ILE A O 1
ATOM 1365 N N . ALA A 1 174 ? 20.818 -9.977 -9.678 1.00 77.38 174 ALA A N 1
ATOM 1366 C CA . ALA A 1 174 ? 20.386 -9.621 -11.027 1.00 77.38 174 ALA A CA 1
ATOM 1367 C C . ALA A 1 174 ? 19.929 -8.155 -11.116 1.00 77.38 174 ALA A C 1
ATOM 1369 O O . ALA A 1 174 ? 19.989 -7.581 -12.201 1.00 77.38 174 ALA A O 1
ATOM 1370 N N . GLU A 1 175 ? 19.529 -7.560 -9.983 1.00 75.44 175 GLU A N 1
ATOM 1371 C CA . GLU A 1 175 ? 19.114 -6.163 -9.812 1.00 75.44 175 GLU A CA 1
ATOM 1372 C C . GLU A 1 175 ? 18.113 -5.695 -10.879 1.00 75.44 175 GLU A C 1
ATOM 1374 O O . GLU A 1 175 ? 18.467 -5.083 -11.890 1.00 75.44 175 GLU A O 1
ATOM 1379 N N . LEU A 1 176 ? 16.827 -5.952 -10.634 1.00 68.94 176 LEU A N 1
ATOM 1380 C CA . LEU A 1 176 ? 15.748 -5.508 -11.515 1.00 68.94 176 LEU A CA 1
ATOM 1381 C C . LEU A 1 176 ? 15.579 -3.977 -11.489 1.00 68.94 176 LEU A C 1
ATOM 1383 O O . LEU A 1 176 ? 15.237 -3.384 -10.462 1.00 68.94 176 LEU A O 1
ATOM 1387 N N . GLN A 1 177 ? 15.723 -3.336 -12.646 1.00 68.00 177 GLN A N 1
ATOM 1388 C CA . GLN A 1 177 ? 15.525 -1.903 -12.839 1.00 68.00 177 GLN A CA 1
ATOM 1389 C C . GLN A 1 177 ? 14.283 -1.619 -13.686 1.00 68.00 177 GLN A C 1
ATOM 1391 O O . GLN A 1 177 ? 14.118 -2.150 -14.783 1.00 68.00 177 GLN A O 1
ATOM 1396 N N . VAL A 1 178 ? 13.422 -0.718 -13.199 1.00 66.31 178 VAL A N 1
ATOM 1397 C CA . VAL A 1 178 ? 12.285 -0.202 -13.975 1.00 66.31 178 VAL A CA 1
ATOM 1398 C C . VAL A 1 178 ? 12.781 0.922 -14.877 1.00 66.31 178 VAL A C 1
ATOM 1400 O O . VAL A 1 178 ? 13.122 2.005 -14.400 1.00 66.31 178 VAL A O 1
ATOM 1403 N N . LEU A 1 179 ? 12.799 0.674 -16.183 1.00 59.88 179 LEU A N 1
ATOM 1404 C CA . LEU A 1 179 ? 13.263 1.631 -17.186 1.00 59.88 179 LEU A CA 1
ATOM 1405 C C . LEU A 1 179 ? 12.177 2.655 -17.531 1.00 59.88 179 LEU A C 1
ATOM 1407 O O . LEU A 1 179 ? 12.447 3.850 -17.655 1.00 59.88 179 LEU A O 1
ATOM 1411 N N . GLN A 1 180 ? 10.937 2.188 -17.681 1.00 62.72 180 GLN A N 1
ATOM 1412 C CA . GLN A 1 180 ? 9.805 3.022 -18.074 1.00 62.72 180 GLN A CA 1
ATOM 1413 C C . GLN A 1 180 ? 8.479 2.435 -17.577 1.00 62.72 180 GLN A C 1
ATOM 1415 O O . GLN A 1 180 ? 8.352 1.228 -17.385 1.00 62.72 180 GLN A O 1
ATOM 1420 N N . ALA A 1 181 ? 7.483 3.303 -17.386 1.00 63.44 181 ALA A N 1
ATOM 1421 C CA . ALA A 1 181 ? 6.116 2.927 -17.047 1.00 63.44 181 ALA A CA 1
ATOM 1422 C C . ALA A 1 181 ? 5.120 3.616 -17.988 1.00 63.44 181 ALA A C 1
ATOM 1424 O O . ALA A 1 181 ? 5.276 4.796 -18.317 1.00 63.44 181 ALA A O 1
ATOM 1425 N N . TRP A 1 182 ? 4.077 2.892 -18.376 1.00 66.19 182 TRP A N 1
ATOM 1426 C CA . TRP A 1 182 ? 2.965 3.380 -19.191 1.00 66.19 182 TRP A CA 1
ATOM 1427 C C . TRP A 1 182 ? 1.662 3.304 -18.407 1.00 66.19 182 TRP A C 1
ATOM 1429 O O . TRP A 1 182 ? 1.523 2.469 -17.523 1.00 66.19 182 TRP A O 1
ATOM 1439 N N . GLY A 1 183 ? 0.690 4.164 -18.719 1.00 71.50 183 GLY A N 1
ATOM 1440 C CA . GLY A 1 183 ? -0.645 4.044 -18.134 1.00 71.50 183 GLY A CA 1
ATOM 1441 C C . GLY A 1 183 ? -1.415 2.854 -18.711 1.00 71.50 183 GLY A C 1
ATOM 1442 O O . GLY A 1 183 ? -1.172 2.448 -19.844 1.00 71.50 183 GLY A O 1
ATOM 1443 N N . LEU A 1 184 ? -2.394 2.334 -17.966 1.00 74.50 184 LEU A N 1
ATOM 1444 C CA . LEU A 1 184 ? -3.257 1.211 -18.362 1.00 74.50 184 LEU A CA 1
ATOM 1445 C C . LEU A 1 184 ? -3.793 1.341 -19.795 1.00 74.50 184 LEU A C 1
ATOM 1447 O O . LEU A 1 184 ? -3.792 0.373 -20.548 1.00 74.50 184 LEU A O 1
ATOM 1451 N N . PHE A 1 185 ? -4.299 2.518 -20.171 1.00 73.56 185 PHE A N 1
ATOM 1452 C CA . PHE A 1 185 ? -4.899 2.712 -21.489 1.00 73.56 185 PHE A CA 1
ATOM 1453 C C . PHE A 1 185 ? -3.859 2.693 -22.601 1.00 73.56 185 PHE A C 1
ATOM 1455 O O . PHE A 1 185 ? -4.149 2.135 -23.654 1.00 73.56 185 PHE A O 1
ATOM 1462 N N . ASP A 1 186 ? -2.663 3.230 -22.366 1.00 65.94 186 ASP A N 1
ATOM 1463 C CA . ASP A 1 186 ? -1.569 3.147 -23.334 1.00 65.94 186 ASP A CA 1
ATOM 1464 C C . ASP A 1 186 ? -1.124 1.689 -23.493 1.00 65.94 186 ASP A C 1
ATOM 1466 O O . ASP A 1 186 ? -0.982 1.206 -24.611 1.00 65.94 186 ASP A O 1
ATOM 1470 N N . SER A 1 187 ? -1.014 0.957 -22.381 1.00 63.50 187 SER A N 1
ATOM 1471 C CA . SER A 1 187 ? -0.638 -0.459 -22.367 1.00 63.50 187 SER A CA 1
ATOM 1472 C C . SER A 1 187 ? -1.673 -1.381 -23.022 1.00 63.50 187 SER A C 1
ATOM 1474 O O . SER A 1 187 ? -1.300 -2.363 -23.652 1.00 63.50 187 SER A O 1
ATOM 1476 N N . ILE A 1 188 ? -2.972 -1.089 -22.893 1.00 64.31 188 ILE A N 1
ATOM 1477 C CA . ILE A 1 188 ? -4.045 -1.901 -23.492 1.00 64.31 188 ILE A CA 1
ATOM 1478 C C . ILE A 1 188 ? -4.300 -1.531 -24.957 1.00 64.31 188 ILE A C 1
ATOM 1480 O O . ILE A 1 188 ? -4.604 -2.410 -25.762 1.00 64.31 188 ILE A O 1
ATOM 1484 N N . LEU A 1 189 ? -4.266 -0.240 -25.303 1.00 61.28 189 LEU A N 1
ATOM 1485 C CA . LEU A 1 189 ? -4.731 0.246 -26.608 1.00 61.28 189 LEU A CA 1
ATOM 1486 C C . LEU A 1 189 ? -3.612 0.394 -27.647 1.00 61.28 189 LEU A C 1
ATOM 1488 O O . LEU A 1 189 ? -3.928 0.389 -28.834 1.00 61.28 189 LEU A O 1
ATOM 1492 N N . ASN A 1 190 ? -2.343 0.485 -27.231 1.00 57.06 190 ASN A N 1
ATOM 1493 C CA . ASN A 1 190 ? -1.185 0.617 -28.128 1.00 57.06 190 ASN A CA 1
ATOM 1494 C C . ASN A 1 190 ? -0.305 -0.648 -28.137 1.00 57.06 190 ASN A C 1
ATOM 1496 O O . ASN A 1 190 ? 0.915 -0.563 -28.266 1.00 57.06 190 ASN A O 1
ATOM 1500 N N . TRP A 1 191 ? -0.917 -1.819 -27.959 1.00 50.72 191 TRP A N 1
ATOM 1501 C CA . TRP A 1 191 ? -0.216 -3.099 -27.894 1.00 50.72 191 TRP A CA 1
ATOM 1502 C C . TRP A 1 191 ? 0.179 -3.567 -29.305 1.00 50.72 191 TRP A C 1
ATOM 1504 O O . TRP A 1 191 ? -0.694 -3.878 -30.111 1.00 50.72 191 TRP A O 1
ATOM 1514 N N . GLU A 1 192 ? 1.492 -3.656 -29.548 1.00 48.56 192 GLU A N 1
ATOM 1515 C CA . GLU A 1 192 ? 2.163 -4.182 -30.747 1.00 48.56 192 GLU A CA 1
ATOM 1516 C C . GLU A 1 192 ? 1.938 -3.407 -32.061 1.00 48.56 192 GLU A C 1
ATOM 1518 O O . GLU A 1 192 ? 0.806 -3.111 -32.457 1.00 48.56 192 GLU A O 1
ATOM 1523 N N . PRO A 1 193 ? 3.007 -3.137 -32.834 1.00 50.91 193 PRO A N 1
ATOM 1524 C CA . PRO A 1 193 ? 2.817 -2.692 -34.200 1.00 50.91 193 PRO A CA 1
ATOM 1525 C C . PRO A 1 193 ? 2.126 -3.757 -35.032 1.00 50.91 193 PRO A C 1
ATOM 1527 O O . PRO A 1 193 ? 2.543 -4.915 -35.060 1.00 50.91 193 PRO A O 1
ATOM 1530 N N . GLY A 1 194 ? 1.079 -3.354 -35.750 1.00 54.00 194 GLY A N 1
ATOM 1531 C CA . GLY A 1 194 ? 0.357 -4.263 -36.627 1.00 54.00 194 GLY A CA 1
ATOM 1532 C C . GLY A 1 194 ? 1.301 -4.889 -37.656 1.00 54.00 194 GLY A C 1
ATOM 1533 O O . GLY A 1 194 ? 2.255 -4.251 -38.101 1.00 54.00 194 GLY A O 1
ATOM 1534 N N . ALA A 1 195 ? 1.007 -6.113 -38.104 1.00 55.03 195 ALA A N 1
ATOM 1535 C CA . ALA A 1 195 ? 1.820 -6.830 -39.097 1.00 55.03 195 ALA A CA 1
ATOM 1536 C C . ALA A 1 195 ? 2.131 -5.991 -40.358 1.00 55.03 195 ALA A C 1
ATOM 1538 O O . ALA A 1 195 ? 3.186 -6.135 -40.965 1.00 55.03 195 ALA A O 1
ATOM 1539 N N . ALA A 1 196 ? 1.236 -5.067 -40.728 1.00 62.94 196 ALA A N 1
ATOM 1540 C CA . ALA A 1 196 ? 1.449 -4.124 -41.825 1.00 62.94 196 ALA A CA 1
ATOM 1541 C C . ALA A 1 196 ? 2.535 -3.070 -41.532 1.00 62.94 196 ALA A C 1
ATOM 1543 O O . ALA A 1 196 ? 3.260 -2.680 -42.440 1.00 62.94 196 ALA A O 1
ATOM 1544 N N . GLN A 1 197 ? 2.655 -2.610 -40.286 1.00 62.31 197 GLN A N 1
ATOM 1545 C CA . GLN A 1 197 ? 3.676 -1.645 -39.874 1.00 62.31 197 GLN A CA 1
ATOM 1546 C C . GLN A 1 197 ? 5.048 -2.313 -39.750 1.00 62.31 197 GLN A C 1
ATOM 1548 O O . GLN A 1 197 ? 6.036 -1.745 -40.200 1.00 62.31 197 GLN A O 1
ATOM 1553 N N . GLN A 1 198 ? 5.104 -3.542 -39.226 1.00 57.25 198 GLN A N 1
ATOM 1554 C CA . GLN A 1 198 ? 6.336 -4.340 -39.213 1.00 57.25 198 GLN A CA 1
ATOM 1555 C C . GLN A 1 198 ? 6.828 -4.631 -40.637 1.00 57.25 198 GLN A C 1
ATOM 1557 O O . GLN A 1 198 ? 8.008 -4.458 -40.934 1.00 57.25 198 GLN A O 1
ATOM 1562 N N . GLN A 1 199 ? 5.912 -5.002 -41.539 1.00 67.50 199 GLN A N 1
ATOM 1563 C CA . GLN A 1 199 ? 6.241 -5.199 -42.948 1.00 67.50 199 GLN A CA 1
ATOM 1564 C C . GLN A 1 199 ? 6.729 -3.899 -43.597 1.00 67.50 199 GLN A C 1
ATOM 1566 O O . GLN A 1 199 ? 7.755 -3.917 -44.265 1.00 67.50 199 GLN A O 1
ATOM 1571 N N . ARG A 1 200 ? 6.063 -2.759 -43.351 1.00 80.38 200 ARG A N 1
ATOM 1572 C CA . ARG A 1 200 ? 6.499 -1.468 -43.906 1.00 80.38 200 ARG A CA 1
ATOM 1573 C C . ARG A 1 200 ? 7.887 -1.068 -43.406 1.00 80.38 200 ARG A C 1
ATOM 1575 O O . ARG A 1 200 ? 8.676 -0.587 -44.206 1.00 80.38 200 ARG A O 1
ATOM 1582 N N . ALA A 1 201 ? 8.209 -1.302 -42.134 1.00 62.81 201 ALA A N 1
ATOM 1583 C CA . ALA A 1 201 ? 9.548 -1.042 -41.605 1.00 62.81 201 ALA A CA 1
ATOM 1584 C C . ALA A 1 201 ? 10.622 -1.886 -42.320 1.00 62.81 201 ALA A C 1
ATOM 1586 O O . ALA A 1 201 ? 11.661 -1.358 -42.709 1.00 62.81 201 ALA A O 1
ATOM 1587 N N . ALA A 1 202 ? 10.351 -3.176 -42.553 1.00 64.50 202 ALA A N 1
ATOM 1588 C CA . ALA A 1 202 ? 11.249 -4.058 -43.301 1.00 64.50 202 ALA A CA 1
ATOM 1589 C C . ALA A 1 202 ? 11.395 -3.642 -44.779 1.00 64.50 202 ALA A C 1
ATOM 1591 O O . ALA A 1 202 ? 12.496 -3.677 -45.336 1.00 64.50 202 ALA A O 1
ATOM 1592 N N . ASP A 1 203 ? 10.296 -3.211 -45.403 1.00 73.75 203 ASP A N 1
ATOM 1593 C CA . ASP A 1 203 ? 10.291 -2.718 -46.780 1.00 73.75 203 ASP A CA 1
ATOM 1594 C C . ASP A 1 203 ? 11.133 -1.435 -46.900 1.00 73.75 203 ASP A C 1
ATOM 1596 O O . ASP A 1 203 ? 11.972 -1.348 -47.793 1.00 73.75 203 ASP A O 1
ATOM 1600 N N . ILE A 1 204 ? 10.990 -0.484 -45.964 1.00 71.56 204 ILE A N 1
ATOM 1601 C CA . ILE A 1 204 ? 11.773 0.764 -45.953 1.00 71.56 204 ILE A CA 1
ATOM 1602 C C . ILE A 1 204 ? 13.275 0.477 -45.863 1.00 71.56 204 ILE A C 1
ATOM 1604 O O . ILE A 1 204 ? 14.048 1.073 -46.604 1.00 71.56 204 ILE A O 1
ATOM 1608 N N . VAL A 1 205 ? 13.711 -0.466 -45.023 1.00 69.38 205 VAL A N 1
ATOM 1609 C CA . VAL A 1 205 ? 15.142 -0.820 -44.941 1.00 69.38 205 VAL A CA 1
ATOM 1610 C C . VAL A 1 2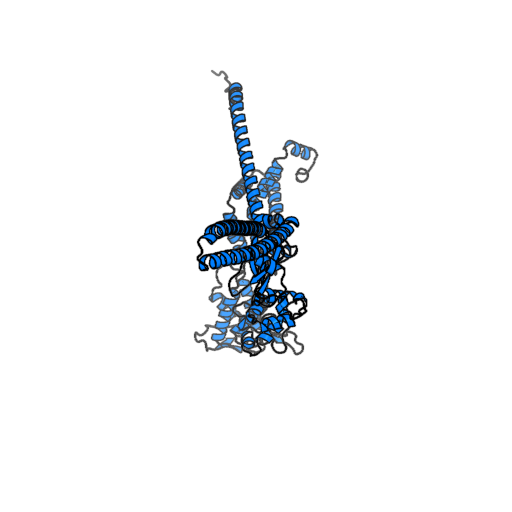05 ? 15.659 -1.425 -46.245 1.00 69.38 205 VAL A C 1
ATOM 1612 O O . VAL A 1 205 ? 16.771 -1.117 -46.670 1.00 69.38 205 VAL A O 1
ATOM 1615 N N . THR A 1 206 ? 14.844 -2.235 -46.919 1.00 72.75 206 THR A N 1
ATOM 1616 C CA . THR A 1 206 ? 15.192 -2.771 -48.245 1.00 72.75 206 THR A CA 1
ATOM 1617 C C . THR A 1 206 ? 15.304 -1.639 -49.279 1.00 72.75 206 THR A C 1
ATOM 1619 O O . THR A 1 206 ? 16.219 -1.637 -50.102 1.00 72.75 206 THR A O 1
ATOM 1622 N N . GLU A 1 207 ? 14.402 -0.653 -49.228 1.00 80.50 207 GLU A N 1
ATOM 1623 C CA . GLU A 1 207 ? 14.434 0.540 -50.087 1.00 80.50 207 GLU A CA 1
ATOM 1624 C C . GLU A 1 207 ? 15.666 1.423 -49.797 1.00 80.50 207 GLU A C 1
ATOM 1626 O O . GLU A 1 207 ? 16.314 1.893 -50.735 1.00 80.50 207 GLU A O 1
ATOM 1631 N N . MET A 1 208 ? 16.049 1.592 -48.527 1.00 77.12 208 MET A N 1
ATOM 1632 C CA . MET A 1 208 ? 17.257 2.325 -48.123 1.00 77.12 208 MET A CA 1
ATOM 1633 C C . MET A 1 208 ? 18.532 1.647 -48.638 1.00 77.12 208 MET A C 1
ATOM 1635 O O . MET A 1 208 ? 19.366 2.320 -49.238 1.00 77.12 208 MET A O 1
ATOM 1639 N N . GLN A 1 209 ? 18.649 0.320 -48.500 1.00 78.62 209 GLN A N 1
ATOM 1640 C CA . GLN A 1 209 ? 19.784 -0.445 -49.039 1.00 78.62 209 GLN A CA 1
ATOM 1641 C C . GLN A 1 209 ? 19.909 -0.288 -50.558 1.00 78.62 209 GLN A C 1
ATOM 1643 O O . GLN A 1 209 ? 20.992 -0.021 -51.070 1.00 78.62 209 GLN A O 1
ATOM 1648 N N . ALA A 1 210 ? 18.791 -0.384 -51.283 1.00 79.56 210 ALA A N 1
ATOM 1649 C CA . ALA A 1 210 ? 18.785 -0.180 -52.729 1.00 79.56 210 ALA A CA 1
ATOM 1650 C C . ALA A 1 210 ? 19.200 1.250 -53.127 1.00 79.56 210 ALA A C 1
ATOM 1652 O O . ALA A 1 210 ? 19.827 1.450 -54.169 1.00 79.56 210 ALA A O 1
ATOM 1653 N N . THR A 1 211 ? 18.854 2.239 -52.300 1.00 83.12 211 THR A N 1
ATOM 1654 C CA . THR A 1 211 ? 19.221 3.645 -52.503 1.00 83.12 211 THR A CA 1
ATOM 1655 C C . THR A 1 211 ? 20.717 3.862 -52.260 1.00 83.12 211 THR A C 1
ATOM 1657 O O . THR A 1 211 ? 21.362 4.556 -53.048 1.00 83.12 211 THR A O 1
ATOM 1660 N N . ASP A 1 212 ? 21.298 3.227 -51.241 1.00 81.62 212 ASP A N 1
ATOM 1661 C CA . ASP A 1 212 ? 22.736 3.308 -50.949 1.00 81.62 212 ASP A CA 1
ATOM 1662 C C . ASP A 1 212 ? 23.577 2.617 -52.041 1.00 81.62 212 ASP A C 1
ATOM 1664 O O . ASP A 1 212 ? 24.526 3.203 -52.571 1.00 81.62 212 ASP A O 1
ATOM 1668 N N . ASP A 1 213 ? 23.147 1.436 -52.503 1.00 83.19 213 ASP A N 1
ATOM 1669 C CA . ASP A 1 213 ? 23.752 0.737 -53.647 1.00 83.19 213 ASP A CA 1
ATOM 1670 C C . ASP A 1 213 ? 23.743 1.608 -54.920 1.00 83.19 213 ASP A C 1
ATOM 1672 O O . ASP A 1 213 ? 24.744 1.704 -55.640 1.00 83.19 213 ASP A O 1
ATOM 1676 N N . ALA A 1 214 ? 22.624 2.289 -55.195 1.00 87.50 214 ALA A N 1
ATOM 1677 C CA . ALA A 1 214 ? 22.515 3.216 -56.321 1.00 87.50 214 ALA A CA 1
ATOM 1678 C C . ALA A 1 214 ? 23.438 4.437 -56.162 1.00 87.50 214 ALA A C 1
ATOM 1680 O O . ALA A 1 214 ? 23.992 4.927 -57.150 1.00 87.50 214 ALA A O 1
ATOM 1681 N N . GLN A 1 215 ? 23.645 4.914 -54.932 1.00 88.44 215 GLN A N 1
ATOM 1682 C CA . GLN A 1 215 ? 24.529 6.041 -54.644 1.00 88.44 215 GLN A CA 1
ATOM 1683 C C . GLN A 1 215 ? 25.993 5.710 -54.949 1.00 88.44 215 GLN A C 1
ATOM 1685 O O . GLN A 1 215 ? 26.707 6.547 -55.507 1.00 88.44 215 GLN A O 1
ATOM 1690 N N . VAL A 1 216 ? 26.431 4.488 -54.633 1.00 89.56 216 VAL A N 1
ATOM 1691 C CA . VAL A 1 216 ? 27.778 3.994 -54.962 1.00 89.56 216 VAL A CA 1
ATOM 1692 C C . VAL A 1 216 ? 27.992 3.950 -56.479 1.00 89.56 216 VAL A C 1
ATOM 1694 O O . VAL A 1 216 ? 29.023 4.417 -56.971 1.00 89.56 216 VAL A O 1
ATOM 1697 N N . GLU A 1 217 ? 27.010 3.452 -57.233 1.00 91.94 217 GLU A N 1
ATOM 1698 C CA . GLU A 1 217 ? 27.075 3.383 -58.699 1.00 91.94 217 GLU A CA 1
ATOM 1699 C C . GLU A 1 217 ? 27.132 4.782 -59.338 1.00 91.94 217 GLU A C 1
ATOM 1701 O O . GLU A 1 217 ? 27.989 5.055 -60.183 1.00 91.94 217 GLU A O 1
ATOM 1706 N N . LEU A 1 218 ? 26.271 5.706 -58.897 1.00 92.38 218 LEU A N 1
ATOM 1707 C CA . LEU A 1 218 ? 26.269 7.091 -59.381 1.00 92.38 218 LEU A CA 1
ATOM 1708 C C . LEU A 1 218 ? 27.581 7.820 -59.050 1.00 92.38 218 LEU A C 1
ATOM 1710 O O . LEU A 1 218 ? 28.102 8.562 -59.886 1.00 92.38 218 LEU A O 1
ATOM 1714 N N . ALA A 1 219 ? 28.149 7.596 -57.861 1.00 89.62 219 ALA A N 1
ATOM 1715 C CA . ALA A 1 219 ? 29.439 8.166 -57.480 1.00 89.62 219 ALA A CA 1
ATOM 1716 C C . ALA A 1 219 ? 30.582 7.649 -58.371 1.00 89.62 219 ALA A C 1
ATOM 1718 O O . ALA A 1 219 ? 31.437 8.432 -58.787 1.00 89.62 219 ALA A O 1
ATOM 1719 N N . SER A 1 220 ? 30.566 6.359 -58.726 1.00 94.06 220 SER A N 1
ATOM 1720 C CA . SER A 1 220 ? 31.552 5.775 -59.642 1.00 94.06 220 SER A CA 1
ATOM 1721 C C . SER A 1 220 ? 31.459 6.368 -61.054 1.00 94.06 220 SER A C 1
ATOM 1723 O O . SER A 1 220 ? 32.480 6.722 -61.646 1.00 94.06 220 SER A O 1
ATOM 1725 N N . GLN A 1 221 ? 30.244 6.546 -61.582 1.00 94.19 221 GLN A N 1
ATOM 1726 C CA . GLN A 1 221 ? 30.023 7.178 -62.890 1.00 94.19 221 GLN A CA 1
ATOM 1727 C C . GLN A 1 221 ? 30.473 8.648 -62.912 1.00 94.19 221 GLN A C 1
ATOM 1729 O O . GLN A 1 221 ? 30.999 9.124 -63.922 1.00 94.19 221 GLN A O 1
ATOM 1734 N N . LEU A 1 222 ? 30.296 9.365 -61.795 1.00 93.81 222 LEU A N 1
ATOM 1735 C CA . LEU A 1 222 ? 30.752 10.746 -61.651 1.00 93.81 222 LEU A CA 1
ATOM 1736 C C . LEU A 1 222 ? 32.278 10.830 -61.709 1.00 93.81 222 LEU A C 1
ATOM 1738 O O . LEU A 1 222 ? 32.813 11.679 -62.422 1.00 93.81 222 LEU A O 1
ATOM 1742 N N . GLU A 1 223 ? 32.965 9.941 -60.990 1.00 94.25 223 GLU A N 1
ATOM 1743 C CA . GLU A 1 223 ? 34.427 9.874 -60.972 1.00 94.25 223 GLU A CA 1
ATOM 1744 C C . GLU A 1 223 ? 34.999 9.595 -62.372 1.00 94.25 223 GLU A C 1
ATOM 1746 O O . GLU A 1 223 ? 35.934 10.278 -62.798 1.00 94.25 223 GLU A O 1
ATOM 1751 N N . ASP A 1 224 ? 34.402 8.666 -63.129 1.00 94.06 224 ASP A N 1
ATOM 1752 C CA . ASP A 1 224 ? 34.829 8.363 -64.503 1.00 94.06 224 ASP A CA 1
ATOM 1753 C C . ASP A 1 224 ? 34.663 9.573 -65.440 1.00 94.06 224 ASP A C 1
ATOM 1755 O O . ASP A 1 224 ? 35.600 9.961 -66.146 1.00 94.06 224 ASP A O 1
ATOM 1759 N N . LEU A 1 225 ? 33.504 10.240 -65.402 1.00 92.62 225 LEU A N 1
ATOM 1760 C CA . LEU A 1 225 ? 33.238 11.436 -66.210 1.00 92.62 225 LEU A CA 1
ATOM 1761 C C . LEU A 1 225 ? 34.168 12.606 -65.847 1.00 92.62 225 LEU A C 1
ATOM 1763 O O . LEU A 1 225 ? 34.671 13.300 -66.738 1.00 92.62 225 LEU A O 1
ATOM 1767 N N . GLU A 1 226 ? 34.426 12.837 -64.557 1.00 91.81 226 GLU A N 1
ATOM 1768 C CA . GLU A 1 226 ? 35.369 13.862 -64.097 1.00 91.81 226 GLU A CA 1
ATOM 1769 C C . GLU A 1 226 ? 36.811 13.542 -64.528 1.00 91.81 226 GLU A C 1
ATOM 1771 O O . GLU A 1 226 ? 37.543 14.449 -64.950 1.00 91.81 226 GLU A O 1
ATOM 1776 N N . GLY A 1 227 ? 37.188 12.259 -64.520 1.00 91.75 227 GLY A N 1
ATOM 1777 C CA . GLY A 1 227 ? 38.445 11.752 -65.069 1.00 91.75 227 GLY A CA 1
ATOM 1778 C C . GLY A 1 227 ? 38.598 12.062 -66.560 1.00 91.75 227 GLY A C 1
ATOM 1779 O O . GLY A 1 227 ? 39.578 12.694 -66.964 1.00 91.75 227 GLY A O 1
ATOM 1780 N N . GLN A 1 228 ? 37.587 11.739 -67.373 1.00 91.12 228 GLN A N 1
ATOM 1781 C CA . GLN A 1 228 ? 37.579 12.038 -68.812 1.00 91.12 228 GLN A CA 1
ATOM 1782 C C . GLN A 1 228 ? 37.711 13.545 -69.097 1.00 91.12 228 GLN A C 1
ATOM 1784 O O . GLN A 1 228 ? 38.439 13.960 -70.005 1.00 91.12 228 GLN A O 1
ATOM 1789 N N . VAL A 1 229 ? 37.039 14.395 -68.310 1.00 89.25 229 VAL A N 1
ATOM 1790 C CA . VAL A 1 229 ? 37.162 15.859 -68.428 1.00 89.25 229 VAL A CA 1
ATOM 1791 C C . VAL A 1 229 ? 38.572 16.333 -68.067 1.00 89.25 229 VAL A C 1
ATOM 1793 O O . VAL A 1 229 ? 39.098 17.233 -68.731 1.00 89.25 229 VAL A O 1
ATOM 1796 N N . SER A 1 230 ? 39.187 15.754 -67.033 1.00 89.06 230 SER A N 1
ATOM 1797 C CA . SER A 1 230 ? 40.565 16.056 -66.631 1.00 89.06 230 SER A CA 1
ATOM 1798 C C . SER A 1 230 ? 41.560 15.735 -67.753 1.00 89.06 230 SER A C 1
ATOM 1800 O O . SER A 1 230 ? 42.353 16.599 -68.144 1.00 89.06 230 SER A O 1
ATOM 1802 N N . ASP A 1 231 ? 41.441 14.551 -68.356 1.00 89.25 231 ASP A N 1
ATOM 1803 C CA . ASP A 1 231 ? 42.297 14.098 -69.456 1.00 89.25 231 ASP A CA 1
ATOM 1804 C C . ASP A 1 231 ? 42.152 14.986 -70.702 1.00 89.25 231 ASP A C 1
ATOM 1806 O O . ASP A 1 231 ? 43.143 15.430 -71.294 1.00 89.25 231 ASP A O 1
ATOM 1810 N N . LEU A 1 232 ? 40.914 15.336 -71.070 1.00 86.75 232 LEU A N 1
ATOM 1811 C CA . LEU A 1 232 ? 40.636 16.222 -72.205 1.00 86.75 232 LEU A CA 1
ATOM 1812 C C . LEU A 1 232 ? 41.173 17.643 -71.999 1.00 86.75 232 LEU A C 1
ATOM 1814 O O . LEU A 1 232 ? 41.590 18.285 -72.971 1.00 86.75 232 LEU A O 1
ATOM 1818 N N . ARG A 1 233 ? 41.184 18.143 -70.754 1.00 83.94 233 ARG A N 1
ATOM 1819 C CA . ARG A 1 233 ? 41.789 19.438 -70.399 1.00 83.94 233 ARG A CA 1
ATOM 1820 C C . ARG A 1 233 ? 43.316 19.391 -70.469 1.00 83.94 233 ARG A C 1
ATOM 1822 O O . ARG A 1 233 ? 43.915 20.367 -70.918 1.00 83.94 233 ARG A O 1
ATOM 1829 N N . ALA A 1 234 ? 43.938 18.278 -70.079 1.00 84.75 234 ALA A N 1
ATOM 1830 C CA . ALA A 1 234 ? 45.389 18.094 -70.150 1.00 84.75 234 ALA A CA 1
ATOM 1831 C C . ALA A 1 234 ? 45.916 18.011 -71.598 1.00 84.75 234 ALA A C 1
ATOM 1833 O O . ALA A 1 234 ? 47.034 18.450 -71.869 1.00 84.75 234 ALA A O 1
ATOM 1834 N N . ALA A 1 235 ? 45.108 17.506 -72.538 1.00 83.31 235 ALA A N 1
ATOM 1835 C CA . ALA A 1 235 ? 45.472 17.374 -73.954 1.00 83.31 235 ALA A CA 1
ATOM 1836 C C . ALA A 1 235 ? 45.549 18.712 -74.735 1.00 83.31 235 ALA A C 1
ATOM 1838 O O . ALA A 1 235 ? 46.217 18.776 -75.766 1.00 83.31 235 ALA A O 1
ATOM 1839 N N . GLY A 1 236 ? 44.920 19.791 -74.245 1.00 68.75 236 GLY A N 1
ATOM 1840 C CA . GLY A 1 236 ? 45.208 21.176 -74.659 1.00 68.75 236 GLY A CA 1
ATOM 1841 C C . GLY A 1 236 ? 44.818 21.611 -76.085 1.00 68.75 236 GLY A C 1
ATOM 1842 O O . GLY A 1 236 ? 45.343 22.620 -76.557 1.00 68.75 236 GLY A O 1
ATOM 1843 N N . THR A 1 237 ? 43.927 20.902 -76.784 1.00 71.81 237 THR A N 1
ATOM 1844 C CA . THR A 1 237 ? 43.485 21.238 -78.154 1.00 71.81 237 THR A CA 1
ATOM 1845 C C . THR A 1 237 ? 42.171 22.033 -78.175 1.00 71.81 237 THR A C 1
ATOM 1847 O O . THR A 1 237 ? 41.226 21.699 -77.459 1.00 71.81 237 THR A O 1
ATOM 1850 N N . ASP A 1 238 ? 42.069 23.061 -79.033 1.00 66.75 238 ASP A N 1
ATOM 1851 C CA . ASP A 1 238 ? 40.855 23.894 -79.195 1.00 66.75 238 ASP A CA 1
ATOM 1852 C C . ASP A 1 238 ? 39.600 23.074 -79.588 1.00 66.75 238 ASP A C 1
ATOM 1854 O O . ASP A 1 238 ? 38.474 23.467 -79.267 1.00 66.75 238 ASP A O 1
ATOM 1858 N N . ASP A 1 239 ? 39.790 21.898 -80.199 1.00 71.88 239 ASP A N 1
ATOM 1859 C CA . ASP A 1 239 ? 38.725 20.965 -80.601 1.00 71.88 239 ASP A CA 1
ATOM 1860 C C . ASP A 1 239 ? 38.028 20.262 -79.415 1.00 71.88 239 ASP A C 1
ATOM 1862 O O . ASP A 1 239 ? 36.877 19.837 -79.534 1.00 71.88 239 ASP A O 1
ATOM 1866 N N . ASN A 1 240 ? 38.657 20.197 -78.233 1.00 81.00 240 ASN A N 1
ATOM 1867 C CA . ASN A 1 240 ? 38.100 19.480 -77.074 1.00 81.00 240 ASN A CA 1
ATOM 1868 C C . ASN A 1 240 ? 36.990 20.267 -76.360 1.00 81.00 240 ASN A C 1
ATOM 1870 O O . ASN A 1 240 ? 36.291 19.731 -75.498 1.00 81.00 240 ASN A O 1
ATOM 1874 N N . ARG A 1 241 ? 36.792 21.546 -76.706 1.00 81.94 241 ARG A N 1
ATOM 1875 C CA . ARG A 1 241 ? 35.873 22.445 -75.993 1.00 81.94 241 ARG A CA 1
ATOM 1876 C C . ARG A 1 241 ? 34.420 21.971 -76.037 1.00 81.94 241 ARG A C 1
ATOM 1878 O O . ARG A 1 241 ? 33.742 22.025 -75.017 1.00 81.94 241 ARG A O 1
ATOM 1885 N N . ALA A 1 242 ? 33.958 21.485 -77.190 1.00 83.75 242 ALA A N 1
ATOM 1886 C CA . ALA A 1 242 ? 32.591 20.988 -77.353 1.00 83.75 242 ALA A CA 1
ATOM 1887 C C . ALA A 1 242 ? 32.349 19.688 -76.562 1.00 83.75 242 ALA A C 1
ATOM 1889 O O . ALA A 1 242 ? 31.297 19.530 -75.947 1.00 83.75 242 ALA A O 1
ATOM 1890 N N . GLN A 1 243 ? 33.344 18.794 -76.527 1.00 86.44 243 GLN A N 1
ATOM 1891 C CA . GLN A 1 243 ? 33.288 17.547 -75.755 1.00 86.44 243 GLN A CA 1
ATOM 1892 C C . GLN A 1 243 ? 33.277 17.826 -74.249 1.00 86.44 243 GLN A C 1
ATOM 1894 O O . GLN A 1 243 ? 32.446 17.279 -73.533 1.00 86.44 243 GLN A O 1
ATOM 1899 N N . ILE A 1 244 ? 34.121 18.752 -73.779 1.00 86.56 244 ILE A N 1
ATOM 1900 C CA . ILE A 1 244 ? 34.143 19.183 -72.376 1.00 86.56 244 ILE A CA 1
ATOM 1901 C C . ILE A 1 244 ? 32.796 19.798 -71.971 1.00 86.56 244 ILE A C 1
ATOM 1903 O O . ILE A 1 244 ? 32.315 19.528 -70.875 1.00 86.56 244 ILE A O 1
ATOM 1907 N N . THR A 1 245 ? 32.162 20.611 -72.822 1.00 88.75 245 THR A N 1
ATOM 1908 C CA . THR A 1 245 ? 30.825 21.156 -72.525 1.00 88.75 245 THR A CA 1
ATOM 1909 C C . THR A 1 245 ? 29.78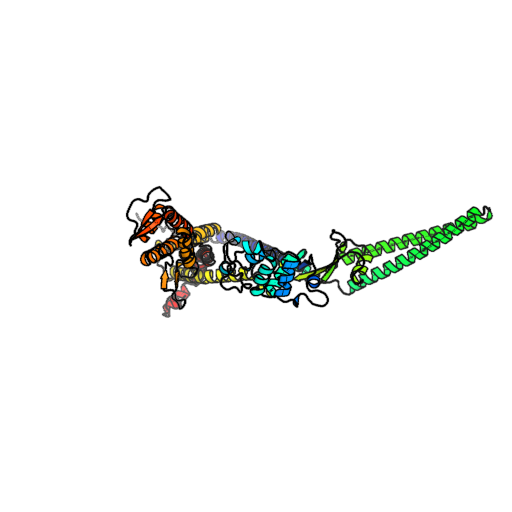1 20.049 -72.377 1.00 88.75 245 THR A C 1
ATOM 1911 O O . THR A 1 245 ? 29.038 20.077 -71.402 1.00 88.75 245 THR A O 1
ATOM 1914 N N . SER A 1 246 ? 29.767 19.059 -73.275 1.00 91.06 246 SER A N 1
ATOM 1915 C CA . SER A 1 246 ? 28.830 17.929 -73.196 1.00 91.06 246 SER A CA 1
ATOM 1916 C C . SER A 1 246 ? 29.065 17.045 -71.964 1.00 91.06 246 SER A C 1
ATOM 1918 O O . SER A 1 246 ? 28.104 16.648 -71.313 1.00 91.06 246 SER A O 1
ATOM 1920 N N . LEU A 1 247 ? 30.322 16.778 -71.597 1.00 92.12 247 LEU A N 1
ATOM 1921 C CA . LEU A 1 247 ? 30.648 16.019 -70.385 1.00 92.12 247 LEU A CA 1
ATOM 1922 C C . LEU A 1 247 ? 30.272 16.783 -69.106 1.00 92.12 247 LEU A C 1
ATOM 1924 O O . LEU A 1 247 ? 29.743 16.187 -68.179 1.00 92.12 247 LEU A O 1
ATOM 1928 N N . ASN A 1 248 ? 30.475 18.106 -69.052 1.00 91.62 248 ASN A N 1
ATOM 1929 C CA . ASN A 1 248 ? 30.042 18.911 -67.899 1.00 91.62 248 ASN A CA 1
ATOM 1930 C C . ASN A 1 248 ? 28.512 18.957 -67.751 1.00 91.62 248 ASN A C 1
ATOM 1932 O O . ASN A 1 248 ? 28.015 19.075 -66.633 1.00 91.62 248 ASN A O 1
ATOM 1936 N N . GLU A 1 249 ? 27.768 18.882 -68.857 1.00 94.25 249 GLU A N 1
ATOM 1937 C CA . GLU A 1 249 ? 26.311 18.727 -68.831 1.00 94.25 249 GLU A CA 1
ATOM 1938 C C . GLU A 1 249 ? 25.919 17.370 -68.228 1.00 94.25 249 GLU A C 1
ATOM 1940 O O . GLU A 1 249 ? 25.119 17.341 -67.297 1.00 94.25 249 GLU A O 1
ATOM 1945 N N . GLN A 1 250 ? 26.565 16.273 -68.647 1.00 94.31 250 GLN A N 1
ATOM 1946 C CA . GLN A 1 250 ? 26.357 14.941 -68.053 1.00 94.31 250 GLN A CA 1
ATOM 1947 C C . GLN A 1 250 ? 26.731 14.898 -66.563 1.00 94.31 250 GLN A C 1
ATOM 1949 O O . GLN A 1 250 ? 25.981 14.351 -65.767 1.00 94.31 250 GLN A O 1
ATOM 1954 N N . ILE A 1 251 ? 27.836 15.533 -66.161 1.00 93.94 251 ILE A N 1
ATOM 1955 C CA . ILE A 1 251 ? 28.248 15.659 -64.751 1.00 93.94 251 ILE A CA 1
ATOM 1956 C C . ILE A 1 251 ? 27.201 16.425 -63.934 1.00 93.94 251 ILE A C 1
ATOM 1958 O O . ILE A 1 251 ? 26.919 16.067 -62.795 1.00 93.94 251 ILE A O 1
ATOM 1962 N N . THR A 1 252 ? 26.623 17.489 -64.498 1.00 95.19 252 THR A N 1
ATOM 1963 C CA . THR A 1 252 ? 25.589 18.291 -63.821 1.00 95.19 252 THR A CA 1
ATOM 1964 C C . THR A 1 252 ? 24.304 17.485 -63.641 1.00 95.19 252 THR A C 1
ATOM 1966 O O . THR A 1 252 ? 23.702 17.520 -62.570 1.00 95.19 252 THR A O 1
ATOM 1969 N N . GLU A 1 253 ? 23.915 16.720 -64.659 1.00 94.94 253 GLU A N 1
ATOM 1970 C CA . GLU A 1 253 ? 22.778 15.800 -64.590 1.00 94.94 253 GLU A CA 1
ATOM 1971 C C . GLU A 1 253 ? 23.014 14.706 -63.539 1.00 94.94 253 GLU A C 1
ATOM 1973 O O . GLU A 1 253 ? 22.170 14.473 -62.681 1.00 94.94 253 GLU A O 1
ATOM 1978 N N . LEU A 1 254 ? 24.198 14.092 -63.534 1.00 93.62 254 LEU A N 1
ATOM 1979 C CA . LEU A 1 254 ? 24.528 13.017 -62.603 1.00 93.62 254 LEU A CA 1
ATOM 1980 C C . LEU A 1 254 ? 24.606 13.505 -61.147 1.00 93.62 254 LEU A C 1
ATOM 1982 O O . LEU A 1 254 ? 24.112 12.837 -60.246 1.00 93.62 254 LEU A O 1
ATOM 1986 N N . ARG A 1 255 ? 25.147 14.708 -60.905 1.00 93.88 255 ARG A N 1
ATOM 1987 C CA . ARG A 1 255 ? 25.104 15.355 -59.579 1.00 93.88 255 ARG A CA 1
ATOM 1988 C C . ARG A 1 255 ? 23.673 15.599 -59.112 1.00 93.88 255 ARG A C 1
ATOM 1990 O O . ARG A 1 255 ? 23.372 15.362 -57.952 1.00 93.88 255 ARG A O 1
ATOM 1997 N N . THR A 1 256 ? 22.793 15.998 -60.030 1.00 95.50 256 THR A N 1
ATOM 1998 C CA . THR A 1 256 ? 21.364 16.171 -59.735 1.00 95.50 256 THR A CA 1
ATOM 1999 C C . THR A 1 256 ? 20.715 14.842 -59.335 1.00 95.50 256 THR A C 1
ATOM 2001 O O . THR A 1 256 ? 19.901 14.810 -58.417 1.00 95.50 256 THR A O 1
ATOM 2004 N N . GLN A 1 257 ? 21.094 13.735 -59.982 1.00 93.44 257 GLN A N 1
ATOM 2005 C CA . GLN A 1 257 ? 20.617 12.395 -59.625 1.00 93.44 257 GLN A CA 1
ATOM 2006 C C . GLN A 1 257 ? 21.150 11.928 -58.264 1.00 93.44 257 GLN A C 1
ATOM 2008 O O . GLN A 1 257 ? 20.392 11.341 -57.500 1.00 93.44 257 GLN A O 1
ATOM 2013 N N . ILE A 1 258 ? 22.413 12.224 -57.934 1.00 91.31 258 ILE A N 1
ATOM 2014 C CA . ILE A 1 258 ? 22.998 11.935 -56.614 1.00 91.31 258 ILE A CA 1
ATOM 2015 C C . ILE A 1 258 ? 22.264 12.705 -55.514 1.00 91.31 258 ILE A C 1
ATOM 2017 O O . ILE A 1 258 ? 21.894 12.108 -54.507 1.00 91.31 258 ILE A O 1
ATOM 2021 N N . ASP A 1 259 ? 22.021 14.003 -55.714 1.00 91.69 259 ASP A N 1
ATOM 2022 C CA . ASP A 1 259 ? 21.292 14.829 -54.748 1.00 91.69 259 ASP A CA 1
ATOM 2023 C C . ASP A 1 259 ? 19.860 14.298 -54.548 1.00 91.69 259 ASP A C 1
ATOM 2025 O O . ASP A 1 259 ? 19.427 14.107 -53.417 1.00 91.69 259 ASP A O 1
ATOM 2029 N N . ALA A 1 260 ? 19.158 13.948 -55.633 1.00 91.50 260 ALA A N 1
ATOM 2030 C CA . ALA A 1 260 ? 17.816 13.366 -55.550 1.00 91.50 260 ALA A CA 1
ATOM 2031 C C . ALA A 1 260 ? 17.788 11.995 -54.847 1.00 91.50 260 ALA A C 1
ATOM 2033 O O . ALA A 1 260 ? 16.840 11.690 -54.126 1.00 91.50 260 ALA A O 1
ATOM 2034 N N . ASN A 1 261 ? 18.812 11.164 -55.053 1.00 91.06 261 ASN A N 1
ATOM 2035 C CA . ASN A 1 261 ? 18.935 9.860 -54.402 1.00 91.06 261 ASN A CA 1
ATOM 2036 C C . ASN A 1 261 ? 19.221 10.008 -52.899 1.00 91.06 261 ASN A C 1
ATOM 2038 O O . ASN A 1 261 ? 18.648 9.291 -52.084 1.00 91.06 261 ASN A O 1
ATOM 2042 N N . ARG A 1 262 ? 20.052 10.988 -52.530 1.00 89.38 262 ARG A N 1
ATOM 2043 C CA . ARG A 1 262 ? 20.315 11.348 -51.135 1.00 89.38 262 ARG A CA 1
ATOM 2044 C C . ARG A 1 262 ? 19.056 11.855 -50.433 1.00 89.38 262 ARG A C 1
ATOM 2046 O O . ARG A 1 262 ? 18.774 11.416 -49.324 1.00 89.38 262 ARG A O 1
ATOM 2053 N N . ASP A 1 263 ? 18.296 12.733 -51.083 1.00 91.19 263 ASP A N 1
ATOM 2054 C CA . ASP A 1 263 ? 17.032 13.237 -50.537 1.00 91.19 263 ASP A CA 1
ATOM 2055 C C . ASP A 1 263 ? 16.030 12.087 -50.322 1.00 91.19 263 ASP A C 1
ATOM 2057 O O . ASP A 1 263 ? 15.391 12.011 -49.275 1.00 91.19 263 ASP A O 1
ATOM 2061 N N . ALA A 1 264 ? 15.940 11.141 -51.267 1.00 88.69 264 ALA A N 1
ATOM 2062 C CA . ALA A 1 264 ? 15.088 9.957 -51.129 1.00 88.69 264 ALA A CA 1
ATOM 2063 C C . ALA A 1 264 ? 15.506 9.059 -49.951 1.00 88.69 264 ALA A C 1
ATOM 2065 O O . ALA A 1 264 ? 14.650 8.538 -49.235 1.00 88.69 264 ALA A O 1
ATOM 2066 N N . TYR A 1 265 ? 16.813 8.903 -49.726 1.00 84.19 265 TYR A N 1
ATOM 2067 C CA . TYR A 1 265 ? 17.342 8.183 -48.571 1.00 84.19 265 TYR A CA 1
ATOM 2068 C C . TYR A 1 265 ? 16.974 8.881 -47.250 1.00 84.19 265 TYR A C 1
ATOM 2070 O O . TYR A 1 265 ? 16.506 8.229 -46.315 1.00 84.19 265 TYR A O 1
ATOM 2078 N N . ASP A 1 266 ? 17.142 10.205 -47.178 1.00 81.50 266 ASP A N 1
ATOM 2079 C CA . ASP A 1 266 ? 16.796 10.995 -45.992 1.00 81.50 266 ASP A CA 1
ATOM 2080 C C . ASP A 1 266 ? 15.279 10.950 -45.702 1.00 81.50 266 ASP A C 1
ATOM 2082 O O . ASP A 1 266 ? 14.872 10.837 -44.543 1.00 81.50 266 ASP A O 1
ATOM 2086 N N . ASP A 1 267 ? 14.430 10.959 -46.732 1.00 87.19 267 ASP A N 1
ATOM 2087 C CA . ASP A 1 267 ? 12.976 10.805 -46.595 1.00 87.19 267 ASP A CA 1
ATOM 2088 C C . ASP A 1 267 ? 12.585 9.422 -46.046 1.00 87.19 267 ASP A C 1
ATOM 2090 O O . ASP A 1 267 ? 11.801 9.336 -45.094 1.00 87.19 267 ASP A O 1
ATOM 2094 N N . LEU A 1 268 ? 13.159 8.343 -46.594 1.00 81.50 268 LEU A N 1
ATOM 2095 C CA . LEU A 1 268 ? 12.939 6.974 -46.108 1.00 81.50 268 LEU A CA 1
ATOM 2096 C C . LEU A 1 268 ? 13.382 6.813 -44.654 1.00 81.50 268 LEU A C 1
ATOM 2098 O O . LEU A 1 268 ? 12.672 6.220 -43.838 1.00 81.50 268 LEU A O 1
ATOM 2102 N N . ARG A 1 269 ? 14.528 7.400 -44.305 1.00 78.06 269 ARG A N 1
ATOM 2103 C CA . ARG A 1 269 ? 15.029 7.444 -42.934 1.00 78.06 269 ARG A CA 1
ATOM 2104 C C . ARG A 1 269 ? 14.039 8.126 -41.987 1.00 78.06 269 ARG A C 1
ATOM 2106 O O . ARG A 1 269 ? 13.740 7.567 -40.936 1.00 78.06 269 ARG A O 1
ATOM 2113 N N . ASN A 1 270 ? 13.514 9.294 -42.353 1.00 77.31 270 ASN A N 1
ATOM 2114 C CA . ASN A 1 270 ? 12.552 10.028 -41.523 1.00 77.31 270 ASN A CA 1
ATOM 2115 C C . ASN A 1 270 ? 11.221 9.264 -41.361 1.00 77.31 270 ASN A C 1
ATOM 2117 O O . ASN A 1 270 ? 10.612 9.284 -40.285 1.00 77.31 270 ASN A O 1
ATOM 2121 N N . GLU A 1 271 ? 10.759 8.578 -42.416 1.00 80.19 271 GLU A N 1
ATOM 2122 C CA . GLU A 1 271 ? 9.577 7.704 -42.355 1.00 80.19 271 GLU A CA 1
ATOM 2123 C C . GLU A 1 271 ? 9.805 6.555 -41.366 1.00 80.19 271 GLU A C 1
ATOM 2125 O O . GLU A 1 271 ? 8.939 6.271 -40.533 1.00 80.19 271 GLU A O 1
ATOM 2130 N N . LEU A 1 272 ? 10.985 5.934 -41.414 1.00 69.88 272 LEU A N 1
ATOM 2131 C CA . LEU A 1 272 ? 11.341 4.842 -40.520 1.00 69.88 272 LEU A CA 1
ATOM 2132 C C . LEU A 1 272 ? 11.497 5.306 -39.067 1.00 69.88 272 LEU A C 1
ATOM 2134 O O . LEU A 1 272 ? 10.989 4.628 -38.180 1.00 69.88 272 LEU A O 1
ATOM 2138 N N . GLU A 1 273 ? 12.112 6.466 -38.817 1.00 62.84 273 GLU A N 1
ATOM 2139 C CA . GLU A 1 273 ? 12.202 7.073 -37.477 1.00 62.84 273 GLU A CA 1
ATOM 2140 C C . GLU A 1 273 ? 10.798 7.288 -36.878 1.00 62.84 273 GLU A C 1
ATOM 2142 O O . GLU A 1 273 ? 10.511 6.821 -35.776 1.00 62.84 273 GLU A O 1
ATOM 2147 N N . THR A 1 274 ? 9.874 7.870 -37.650 1.00 66.62 274 THR A N 1
ATOM 2148 C CA . THR A 1 274 ? 8.480 8.087 -37.214 1.00 66.62 274 THR A CA 1
ATOM 2149 C C . THR A 1 274 ? 7.745 6.771 -36.931 1.00 66.62 274 THR A C 1
ATOM 2151 O O . THR A 1 274 ? 6.925 6.678 -36.015 1.00 66.62 274 THR A O 1
ATOM 2154 N N . LEU A 1 275 ? 8.004 5.741 -37.741 1.00 65.88 275 LEU A N 1
ATOM 2155 C CA . LEU A 1 275 ? 7.363 4.439 -37.613 1.00 65.88 275 LEU A CA 1
ATOM 2156 C C . LEU A 1 275 ? 7.894 3.669 -36.395 1.00 65.88 275 LEU A C 1
ATOM 2158 O O . LEU A 1 275 ? 7.100 3.100 -35.648 1.00 65.88 275 LEU A O 1
ATOM 2162 N N . VAL A 1 276 ? 9.205 3.701 -36.153 1.00 56.84 276 VAL A N 1
ATOM 2163 C CA . VAL A 1 276 ? 9.854 3.056 -35.002 1.00 56.84 276 VAL A CA 1
ATOM 2164 C C . VAL A 1 276 ? 9.450 3.717 -33.686 1.00 56.84 276 VAL A C 1
ATOM 2166 O O . VAL A 1 276 ? 9.144 3.007 -32.731 1.00 56.84 276 VAL A O 1
ATOM 2169 N N . GLU A 1 277 ? 9.334 5.048 -33.639 1.00 55.75 277 GLU A N 1
ATOM 2170 C CA . GLU A 1 277 ? 8.826 5.765 -32.458 1.00 55.75 277 GLU A CA 1
ATOM 2171 C C . GLU A 1 277 ? 7.396 5.345 -32.059 1.00 55.75 277 GLU A C 1
ATOM 2173 O O . GLU A 1 277 ? 6.974 5.565 -30.923 1.00 55.75 277 GLU A O 1
ATOM 2178 N N . SER A 1 278 ? 6.644 4.711 -32.969 1.00 53.50 278 SER A N 1
ATOM 2179 C CA . SER A 1 278 ? 5.295 4.198 -32.706 1.00 53.50 278 SER A CA 1
ATOM 2180 C C . SER A 1 278 ? 5.251 2.762 -32.159 1.00 53.50 278 SER A C 1
ATOM 2182 O O . SER A 1 278 ? 4.172 2.270 -31.826 1.00 53.50 278 SER A O 1
ATOM 2184 N N . PHE A 1 279 ? 6.393 2.070 -32.064 1.00 53.22 279 PHE A N 1
ATOM 2185 C CA . PHE A 1 279 ? 6.463 0.655 -31.696 1.00 53.22 279 PHE A CA 1
ATOM 2186 C C . PHE A 1 279 ? 6.673 0.459 -30.191 1.00 53.22 279 PHE A C 1
ATOM 2188 O O . PHE A 1 279 ? 7.769 0.642 -29.673 1.00 53.22 279 PHE A O 1
ATOM 2195 N N . ILE A 1 280 ? 5.635 -0.001 -29.491 1.00 47.91 280 ILE A N 1
ATOM 2196 C CA . ILE A 1 280 ? 5.760 -0.593 -28.152 1.00 47.91 280 ILE A CA 1
ATOM 2197 C C . ILE A 1 280 ? 5.721 -2.113 -28.356 1.00 47.91 280 ILE A C 1
ATOM 2199 O O . ILE A 1 280 ? 4.680 -2.665 -28.715 1.00 47.91 280 ILE A O 1
ATOM 2203 N N . THR A 1 281 ? 6.868 -2.783 -28.240 1.00 46.03 281 THR A N 1
ATOM 2204 C CA . THR A 1 281 ? 6.969 -4.249 -28.400 1.00 46.03 281 THR A CA 1
ATOM 2205 C C . THR A 1 281 ? 6.907 -4.940 -27.042 1.00 46.03 281 THR A C 1
ATOM 2207 O O . THR A 1 281 ? 7.214 -4.322 -26.042 1.00 46.03 281 THR A O 1
ATOM 2210 N N . THR A 1 282 ? 6.459 -6.193 -26.994 1.00 41.12 282 THR A N 1
ATOM 2211 C CA . THR A 1 282 ? 6.183 -7.000 -25.782 1.00 41.12 282 THR A CA 1
ATOM 2212 C C . THR A 1 282 ? 7.444 -7.585 -25.133 1.00 41.12 282 THR A C 1
ATOM 2214 O O . THR A 1 282 ? 7.440 -7.956 -23.961 1.00 41.12 282 THR A O 1
ATOM 2217 N N . GLU A 1 283 ? 8.535 -7.634 -25.891 1.00 40.41 283 GLU A N 1
ATOM 2218 C CA . GLU A 1 283 ? 9.881 -7.959 -25.439 1.00 40.41 283 GLU A CA 1
ATOM 2219 C C . GLU A 1 283 ? 10.842 -7.228 -26.379 1.00 40.41 283 GLU A C 1
ATOM 2221 O O . GLU A 1 283 ? 10.780 -7.421 -27.595 1.00 40.41 283 GLU A O 1
ATOM 2226 N N . THR A 1 284 ? 11.685 -6.336 -25.858 1.00 42.50 284 THR A N 1
ATOM 2227 C CA . THR A 1 284 ? 12.671 -5.629 -26.690 1.00 42.50 284 THR A CA 1
ATOM 2228 C C . THR A 1 284 ? 14.064 -5.911 -26.161 1.00 42.50 284 THR A C 1
ATOM 2230 O O . THR A 1 284 ? 14.347 -5.655 -24.997 1.00 42.50 284 THR A O 1
ATOM 2233 N N . GLN A 1 285 ? 14.953 -6.435 -27.001 1.00 42.62 285 GLN A N 1
ATOM 2234 C CA . GLN A 1 285 ? 16.356 -6.594 -26.628 1.00 42.62 285 GLN A CA 1
ATOM 2235 C C . GLN A 1 285 ? 17.069 -5.250 -26.827 1.00 42.62 285 GLN A C 1
ATOM 2237 O O . GLN A 1 285 ? 17.190 -4.771 -27.954 1.00 42.62 285 GLN A O 1
ATOM 2242 N N . ALA A 1 286 ? 17.502 -4.611 -25.741 1.00 46.94 286 ALA A N 1
ATOM 2243 C CA . ALA A 1 286 ? 18.256 -3.361 -25.773 1.00 46.94 286 ALA A CA 1
ATOM 2244 C C . ALA A 1 286 ? 19.762 -3.641 -25.755 1.00 46.94 286 ALA A C 1
ATOM 2246 O O . ALA A 1 286 ? 20.244 -4.442 -24.961 1.00 46.94 286 ALA A O 1
ATOM 2247 N N . LEU A 1 287 ? 20.517 -2.990 -26.643 1.00 42.88 287 LEU A N 1
ATOM 2248 C CA . LEU A 1 287 ? 21.953 -3.215 -26.799 1.00 42.88 287 LEU A CA 1
ATOM 2249 C C . LEU A 1 287 ? 22.758 -2.152 -26.023 1.00 42.88 287 LEU A C 1
ATOM 2251 O O . LEU A 1 287 ? 22.823 -0.995 -26.432 1.00 42.88 287 LEU A O 1
ATOM 2255 N N . TYR A 1 288 ? 23.396 -2.545 -24.922 1.00 47.06 288 TYR A N 1
ATOM 2256 C CA . TYR A 1 288 ? 24.208 -1.683 -24.063 1.00 47.06 288 TYR A CA 1
ATOM 2257 C C . TYR A 1 288 ? 25.672 -1.678 -24.509 1.00 47.06 288 TYR A C 1
ATOM 2259 O O . TYR A 1 288 ? 26.366 -2.685 -24.362 1.00 47.06 288 TYR A O 1
ATOM 2267 N N . CYS A 1 289 ? 26.169 -0.550 -25.020 1.00 42.94 289 CYS A N 1
ATOM 2268 C CA . CYS A 1 289 ? 27.577 -0.378 -25.380 1.00 42.94 289 CYS A CA 1
ATOM 2269 C C . CYS A 1 289 ? 28.219 0.672 -24.451 1.00 42.94 289 CYS A C 1
ATOM 2271 O O . CYS A 1 289 ? 27.880 1.850 -24.504 1.00 42.94 289 CYS A O 1
ATOM 2273 N N . THR A 1 290 ? 29.174 0.260 -23.610 1.00 43.66 290 THR A N 1
ATOM 2274 C CA . THR A 1 290 ? 30.091 1.156 -22.865 1.00 43.66 290 THR A CA 1
ATOM 2275 C C . THR A 1 290 ? 29.457 2.287 -22.030 1.00 43.66 290 THR A C 1
ATOM 2277 O O . THR A 1 290 ? 29.811 3.452 -22.188 1.00 43.66 290 THR A O 1
ATOM 2280 N N . GLY A 1 291 ? 28.606 1.945 -21.058 1.00 41.69 291 GLY A N 1
ATOM 2281 C CA . GLY A 1 291 ? 28.304 2.831 -19.918 1.00 41.69 291 GLY A CA 1
ATOM 2282 C C . GLY A 1 291 ? 27.210 3.882 -20.142 1.00 41.69 291 GLY A C 1
ATOM 2283 O O . GLY A 1 291 ? 26.868 4.606 -19.209 1.00 41.69 291 GLY A O 1
ATOM 2284 N N . GLU A 1 292 ? 26.655 3.969 -21.349 1.00 36.25 292 GLU A N 1
ATOM 2285 C CA . GLU A 1 292 ? 25.569 4.882 -21.697 1.00 36.25 292 GLU A CA 1
ATOM 2286 C C . GLU A 1 292 ? 24.375 4.056 -22.190 1.00 36.25 292 GLU A C 1
ATOM 2288 O O . GLU A 1 292 ? 24.528 3.176 -23.041 1.00 36.25 292 GLU A O 1
ATOM 2293 N N . PHE A 1 293 ? 23.185 4.306 -21.631 1.00 39.19 293 PHE A N 1
ATOM 2294 C CA . PHE A 1 293 ? 21.946 3.722 -22.140 1.00 39.19 293 PHE A CA 1
ATOM 2295 C C . PHE A 1 293 ? 21.729 4.234 -23.563 1.00 39.19 293 PHE A C 1
ATOM 2297 O O . PHE A 1 293 ? 21.292 5.367 -23.770 1.00 39.19 293 PHE A O 1
ATOM 2304 N N . VAL A 1 294 ? 22.021 3.397 -24.552 1.00 37.88 294 VAL A N 1
ATOM 2305 C CA . VAL A 1 294 ? 21.618 3.669 -25.925 1.00 37.88 294 VAL A CA 1
ATOM 2306 C C . VAL A 1 294 ? 20.160 3.254 -26.014 1.00 37.88 294 VAL A C 1
ATOM 2308 O O . VAL A 1 294 ? 19.843 2.072 -26.142 1.00 37.88 294 VAL A O 1
ATOM 2311 N N . GLN A 1 295 ? 19.256 4.228 -25.876 1.00 40.19 295 GLN A N 1
ATOM 2312 C CA . GLN A 1 295 ? 17.869 4.003 -26.254 1.00 40.19 295 GLN A CA 1
ATOM 2313 C C . GLN A 1 295 ? 17.870 3.447 -27.677 1.00 40.19 295 GLN A C 1
ATOM 2315 O O . GLN A 1 295 ? 18.539 3.974 -28.559 1.00 40.19 295 GLN A O 1
ATOM 2320 N N . ILE A 1 296 ? 17.094 2.399 -27.918 1.00 41.88 296 ILE A N 1
ATOM 2321 C CA . ILE A 1 296 ? 16.852 1.876 -29.268 1.00 41.88 296 ILE A CA 1
ATOM 2322 C C . ILE A 1 296 ? 16.405 3.031 -30.201 1.00 41.88 296 ILE A C 1
ATOM 2324 O O . ILE A 1 296 ? 16.771 3.081 -31.367 1.00 41.88 296 ILE A O 1
ATOM 2328 N N . ASN A 1 297 ? 15.771 4.065 -29.644 1.00 38.19 297 ASN A N 1
ATOM 2329 C CA . ASN A 1 297 ? 15.386 5.294 -30.339 1.00 38.19 297 ASN A CA 1
ATOM 2330 C C . ASN A 1 297 ? 16.540 6.229 -30.774 1.00 38.19 297 ASN A C 1
ATOM 2332 O O . ASN A 1 297 ? 16.259 7.245 -31.400 1.00 38.19 297 ASN A O 1
ATOM 2336 N N . THR A 1 298 ? 17.813 5.966 -30.450 1.00 34.03 298 THR A N 1
ATOM 2337 C CA . THR A 1 298 ? 18.941 6.855 -30.819 1.00 34.03 298 THR A CA 1
ATOM 2338 C C . THR A 1 298 ? 19.908 6.270 -31.850 1.00 34.03 298 THR A C 1
ATOM 2340 O O . THR A 1 298 ? 20.916 6.907 -32.164 1.00 34.03 298 THR A O 1
ATOM 2343 N N . LYS A 1 299 ? 19.616 5.095 -32.418 1.00 40.66 299 LYS A N 1
ATOM 2344 C CA . LYS A 1 299 ? 20.412 4.509 -33.508 1.00 40.66 299 LYS A CA 1
ATOM 2345 C C . LYS A 1 299 ? 19.880 4.901 -34.882 1.00 40.66 299 LYS A C 1
ATOM 2347 O O . LYS A 1 299 ? 18.690 5.160 -35.045 1.00 40.66 299 LYS A O 1
ATOM 2352 N N . SER A 1 300 ? 20.769 4.928 -35.880 1.00 43.12 300 SER A N 1
ATOM 2353 C CA . SER A 1 300 ? 20.330 5.047 -37.269 1.00 43.12 300 SER A CA 1
ATOM 2354 C C . SER A 1 300 ? 19.416 3.859 -37.610 1.00 43.12 300 SER A C 1
ATOM 2356 O O . SER A 1 300 ? 19.634 2.750 -37.108 1.00 43.12 300 SER A O 1
ATOM 2358 N N . PRO A 1 301 ? 18.394 4.051 -38.455 1.00 42.72 301 PRO A N 1
ATOM 2359 C CA . PRO A 1 301 ? 17.405 3.006 -38.708 1.00 42.72 301 PRO A CA 1
ATOM 2360 C C . PRO A 1 301 ? 17.958 1.672 -39.247 1.00 42.72 301 PRO A C 1
ATOM 2362 O O . PRO A 1 301 ? 17.375 0.613 -39.024 1.00 42.72 301 PRO A O 1
ATOM 2365 N N . GLU A 1 302 ? 19.119 1.698 -39.898 1.00 43.28 302 GLU A N 1
ATOM 2366 C CA . GLU A 1 302 ? 19.808 0.515 -40.430 1.00 43.28 302 GLU A CA 1
ATOM 2367 C C . GLU A 1 302 ? 20.472 -0.341 -39.338 1.00 43.28 302 GLU A C 1
ATOM 2369 O O . GLU A 1 302 ? 20.476 -1.576 -39.399 1.00 43.28 302 GLU A O 1
ATOM 2374 N N . GLU A 1 303 ? 20.993 0.296 -38.286 1.00 39.62 303 GLU A N 1
ATOM 2375 C CA . GLU A 1 303 ? 21.568 -0.416 -37.143 1.00 39.62 303 GLU A CA 1
ATOM 2376 C C . GLU A 1 303 ? 20.481 -1.096 -36.302 1.00 39.62 303 GLU A C 1
ATOM 2378 O O . GLU A 1 303 ? 20.741 -2.123 -35.677 1.00 39.62 303 GLU A O 1
ATOM 2383 N N . LEU A 1 304 ? 19.253 -0.571 -36.320 1.00 43.44 304 LEU A N 1
ATOM 2384 C CA . LEU A 1 304 ? 18.126 -1.116 -35.566 1.00 43.44 304 LEU A CA 1
ATOM 2385 C C . LEU A 1 304 ? 17.650 -2.470 -36.089 1.00 43.44 304 LEU A C 1
ATOM 2387 O O . LEU A 1 304 ? 17.402 -3.386 -35.307 1.00 43.44 304 LEU A O 1
ATOM 2391 N N . VAL A 1 305 ? 17.598 -2.639 -37.410 1.00 42.47 305 VAL A N 1
ATOM 2392 C CA . VAL A 1 305 ? 17.290 -3.941 -38.021 1.00 42.47 305 VAL A CA 1
ATOM 2393 C C . VAL A 1 305 ? 18.441 -4.929 -37.843 1.00 42.47 305 VAL A C 1
ATOM 2395 O O . VAL A 1 305 ? 18.198 -6.119 -37.644 1.00 42.47 305 VAL A O 1
ATOM 2398 N N . THR A 1 306 ? 19.687 -4.451 -37.820 1.00 40.12 306 THR A N 1
ATOM 2399 C CA . THR A 1 306 ? 20.862 -5.288 -37.526 1.00 40.12 306 THR A CA 1
ATOM 2400 C C . THR A 1 306 ? 20.787 -5.853 -36.103 1.00 40.12 306 THR A C 1
ATOM 2402 O O . THR A 1 306 ? 20.904 -7.062 -35.929 1.00 40.12 306 THR A O 1
ATOM 2405 N N . VAL A 1 307 ? 20.466 -5.025 -35.100 1.00 43.19 307 VAL A N 1
ATOM 2406 C CA . VAL A 1 307 ? 20.248 -5.468 -33.705 1.00 43.19 307 VAL A CA 1
ATOM 2407 C C . VAL A 1 307 ? 19.130 -6.512 -33.596 1.00 43.19 307 VAL A C 1
ATOM 2409 O O . VAL A 1 307 ? 19.254 -7.453 -32.820 1.00 43.19 307 VAL A O 1
ATOM 2412 N N . MET A 1 308 ? 18.073 -6.399 -34.405 1.00 40.22 308 MET A N 1
ATOM 2413 C CA . MET A 1 308 ? 16.972 -7.372 -34.425 1.00 40.22 308 MET A CA 1
ATOM 2414 C C . MET A 1 308 ? 17.288 -8.680 -35.174 1.00 40.22 308 MET A C 1
ATOM 2416 O O . MET A 1 308 ? 16.512 -9.629 -35.077 1.00 40.22 308 MET A O 1
ATOM 2420 N N . THR A 1 309 ? 18.381 -8.752 -35.945 1.00 37.12 309 THR A N 1
ATOM 2421 C CA . THR A 1 309 ? 18.651 -9.881 -36.861 1.00 37.12 309 THR A CA 1
ATOM 2422 C C . THR A 1 309 ? 20.002 -10.572 -36.666 1.00 37.12 309 THR A C 1
ATOM 2424 O O . THR A 1 309 ? 20.162 -11.705 -37.126 1.00 37.12 309 THR A O 1
ATOM 2427 N N . THR A 1 310 ? 20.973 -9.966 -35.976 1.00 38.22 310 THR A N 1
ATOM 2428 C CA . THR A 1 310 ? 22.284 -10.591 -35.731 1.00 38.22 310 THR A CA 1
ATOM 2429 C C . THR A 1 310 ? 22.314 -11.418 -34.443 1.00 38.22 310 THR A C 1
ATOM 2431 O O . THR A 1 310 ? 22.001 -10.880 -33.381 1.00 38.22 310 THR A O 1
ATOM 2434 N N . PRO A 1 311 ? 22.772 -12.686 -34.476 1.00 39.12 311 PRO A N 1
ATOM 2435 C CA . PRO A 1 311 ? 23.114 -13.416 -33.263 1.00 39.12 311 PRO A CA 1
ATOM 2436 C C . PRO A 1 311 ? 24.391 -12.859 -32.616 1.00 39.12 311 PRO A C 1
ATOM 2438 O O . PRO A 1 311 ? 25.330 -12.458 -33.300 1.00 39.12 311 PRO A O 1
ATOM 2441 N N . TYR A 1 312 ? 24.370 -12.890 -31.285 1.00 45.56 312 TYR A N 1
ATOM 2442 C CA . TYR A 1 312 ? 25.393 -12.578 -30.280 1.00 45.56 312 TYR A CA 1
ATOM 2443 C C . TYR A 1 312 ? 26.873 -12.664 -30.732 1.00 45.56 312 TYR A C 1
ATOM 2445 O O . TYR A 1 312 ? 27.271 -13.658 -31.329 1.00 45.56 312 TYR A O 1
ATOM 2453 N N . SER A 1 313 ? 27.691 -11.691 -30.283 1.00 43.09 313 SER A N 1
ATOM 2454 C CA . SER A 1 313 ? 29.098 -11.872 -29.836 1.00 43.09 313 SER A CA 1
ATOM 2455 C C . SER A 1 313 ? 30.311 -11.226 -30.554 1.00 43.09 313 SER A C 1
ATOM 2457 O O . SER A 1 313 ? 31.390 -11.811 -30.467 1.00 43.09 313 SER A O 1
ATOM 2459 N N . GLU A 1 314 ? 30.268 -10.020 -31.148 1.00 40.78 314 GLU A N 1
ATOM 2460 C CA . GLU A 1 314 ? 31.541 -9.377 -31.601 1.00 40.78 314 GLU A CA 1
ATOM 2461 C C . GLU A 1 314 ? 31.793 -7.896 -31.225 1.00 40.78 314 GLU A C 1
ATOM 2463 O O . GLU A 1 314 ? 32.923 -7.435 -31.372 1.00 40.78 314 GLU A O 1
ATOM 2468 N N . ALA A 1 315 ? 30.840 -7.146 -30.651 1.00 43.94 315 ALA A N 1
ATOM 2469 C CA . ALA A 1 315 ? 30.998 -5.684 -30.484 1.00 43.94 315 ALA A CA 1
ATOM 2470 C C . ALA A 1 315 ? 31.207 -5.152 -29.046 1.00 43.94 315 ALA A C 1
ATOM 2472 O O . ALA A 1 315 ? 31.228 -3.940 -28.846 1.00 43.94 315 ALA A O 1
ATOM 2473 N N . GLY A 1 316 ? 31.359 -6.002 -28.024 1.00 47.91 316 GLY A N 1
ATOM 2474 C CA . GLY A 1 316 ? 31.480 -5.522 -26.634 1.00 47.91 316 GLY A CA 1
ATOM 2475 C C . GLY A 1 316 ? 30.205 -4.861 -26.088 1.00 47.91 316 GLY A C 1
ATOM 2476 O O . GLY A 1 316 ? 30.267 -4.122 -25.106 1.00 47.91 316 GLY A O 1
ATOM 2477 N N . CYS A 1 317 ? 29.062 -5.136 -26.718 1.00 45.34 317 CYS A N 1
ATOM 2478 C CA . CYS A 1 317 ? 27.755 -4.685 -26.273 1.00 45.34 317 CYS A CA 1
ATOM 2479 C C . CYS A 1 317 ? 26.944 -5.849 -25.690 1.00 45.34 317 CYS A C 1
ATOM 2481 O O . CYS A 1 317 ? 27.026 -6.966 -26.203 1.00 45.34 317 CYS A O 1
ATOM 2483 N N . ARG A 1 318 ? 26.179 -5.591 -24.623 1.00 48.59 318 ARG A N 1
ATOM 2484 C CA . ARG A 1 318 ? 25.318 -6.581 -23.950 1.00 48.59 318 ARG A CA 1
ATOM 2485 C C . ARG A 1 318 ? 23.867 -6.407 -24.393 1.00 48.59 318 ARG A C 1
ATOM 2487 O O . ARG A 1 318 ? 23.432 -5.273 -24.546 1.00 48.59 318 ARG A O 1
ATOM 2494 N N . THR A 1 319 ? 23.130 -7.493 -24.613 1.00 46.97 319 THR A N 1
ATOM 2495 C CA . THR A 1 319 ? 21.685 -7.451 -24.900 1.00 46.97 319 THR A CA 1
ATOM 2496 C C . THR A 1 319 ? 20.901 -7.623 -23.602 1.00 46.97 319 THR A C 1
ATOM 2498 O O . THR A 1 319 ? 20.908 -8.708 -23.024 1.00 46.97 319 THR A O 1
ATOM 2501 N N . GLU A 1 320 ? 20.227 -6.576 -23.149 1.00 46.84 320 GLU A N 1
ATOM 2502 C CA . GLU A 1 320 ? 19.286 -6.630 -22.031 1.00 46.84 320 GLU A CA 1
ATOM 2503 C C . GLU A 1 320 ? 17.876 -6.924 -22.553 1.00 46.84 320 GLU A C 1
ATOM 2505 O O . GLU A 1 320 ? 17.397 -6.270 -23.480 1.00 46.84 320 GLU A O 1
ATOM 2510 N N . VAL A 1 321 ? 17.211 -7.929 -21.985 1.00 48.69 321 VAL A N 1
ATOM 2511 C CA . VAL A 1 321 ? 15.842 -8.307 -22.354 1.00 48.69 321 VAL A CA 1
ATOM 2512 C C . VAL A 1 321 ? 14.866 -7.420 -21.588 1.00 48.69 321 VAL A C 1
ATOM 2514 O O . VAL A 1 321 ? 14.693 -7.595 -20.384 1.00 48.69 321 VAL A O 1
ATOM 2517 N N . ILE A 1 322 ? 14.211 -6.485 -22.279 1.00 50.47 322 ILE A N 1
ATOM 2518 C CA . ILE A 1 322 ? 13.143 -5.673 -21.695 1.00 50.47 322 ILE A CA 1
ATOM 2519 C C . ILE A 1 322 ? 11.864 -6.501 -21.677 1.00 50.47 322 ILE A C 1
ATOM 2521 O O . ILE A 1 322 ? 11.289 -6.756 -22.736 1.00 50.47 322 ILE A O 1
ATOM 2525 N N . ARG A 1 323 ? 11.403 -6.900 -20.488 1.00 50.78 323 ARG A N 1
ATOM 2526 C CA . ARG A 1 323 ? 10.120 -7.599 -20.322 1.00 50.78 323 ARG A CA 1
ATOM 2527 C C . ARG A 1 323 ? 9.010 -6.591 -20.053 1.00 50.78 323 ARG A C 1
ATOM 2529 O O . ARG A 1 323 ? 9.159 -5.694 -19.225 1.00 50.78 323 ARG A O 1
ATOM 2536 N N . TYR A 1 324 ? 7.890 -6.750 -20.753 1.00 52.97 324 TYR A N 1
ATOM 2537 C CA . TYR A 1 324 ? 6.695 -5.946 -20.526 1.00 52.97 324 TYR A CA 1
ATOM 2538 C C . TYR A 1 324 ? 5.737 -6.735 -19.649 1.00 52.97 324 TYR A C 1
ATOM 2540 O O . TYR A 1 324 ? 5.084 -7.674 -20.106 1.00 52.97 324 TYR A O 1
ATOM 2548 N N . GLN A 1 325 ? 5.648 -6.354 -18.377 1.00 56.38 325 GLN A N 1
ATOM 2549 C CA . GLN A 1 325 ? 4.720 -6.979 -17.441 1.00 56.38 325 GLN A CA 1
ATOM 2550 C C . GLN A 1 325 ? 3.513 -6.076 -17.189 1.00 56.38 325 GLN A C 1
ATOM 2552 O O . GLN A 1 325 ? 3.645 -4.878 -16.918 1.00 56.38 325 GLN A O 1
ATOM 2557 N N . SER A 1 326 ? 2.313 -6.660 -17.266 1.00 59.81 326 SER A N 1
ATOM 2558 C CA . SER A 1 326 ? 1.105 -6.016 -16.752 1.00 59.81 326 SER A CA 1
ATOM 2559 C C . SER A 1 326 ? 1.101 -6.122 -15.232 1.00 59.81 326 SER A C 1
ATOM 2561 O O . SER A 1 326 ? 1.253 -7.212 -14.692 1.00 59.81 326 SER A O 1
ATOM 2563 N N . TRP A 1 327 ? 0.858 -5.012 -14.534 1.00 61.25 327 TRP A N 1
ATOM 2564 C CA . TRP A 1 327 ? 0.741 -5.017 -13.069 1.00 61.25 327 TRP A CA 1
ATOM 2565 C C . TRP A 1 327 ? -0.482 -5.787 -12.546 1.00 61.25 327 TRP A C 1
ATOM 2567 O O . TRP A 1 327 ? -0.592 -6.038 -11.347 1.00 61.25 327 TRP A O 1
ATOM 2577 N N . LEU A 1 328 ? -1.439 -6.132 -13.416 1.00 61.59 328 LEU A N 1
ATOM 2578 C CA . LEU A 1 328 ? -2.665 -6.816 -13.024 1.00 61.59 328 LEU A CA 1
ATOM 2579 C C . LEU A 1 328 ? -2.548 -8.330 -13.239 1.00 61.59 328 LEU A C 1
ATOM 2581 O O . LEU A 1 328 ? -3.161 -8.879 -14.154 1.00 61.59 328 LEU A O 1
ATOM 2585 N N . ASP A 1 329 ? -1.809 -9.000 -12.360 1.00 67.38 329 ASP A N 1
ATOM 2586 C CA . ASP A 1 329 ? -1.829 -10.461 -12.256 1.00 67.38 329 ASP A CA 1
ATOM 2587 C C . ASP A 1 329 ? -2.704 -10.921 -11.073 1.00 67.38 329 ASP A C 1
ATOM 2589 O O . ASP A 1 329 ? -2.942 -10.197 -10.101 1.00 67.38 329 ASP A O 1
ATOM 2593 N N . VAL A 1 330 ? -3.201 -12.152 -11.140 1.00 72.44 330 VAL A N 1
ATOM 2594 C CA . VAL A 1 330 ? -3.831 -12.857 -10.023 1.00 72.44 330 VAL A CA 1
ATOM 2595 C C . VAL A 1 330 ? -2.895 -12.887 -8.812 1.00 72.44 330 VAL A C 1
ATOM 2597 O O . VAL A 1 330 ? -3.373 -12.766 -7.680 1.00 72.44 330 VAL A O 1
ATOM 2600 N N . ASP A 1 331 ? -1.585 -12.964 -9.042 1.00 71.06 331 ASP A N 1
ATOM 2601 C CA . ASP A 1 331 ? -0.573 -12.941 -7.989 1.00 71.06 331 ASP A CA 1
ATOM 2602 C C . ASP A 1 331 ? -0.520 -11.594 -7.262 1.00 71.06 331 ASP A C 1
ATOM 2604 O O . ASP A 1 331 ? -0.505 -11.578 -6.032 1.00 71.06 331 ASP A O 1
ATOM 2608 N N . PHE A 1 332 ? -0.664 -10.464 -7.964 1.00 75.75 332 PHE A N 1
ATOM 2609 C CA . PHE A 1 332 ? -0.737 -9.126 -7.353 1.00 75.75 332 PHE A CA 1
ATOM 2610 C C . PHE A 1 332 ? -1.882 -8.990 -6.327 1.00 75.75 332 PHE A C 1
ATOM 2612 O O . PHE A 1 332 ? -1.789 -8.254 -5.337 1.00 75.75 332 PHE A O 1
ATOM 2619 N N . LEU A 1 333 ? -2.984 -9.725 -6.524 1.00 79.31 333 LEU A N 1
ATOM 2620 C CA . LEU A 1 333 ? -4.105 -9.763 -5.576 1.00 79.31 333 LEU A CA 1
ATOM 2621 C C . LEU A 1 333 ? -3.828 -10.646 -4.349 1.00 79.31 333 LEU A C 1
ATOM 2623 O O . LEU A 1 333 ? -4.486 -10.476 -3.317 1.00 79.31 333 LEU A O 1
ATOM 2627 N N . GLN A 1 334 ? -2.896 -11.595 -4.453 1.00 76.25 334 GLN A N 1
ATOM 2628 C CA . GLN A 1 334 ? -2.602 -12.607 -3.434 1.00 76.25 334 GLN A CA 1
ATOM 2629 C C . GLN A 1 334 ? -1.309 -12.336 -2.653 1.00 76.25 334 GLN A C 1
ATOM 2631 O O . GLN A 1 334 ? -1.173 -12.827 -1.525 1.00 76.25 334 GLN A O 1
ATOM 2636 N N . THR A 1 335 ? -0.398 -11.527 -3.188 1.00 67.75 335 THR A N 1
ATOM 2637 C CA . THR A 1 335 ? 0.850 -11.148 -2.523 1.00 67.75 335 THR A CA 1
ATOM 2638 C C . THR A 1 335 ? 0.644 -9.986 -1.532 1.00 67.75 335 THR A C 1
ATOM 2640 O O . THR A 1 335 ? -0.255 -9.145 -1.695 1.00 67.75 335 THR A O 1
ATOM 2643 N N . PRO A 1 336 ? 1.396 -9.961 -0.414 1.00 68.75 336 PRO A N 1
ATOM 2644 C CA . PRO A 1 336 ? 1.366 -8.855 0.540 1.00 68.75 336 PRO A CA 1
ATOM 2645 C C . PRO A 1 336 ? 2.045 -7.601 -0.033 1.00 68.75 336 PRO A C 1
ATOM 2647 O O . PRO A 1 336 ? 2.765 -7.660 -1.024 1.00 68.75 336 PRO A O 1
ATOM 2650 N N . MET A 1 337 ? 1.836 -6.450 0.613 1.00 69.69 337 MET A N 1
ATOM 2651 C CA . MET A 1 337 ? 2.573 -5.231 0.259 1.00 69.69 337 MET A CA 1
ATOM 2652 C C . MET A 1 337 ? 4.069 -5.441 0.518 1.00 69.69 337 MET A C 1
ATOM 2654 O O . MET A 1 337 ? 4.434 -5.876 1.610 1.00 69.69 337 MET A O 1
ATOM 2658 N N . SER A 1 338 ? 4.904 -5.092 -0.459 1.00 63.56 338 SER A N 1
ATOM 2659 C CA . SER A 1 338 ? 6.365 -5.164 -0.374 1.00 63.56 338 SER A CA 1
ATOM 2660 C C . SER A 1 338 ? 6.985 -3.812 -0.733 1.00 63.56 338 SER A C 1
ATOM 2662 O O . SER A 1 338 ? 6.382 -3.020 -1.458 1.00 63.56 338 SER A O 1
ATOM 2664 N N . SER A 1 339 ? 8.189 -3.540 -0.228 1.00 57.22 339 SER A N 1
ATOM 2665 C CA . SER A 1 339 ? 9.036 -2.438 -0.703 1.00 57.22 339 SER A CA 1
ATOM 2666 C C . SER A 1 339 ? 9.662 -2.728 -2.068 1.00 57.22 339 SER A C 1
ATOM 2668 O O . SER A 1 339 ? 10.156 -1.809 -2.715 1.00 57.22 339 SER A O 1
ATOM 2670 N N . THR A 1 340 ? 9.634 -3.990 -2.497 1.00 56.34 340 THR A N 1
ATOM 2671 C CA . THR A 1 340 ? 10.167 -4.457 -3.775 1.00 56.34 340 THR A CA 1
ATOM 2672 C C . THR A 1 340 ? 9.055 -4.445 -4.825 1.00 56.34 340 THR A C 1
ATOM 2674 O O . THR A 1 340 ? 8.059 -5.155 -4.656 1.00 56.34 340 THR A O 1
ATOM 2677 N N . PRO A 1 341 ? 9.168 -3.640 -5.902 1.00 59.66 341 PRO A N 1
ATOM 2678 C CA . PRO A 1 341 ? 8.081 -3.467 -6.868 1.00 59.66 341 PRO A CA 1
ATOM 2679 C C . PRO A 1 341 ? 7.579 -4.775 -7.495 1.00 59.66 341 PRO A C 1
ATOM 2681 O O . PRO A 1 341 ? 6.374 -4.943 -7.634 1.00 59.66 341 PRO A O 1
ATOM 2684 N N . ALA A 1 342 ? 8.477 -5.720 -7.794 1.00 58.72 342 ALA A N 1
ATOM 2685 C CA . ALA A 1 342 ? 8.139 -6.985 -8.455 1.00 58.72 342 ALA A CA 1
ATOM 2686 C C . ALA A 1 342 ? 7.296 -7.951 -7.599 1.00 58.72 342 ALA A C 1
ATOM 2688 O O . ALA A 1 342 ? 6.591 -8.798 -8.136 1.00 58.72 342 ALA A O 1
ATOM 2689 N N . GLN A 1 343 ? 7.354 -7.840 -6.268 1.00 62.09 343 GLN A N 1
ATOM 2690 C CA . GLN A 1 343 ? 6.628 -8.728 -5.344 1.00 62.09 343 GLN A CA 1
ATOM 2691 C C . GLN A 1 343 ? 5.504 -7.998 -4.597 1.00 62.09 343 GLN A C 1
ATOM 2693 O O . GLN A 1 343 ? 4.787 -8.599 -3.794 1.00 62.09 343 GLN A O 1
ATOM 2698 N N . ALA A 1 344 ? 5.364 -6.689 -4.815 1.00 68.75 344 ALA A N 1
ATOM 2699 C CA . ALA A 1 344 ? 4.396 -5.872 -4.112 1.00 68.75 344 ALA A CA 1
ATOM 2700 C C . ALA A 1 344 ? 2.976 -6.197 -4.580 1.00 68.75 344 ALA A C 1
ATOM 2702 O O . ALA A 1 344 ? 2.620 -5.955 -5.727 1.00 68.75 344 ALA A O 1
ATOM 2703 N N . GLY A 1 345 ? 2.145 -6.688 -3.663 1.00 75.81 345 GLY A N 1
ATOM 2704 C CA . GLY A 1 345 ? 0.720 -6.904 -3.892 1.00 75.81 345 GLY A CA 1
ATOM 2705 C C . GLY A 1 345 ? -0.182 -6.094 -2.973 1.00 75.81 345 GLY A C 1
ATOM 2706 O O . GLY A 1 345 ? 0.254 -5.353 -2.087 1.00 75.81 345 GLY A O 1
ATOM 2707 N N . ILE A 1 346 ? -1.491 -6.256 -3.166 1.00 80.25 346 ILE A N 1
ATOM 2708 C CA . ILE A 1 346 ? -2.524 -5.509 -2.428 1.00 80.25 346 ILE A CA 1
ATOM 2709 C C . ILE A 1 346 ? -3.334 -6.367 -1.456 1.00 80.25 346 ILE A C 1
ATOM 2711 O O . ILE A 1 346 ? -4.277 -5.860 -0.836 1.00 80.25 346 ILE A O 1
ATOM 2715 N N . ARG A 1 347 ? -2.972 -7.642 -1.249 1.00 81.31 347 ARG A N 1
ATOM 2716 C CA . ARG A 1 347 ? -3.727 -8.558 -0.376 1.00 81.31 347 ARG A CA 1
ATOM 2717 C C . ARG A 1 347 ? -3.938 -7.984 1.021 1.00 81.31 347 ARG A C 1
ATOM 2719 O O . ARG A 1 347 ? -5.056 -8.010 1.537 1.00 81.31 347 ARG A O 1
ATOM 2726 N N . THR A 1 348 ? -2.880 -7.452 1.633 1.00 74.50 348 THR A N 1
ATOM 2727 C CA . THR A 1 348 ? -2.931 -6.886 2.990 1.00 74.50 348 THR A CA 1
ATOM 2728 C C . THR A 1 348 ? -3.885 -5.692 3.063 1.00 74.50 348 THR A C 1
ATOM 2730 O O . THR A 1 348 ? -4.660 -5.580 4.014 1.00 74.50 348 THR A O 1
ATOM 2733 N N . ALA A 1 349 ? -3.890 -4.832 2.039 1.00 81.44 349 ALA A N 1
ATOM 2734 C CA . ALA A 1 349 ? -4.787 -3.683 1.964 1.00 81.44 349 ALA A CA 1
ATOM 2735 C C . ALA A 1 349 ? -6.253 -4.111 1.771 1.00 81.44 349 ALA A C 1
ATOM 2737 O O . ALA A 1 349 ? -7.137 -3.582 2.452 1.00 81.44 349 ALA A O 1
ATOM 2738 N N . ILE A 1 350 ? -6.515 -5.099 0.905 1.00 84.25 350 ILE A N 1
ATOM 2739 C CA . ILE A 1 350 ? -7.859 -5.650 0.669 1.00 84.25 350 ILE A CA 1
ATOM 2740 C C . ILE A 1 350 ? -8.389 -6.326 1.934 1.00 84.25 350 ILE A C 1
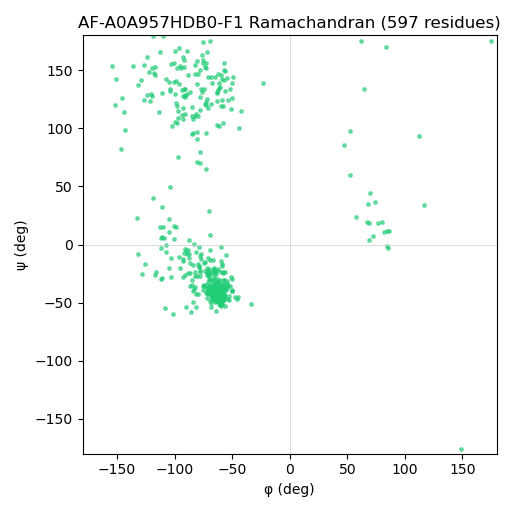ATOM 2742 O O . ILE A 1 350 ? -9.449 -5.946 2.431 1.00 84.25 350 ILE A O 1
ATOM 2746 N N . LEU A 1 351 ? -7.662 -7.307 2.476 1.00 79.56 351 LEU A N 1
ATOM 2747 C CA . LEU A 1 351 ? -8.107 -8.071 3.643 1.00 79.56 351 LEU A CA 1
ATOM 2748 C C . LEU A 1 351 ? -8.243 -7.178 4.875 1.00 79.56 351 LEU A C 1
ATOM 2750 O O . LEU A 1 351 ? -9.245 -7.275 5.582 1.00 79.56 351 LEU A O 1
ATOM 2754 N N . GLY A 1 352 ? -7.290 -6.268 5.094 1.00 78.88 352 GLY A N 1
ATOM 2755 C CA . GLY A 1 352 ? -7.366 -5.285 6.171 1.00 78.88 352 GLY A CA 1
ATOM 2756 C C . GLY A 1 352 ? -8.610 -4.406 6.049 1.00 78.88 352 GLY A C 1
ATOM 2757 O O . GLY A 1 352 ? -9.360 -4.262 7.013 1.00 78.88 352 GLY A O 1
ATOM 2758 N N . SER A 1 353 ? -8.891 -3.878 4.855 1.00 88.31 353 SER A N 1
ATOM 2759 C CA . SER A 1 353 ? -10.069 -3.033 4.614 1.00 88.31 353 SER A CA 1
ATOM 2760 C C . SER A 1 353 ? -11.384 -3.799 4.753 1.00 88.31 353 SER A C 1
ATOM 2762 O O . SER A 1 353 ? -12.316 -3.301 5.382 1.00 88.31 353 SER A O 1
ATOM 2764 N N . LEU A 1 354 ? -11.469 -5.017 4.212 1.00 90.38 354 LEU A N 1
ATOM 2765 C CA . LEU A 1 354 ? -12.657 -5.865 4.324 1.00 90.38 354 LEU A CA 1
ATOM 2766 C C . LEU A 1 354 ? -12.936 -6.251 5.775 1.00 90.38 354 LEU A C 1
ATOM 2768 O O . LEU A 1 354 ? -14.079 -6.152 6.219 1.00 90.38 354 LEU A O 1
ATOM 2772 N N . LEU A 1 355 ? -11.904 -6.636 6.528 1.00 85.56 355 LEU A N 1
ATOM 2773 C CA . LEU A 1 355 ? -12.032 -6.956 7.946 1.00 85.56 355 LEU A CA 1
ATOM 2774 C C . LEU A 1 355 ? -12.472 -5.728 8.751 1.00 85.56 355 LEU A C 1
ATOM 2776 O O . LEU A 1 355 ? -13.381 -5.837 9.575 1.00 85.56 355 LEU A O 1
ATOM 2780 N N . MET A 1 356 ? -11.895 -4.552 8.473 1.00 90.75 356 MET A N 1
ATOM 2781 C CA . MET A 1 356 ? -12.332 -3.306 9.107 1.00 90.75 356 MET A CA 1
ATOM 2782 C C . MET A 1 356 ? -13.806 -3.016 8.829 1.00 90.75 356 MET A C 1
ATOM 2784 O O . MET A 1 356 ? -14.574 -2.761 9.756 1.00 90.75 356 MET A O 1
ATOM 2788 N N . MET A 1 357 ? -14.224 -3.101 7.564 1.00 95.00 357 MET A N 1
ATOM 2789 C CA . MET A 1 357 ? -15.618 -2.877 7.178 1.00 95.00 357 MET A CA 1
ATOM 2790 C C . MET A 1 357 ? -16.556 -3.904 7.808 1.00 95.00 357 MET A C 1
ATOM 2792 O O . MET A 1 357 ? -17.634 -3.534 8.267 1.00 95.00 357 MET A O 1
ATOM 2796 N N . ALA A 1 358 ? -16.147 -5.170 7.897 1.00 95.38 358 ALA A N 1
ATOM 2797 C CA . ALA A 1 358 ? -16.923 -6.207 8.562 1.00 95.38 358 ALA A CA 1
ATOM 2798 C C . ALA A 1 358 ? -17.146 -5.877 10.046 1.00 95.38 358 ALA A C 1
ATOM 2800 O O . ALA A 1 358 ? -18.281 -5.932 10.517 1.00 95.38 358 ALA A O 1
ATOM 2801 N N . ILE A 1 359 ? -16.103 -5.459 10.771 1.00 93.62 359 ILE A N 1
ATOM 2802 C CA . ILE A 1 359 ? -16.220 -5.054 12.181 1.00 93.62 359 ILE A CA 1
ATOM 2803 C C . ILE A 1 359 ? -17.120 -3.819 12.317 1.00 93.62 359 ILE A C 1
ATOM 2805 O O . ILE A 1 359 ? -18.010 -3.796 13.167 1.00 93.62 359 ILE A O 1
ATOM 2809 N N . VAL A 1 360 ? -16.941 -2.811 11.460 1.00 96.50 360 VAL A N 1
ATOM 2810 C CA . VAL A 1 360 ? -17.784 -1.606 11.437 1.00 96.50 360 VAL A CA 1
ATOM 2811 C C . VAL A 1 360 ? -19.254 -1.966 11.225 1.00 96.50 360 VAL A C 1
ATOM 2813 O O . VAL A 1 360 ? -20.110 -1.494 11.965 1.00 96.50 360 VAL A O 1
ATOM 2816 N N . ILE A 1 361 ? -19.562 -2.829 10.255 1.00 96.56 361 ILE A N 1
ATOM 2817 C CA . ILE A 1 361 ? -20.919 -3.317 9.975 1.00 96.56 361 ILE A CA 1
ATOM 2818 C C . ILE A 1 361 ? -21.478 -4.042 11.201 1.00 96.56 361 ILE A C 1
ATOM 2820 O O . ILE A 1 361 ? -22.572 -3.713 11.655 1.00 96.56 361 ILE A O 1
ATOM 2824 N N . LEU A 1 362 ? -20.723 -4.984 11.770 1.00 97.00 362 LEU A N 1
ATOM 2825 C CA . LEU A 1 362 ? -21.153 -5.785 12.918 1.00 97.00 362 LEU A CA 1
ATOM 2826 C C . LEU A 1 362 ? -21.419 -4.947 14.173 1.00 97.00 362 LEU A C 1
ATOM 2828 O O . LEU A 1 362 ? -22.289 -5.303 14.963 1.00 97.00 362 LEU A O 1
ATOM 2832 N N . VAL A 1 363 ? -20.706 -3.836 14.361 1.00 95.81 363 VAL A N 1
ATOM 2833 C CA . VAL A 1 363 ? -20.881 -2.956 15.524 1.00 95.81 363 VAL A CA 1
ATOM 2834 C C . VAL A 1 363 ? -21.925 -1.872 15.245 1.00 95.81 363 VAL A C 1
ATOM 2836 O O . VAL A 1 363 ? -22.894 -1.728 15.992 1.00 95.81 363 VAL A O 1
ATOM 2839 N N . SER A 1 364 ? -21.767 -1.105 14.166 1.00 96.25 364 SER A N 1
ATOM 2840 C CA . SER A 1 364 ? -22.581 0.086 13.909 1.00 96.25 364 SER A CA 1
ATOM 2841 C C . SER A 1 364 ? -23.999 -0.230 13.451 1.00 96.25 364 SER A C 1
ATOM 2843 O O . SER A 1 364 ? -24.906 0.508 13.833 1.00 96.25 364 SER A O 1
ATOM 2845 N N . LEU A 1 365 ? -24.235 -1.287 12.659 1.00 96.44 365 LEU A N 1
ATOM 2846 C CA . LEU A 1 365 ? -25.595 -1.585 12.189 1.00 96.44 365 LEU A CA 1
ATOM 2847 C C . LEU A 1 365 ? -26.514 -2.047 13.322 1.00 96.44 365 LEU A C 1
ATOM 2849 O O . LEU A 1 365 ? -27.556 -1.414 13.494 1.00 96.44 365 LEU A O 1
ATOM 2853 N N . PRO A 1 366 ? -26.177 -3.074 14.129 1.00 96.88 366 PRO A N 1
ATOM 2854 C CA . PRO A 1 366 ? -27.068 -3.521 15.197 1.00 96.88 366 PRO A CA 1
ATOM 2855 C C . PRO A 1 366 ? -27.322 -2.429 16.235 1.00 96.88 366 PRO A C 1
ATOM 2857 O O . PRO A 1 366 ? -28.471 -2.193 16.610 1.00 96.88 366 PRO A O 1
ATOM 2860 N N . ILE A 1 367 ? -26.270 -1.718 16.659 1.00 97.44 367 ILE A N 1
ATOM 2861 C CA . ILE A 1 367 ? -26.396 -0.637 17.644 1.00 97.44 367 ILE A CA 1
ATOM 2862 C C . ILE A 1 367 ? -27.182 0.531 17.045 1.00 97.44 367 ILE A C 1
ATOM 2864 O O . ILE A 1 367 ? -28.086 1.054 17.695 1.00 97.44 367 ILE A O 1
ATOM 2868 N N . GLY A 1 368 ? -26.884 0.934 15.810 1.00 96.62 368 GLY A N 1
ATOM 2869 C CA . GLY A 1 368 ? -27.518 2.080 15.165 1.00 96.62 368 GLY A CA 1
ATOM 2870 C C . GLY A 1 368 ? -28.993 1.845 14.848 1.00 96.62 368 GLY A C 1
ATOM 2871 O O . GLY A 1 368 ? -29.844 2.642 15.243 1.00 96.62 368 GLY A O 1
ATOM 2872 N N . VAL A 1 369 ? -29.313 0.720 14.205 1.00 96.06 369 VAL A N 1
ATOM 2873 C CA . VAL A 1 369 ? -30.696 0.332 13.888 1.00 96.06 369 VAL A CA 1
ATOM 2874 C C . VAL A 1 369 ? -31.483 0.060 15.169 1.00 96.06 369 VAL A C 1
ATOM 2876 O O . VAL A 1 369 ? -32.599 0.553 15.311 1.00 96.06 369 VAL A O 1
ATOM 2879 N N . GLY A 1 370 ? -30.899 -0.647 16.142 1.00 95.31 370 GLY A N 1
ATOM 2880 C CA . GLY A 1 370 ? -31.540 -0.895 17.435 1.00 95.31 370 GLY A CA 1
ATOM 2881 C C . GLY A 1 370 ? -31.843 0.398 18.197 1.00 95.31 370 GLY A C 1
ATOM 2882 O O . GLY A 1 370 ? -32.944 0.567 18.721 1.00 95.31 370 GLY A O 1
ATOM 2883 N N . THR A 1 371 ? -30.906 1.351 18.192 1.00 94.69 371 THR A N 1
ATOM 2884 C CA . THR A 1 371 ? -31.108 2.681 18.786 1.00 94.69 371 THR A CA 1
ATOM 2885 C C . THR A 1 371 ? -32.215 3.445 18.063 1.00 94.69 371 THR A C 1
ATOM 2887 O O . THR A 1 371 ? -33.066 4.042 18.719 1.00 94.69 371 THR A O 1
ATOM 2890 N N . ALA A 1 372 ? -32.256 3.401 16.730 1.00 93.62 372 ALA A N 1
ATOM 2891 C CA . ALA A 1 372 ? -33.308 4.042 15.947 1.00 93.62 372 ALA A CA 1
ATOM 2892 C C . ALA A 1 372 ? -34.695 3.448 16.234 1.00 93.62 372 ALA A C 1
ATOM 2894 O O . ALA A 1 372 ? -35.629 4.203 16.493 1.00 93.62 372 ALA A O 1
ATOM 2895 N N . ILE A 1 373 ? -34.818 2.116 16.267 1.00 92.88 373 ILE A N 1
ATOM 2896 C CA . ILE A 1 373 ? -36.065 1.419 16.617 1.00 92.88 373 ILE A CA 1
ATOM 2897 C C . ILE A 1 373 ? -36.515 1.807 18.028 1.00 92.88 373 ILE A C 1
ATOM 2899 O O . ILE A 1 373 ? -37.685 2.125 18.241 1.00 92.88 373 ILE A O 1
ATOM 2903 N N . TYR A 1 374 ? -35.596 1.816 18.998 1.00 92.38 374 TYR A N 1
ATOM 2904 C CA . TYR A 1 374 ? -35.917 2.202 20.368 1.00 92.38 374 TYR A CA 1
ATOM 2905 C C . TYR A 1 374 ? -36.407 3.651 20.451 1.00 92.38 374 TYR A C 1
ATOM 2907 O O . TYR A 1 374 ? -37.470 3.897 21.021 1.00 92.38 374 TYR A O 1
ATOM 2915 N N . LEU A 1 375 ? -35.660 4.595 19.871 1.00 91.00 375 LEU A N 1
ATOM 2916 C CA . LEU A 1 375 ? -35.987 6.020 19.919 1.00 91.00 375 LEU A CA 1
ATOM 2917 C C . LEU A 1 375 ? -37.278 6.355 19.166 1.00 91.00 375 LEU A C 1
ATOM 2919 O O . LEU A 1 375 ? -38.013 7.234 19.602 1.00 91.00 375 LEU A O 1
ATOM 2923 N N . GLU A 1 376 ? -37.571 5.659 18.069 1.00 88.94 376 GLU A N 1
ATOM 2924 C CA . GLU A 1 376 ? -38.749 5.965 17.260 1.00 88.94 376 GLU A CA 1
ATOM 2925 C C . GLU A 1 376 ? -40.018 5.259 17.754 1.00 88.94 376 GLU A C 1
ATOM 2927 O O . GLU A 1 376 ? -41.099 5.841 17.691 1.00 88.94 376 GLU A O 1
ATOM 2932 N N . GLU A 1 377 ? -39.913 4.026 18.270 1.00 87.31 377 GLU A N 1
ATOM 2933 C CA . GLU A 1 377 ? -41.100 3.208 18.565 1.00 87.31 377 GLU A CA 1
ATOM 2934 C C . GLU A 1 377 ? -41.379 2.969 20.054 1.00 87.31 377 GLU A C 1
ATOM 2936 O O . GLU A 1 377 ? -42.535 2.776 20.463 1.00 87.31 377 GLU A O 1
ATOM 2941 N N . TYR A 1 378 ? -40.340 2.968 20.887 1.00 86.62 378 TYR A N 1
ATOM 2942 C CA . TYR A 1 378 ? -40.448 2.600 22.303 1.00 86.62 378 TYR A CA 1
ATOM 2943 C C . TYR A 1 378 ? -40.228 3.778 23.250 1.00 86.62 378 TYR A C 1
ATOM 2945 O O . TYR A 1 378 ? -40.797 3.803 24.343 1.00 86.62 378 TYR A O 1
ATOM 2953 N N . ALA A 1 379 ? -39.425 4.757 22.850 1.00 87.69 379 ALA A N 1
ATOM 2954 C CA . ALA A 1 379 ? -39.052 5.886 23.678 1.00 87.69 379 ALA A CA 1
ATOM 2955 C C . ALA A 1 379 ? -40.226 6.860 23.887 1.00 87.69 379 ALA A C 1
ATOM 2957 O O . ALA A 1 379 ? -40.816 7.394 22.951 1.00 87.69 379 ALA A O 1
ATOM 2958 N N . SER A 1 380 ? -40.552 7.150 25.148 1.00 84.25 380 SER A N 1
ATOM 2959 C CA . SER A 1 380 ? -41.501 8.214 25.497 1.00 84.25 380 SER A CA 1
ATOM 2960 C C . SER A 1 380 ? -40.878 9.604 25.292 1.00 84.25 380 SER A C 1
ATOM 2962 O O . SER A 1 380 ? -39.667 9.766 25.437 1.00 84.25 380 SER A O 1
ATOM 2964 N N . GLN A 1 381 ? -41.680 10.638 25.018 1.00 80.94 381 GLN A N 1
ATOM 2965 C CA . GLN A 1 381 ? -41.204 12.007 24.732 1.00 80.94 381 GLN A CA 1
ATOM 2966 C C . GLN A 1 381 ? -40.674 12.758 25.974 1.00 80.94 381 GLN A C 1
ATOM 2968 O O . GLN A 1 381 ? -41.211 13.782 26.400 1.00 80.94 381 GLN A O 1
ATOM 2973 N N . ASN A 1 382 ? -39.585 12.266 26.560 1.00 90.62 382 ASN A N 1
ATOM 2974 C CA . ASN A 1 382 ? -38.975 12.816 27.768 1.00 90.62 382 ASN A CA 1
ATOM 2975 C C . ASN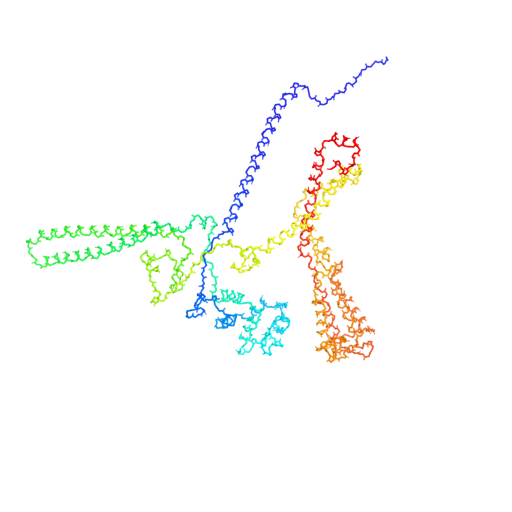 A 1 382 ? -37.770 13.708 27.435 1.00 90.62 382 ASN A C 1
ATOM 2977 O O . ASN A 1 382 ? -37.257 13.722 26.317 1.00 90.62 382 ASN A O 1
ATOM 2981 N N . PHE A 1 383 ? -37.305 14.490 28.415 1.00 90.88 383 PHE A N 1
ATOM 2982 C CA . PHE A 1 383 ? -36.119 15.341 28.247 1.00 90.88 383 PHE A CA 1
ATOM 2983 C C . PHE A 1 383 ? -34.874 14.541 27.826 1.00 90.88 383 PHE A C 1
ATOM 2985 O O . PHE A 1 383 ? -34.192 14.951 26.895 1.00 90.88 383 PHE A O 1
ATOM 2992 N N . PHE A 1 384 ? -34.632 13.377 28.439 1.00 89.38 384 PHE A N 1
ATOM 2993 C CA . PHE A 1 384 ? -33.490 12.516 28.111 1.00 89.38 384 PHE A CA 1
ATOM 2994 C C . PHE A 1 384 ? -33.487 12.056 26.649 1.00 89.38 384 PHE A C 1
ATOM 2996 O O . PHE A 1 384 ? -32.468 12.177 25.980 1.00 89.38 384 PHE A O 1
ATOM 3003 N N . ASN A 1 385 ? -34.631 11.618 26.119 1.00 88.81 385 ASN A N 1
ATOM 3004 C CA . ASN A 1 385 ? -34.715 11.157 24.729 1.00 88.81 385 ASN A CA 1
ATOM 3005 C C . ASN A 1 385 ? -34.524 12.312 23.739 1.00 88.81 385 ASN A C 1
ATOM 3007 O O . ASN A 1 385 ? -33.779 12.177 22.774 1.00 88.81 385 ASN A O 1
ATOM 3011 N N . ARG A 1 386 ? -35.077 13.496 24.044 1.00 88.38 386 ARG A N 1
ATOM 3012 C CA . ARG A 1 386 ? -34.810 14.717 23.262 1.00 88.38 386 ARG A CA 1
ATOM 3013 C C . ARG A 1 386 ? -33.333 15.114 23.285 1.00 88.38 386 ARG A C 1
ATOM 3015 O O . ARG A 1 386 ? -32.804 15.544 22.262 1.00 88.38 386 ARG A O 1
ATOM 3022 N N . LEU A 1 387 ? -32.665 14.967 24.430 1.00 92.44 387 LEU A N 1
ATOM 3023 C CA . LEU A 1 387 ? -31.232 15.227 24.558 1.00 92.44 387 LEU A CA 1
ATOM 3024 C C . LEU A 1 387 ? -30.418 14.240 23.708 1.00 92.44 387 LEU A C 1
ATOM 3026 O O . LEU A 1 387 ? -29.520 14.672 22.989 1.00 92.44 387 LEU A O 1
ATOM 3030 N N . ILE A 1 388 ? -30.743 12.944 23.747 1.00 90.81 388 ILE A N 1
ATOM 3031 C CA . ILE A 1 388 ? -30.081 11.913 22.930 1.00 90.81 388 ILE A CA 1
ATOM 3032 C C . ILE A 1 388 ? -30.263 12.219 21.441 1.00 90.81 388 ILE A C 1
ATOM 3034 O O . ILE A 1 388 ? -29.271 12.328 20.728 1.00 90.81 388 ILE A O 1
ATOM 3038 N N . GLU A 1 389 ? -31.494 12.444 20.977 1.00 89.31 389 GLU A N 1
ATOM 3039 C CA . GLU A 1 389 ? -31.769 12.773 19.570 1.00 89.31 389 GLU A CA 1
ATOM 3040 C C . GLU A 1 389 ? -31.027 14.031 19.100 1.00 89.31 389 GLU A C 1
ATOM 3042 O O . GLU A 1 389 ? -30.491 14.064 17.991 1.00 89.31 389 GLU A O 1
ATOM 3047 N N . THR A 1 390 ? -30.958 15.061 19.949 1.00 90.88 390 THR A N 1
ATOM 3048 C CA . THR A 1 390 ? -30.223 16.295 19.639 1.00 90.88 390 THR A CA 1
ATOM 3049 C C . THR A 1 390 ? -28.725 16.021 19.511 1.00 90.88 390 THR A C 1
ATOM 3051 O O . THR A 1 390 ? -28.097 16.498 18.566 1.00 90.88 390 THR A O 1
ATOM 3054 N N . ASN A 1 391 ? -28.148 15.225 20.416 1.00 92.56 391 ASN A N 1
ATOM 3055 C CA . ASN A 1 391 ? -26.735 14.857 20.350 1.00 92.56 391 ASN A CA 1
ATOM 3056 C C . ASN A 1 391 ? -26.430 13.989 19.130 1.00 92.56 391 ASN A C 1
ATOM 3058 O O . ASN A 1 391 ? -25.466 14.284 18.440 1.00 92.56 391 ASN A O 1
ATOM 3062 N N . VAL A 1 392 ? -27.258 12.993 18.801 1.00 92.00 392 VAL A N 1
ATOM 3063 C CA . VAL A 1 392 ? -27.077 12.161 17.595 1.00 92.00 392 VAL A CA 1
ATOM 3064 C C . VAL A 1 392 ? -27.070 13.028 16.331 1.00 92.00 392 VAL A C 1
ATOM 3066 O O . VAL A 1 392 ? -26.162 12.911 15.509 1.00 92.00 392 VAL A O 1
ATOM 3069 N N . ARG A 1 393 ? -28.023 13.961 16.201 1.00 90.50 393 ARG A N 1
ATOM 3070 C CA . ARG A 1 393 ? -28.073 14.901 15.065 1.00 90.50 393 ARG A CA 1
ATOM 3071 C C . ARG A 1 393 ? -26.874 15.848 15.029 1.00 90.50 393 ARG A C 1
ATOM 3073 O O . ARG A 1 393 ? -26.377 16.151 13.951 1.00 90.50 393 ARG A O 1
ATOM 3080 N N . THR A 1 394 ? -26.403 16.302 16.190 1.00 92.25 394 THR A N 1
ATOM 3081 C CA . THR A 1 394 ? -25.229 17.187 16.286 1.00 92.25 394 THR A CA 1
ATOM 3082 C C . THR A 1 394 ? -23.944 16.436 15.942 1.00 92.25 394 THR A C 1
ATOM 3084 O O . THR A 1 394 ? -23.116 16.949 15.196 1.00 92.25 394 THR A O 1
ATOM 3087 N N . LEU A 1 395 ? -23.808 15.198 16.423 1.00 91.31 395 LEU A N 1
ATOM 3088 C CA . LEU A 1 395 ? -22.681 14.305 16.164 1.00 91.31 395 LEU A CA 1
ATOM 3089 C C . LEU A 1 395 ? -22.553 13.960 14.678 1.00 91.31 395 LEU A C 1
ATOM 3091 O O . LEU A 1 395 ? -21.441 13.955 14.157 1.00 91.31 395 LEU A O 1
ATOM 3095 N N . ALA A 1 396 ? -23.662 13.756 13.967 1.00 89.62 396 ALA A N 1
ATOM 3096 C CA . ALA A 1 396 ? -23.629 13.534 12.520 1.00 89.62 396 ALA A CA 1
ATOM 3097 C C . ALA A 1 396 ? -23.070 14.734 11.725 1.00 89.62 396 ALA A C 1
ATOM 3099 O O . ALA A 1 396 ? -22.610 14.560 10.601 1.00 89.62 396 ALA A O 1
ATOM 3100 N N . GLY A 1 397 ? -23.091 15.942 12.301 1.00 87.00 397 GLY A N 1
ATOM 3101 C CA . GLY A 1 397 ? -22.504 17.148 11.710 1.00 87.00 397 GLY A CA 1
ATOM 3102 C C . GLY A 1 397 ? -21.042 17.407 12.096 1.00 87.00 397 GLY A C 1
ATOM 3103 O O . GLY A 1 397 ? -20.456 18.376 11.614 1.00 87.00 397 GLY A O 1
ATOM 3104 N N . VAL A 1 398 ? -20.450 16.590 12.974 1.00 92.75 398 VAL A N 1
ATOM 3105 C CA . VAL A 1 398 ? -19.060 16.760 13.422 1.00 92.75 398 VAL A CA 1
ATOM 3106 C C . VAL A 1 398 ? -18.091 16.314 12.314 1.00 92.75 398 VAL A C 1
ATOM 3108 O O . VAL A 1 398 ? -18.264 15.227 11.762 1.00 92.75 398 VAL A O 1
ATOM 3111 N N . PRO A 1 399 ? -17.042 17.098 11.994 1.00 90.62 399 PRO A N 1
ATOM 3112 C CA . PRO A 1 399 ? -16.033 16.701 11.012 1.00 90.62 399 PRO A CA 1
ATOM 3113 C C . PRO A 1 399 ? -15.320 15.389 11.374 1.00 90.62 399 PRO A C 1
ATOM 3115 O O . PRO A 1 399 ? -14.968 15.156 12.532 1.00 90.62 399 PRO A O 1
ATOM 3118 N N . SER A 1 400 ? -15.015 14.568 10.366 1.00 92.00 400 SER A N 1
ATOM 3119 C CA . SER A 1 400 ? -14.380 13.247 10.531 1.00 92.00 400 SER A CA 1
ATOM 3120 C C . SER A 1 400 ? -13.033 13.286 11.264 1.00 92.00 400 SER A C 1
ATOM 3122 O O . SER A 1 400 ? -12.728 12.375 12.030 1.00 92.00 400 SER A O 1
ATOM 3124 N N . ILE A 1 401 ? -12.251 14.359 11.103 1.00 92.62 401 ILE A N 1
ATOM 3125 C CA . ILE A 1 401 ? -10.953 14.544 11.780 1.00 92.62 401 ILE A CA 1
ATOM 3126 C C . ILE A 1 401 ? -11.106 14.496 13.308 1.00 92.62 401 ILE A C 1
ATOM 3128 O O . ILE A 1 401 ? -10.266 13.920 13.998 1.00 92.62 401 ILE A O 1
ATOM 3132 N N . ILE A 1 402 ? -12.197 15.057 13.843 1.00 92.94 402 ILE A N 1
ATOM 3133 C CA . ILE A 1 402 ? -12.460 15.062 15.287 1.00 92.94 402 ILE A CA 1
ATOM 3134 C C . ILE A 1 402 ? -12.716 13.640 15.788 1.00 92.94 402 ILE A C 1
ATOM 3136 O O . ILE A 1 402 ? -12.177 13.257 16.824 1.00 92.94 402 ILE A O 1
ATOM 3140 N N . TYR A 1 403 ? -13.464 12.831 15.031 1.00 91.56 403 TYR A N 1
ATOM 3141 C CA . TYR A 1 403 ? -13.646 11.412 15.342 1.00 91.56 403 TYR A CA 1
ATOM 3142 C C . TYR A 1 403 ? -12.337 10.627 15.266 1.00 91.56 403 TYR A C 1
ATOM 3144 O O . TYR A 1 403 ? -12.121 9.759 16.103 1.00 91.56 403 TYR A O 1
ATOM 3152 N N . GLY A 1 404 ? -11.443 10.956 14.328 1.00 90.06 404 GLY A N 1
ATOM 3153 C CA . GLY A 1 404 ? -10.110 10.353 14.253 1.00 90.06 404 GLY A CA 1
ATOM 3154 C C . GLY A 1 404 ? -9.271 10.622 15.508 1.00 90.06 404 GLY A C 1
ATOM 3155 O O . GLY A 1 404 ? -8.724 9.695 16.104 1.00 90.06 404 GLY A O 1
ATOM 3156 N N . LEU A 1 405 ? -9.225 11.878 15.965 1.00 93.69 405 LEU A N 1
ATOM 3157 C CA . LEU A 1 405 ? -8.514 12.256 17.194 1.00 93.69 405 LEU A CA 1
ATOM 3158 C C . LEU A 1 405 ? -9.156 11.649 18.450 1.00 93.69 405 LEU A C 1
ATOM 3160 O O . LEU A 1 405 ? -8.449 11.165 19.336 1.00 93.69 405 LEU A O 1
ATOM 3164 N N . LEU A 1 406 ? -10.488 11.639 18.519 1.00 92.69 406 LEU A N 1
ATOM 3165 C CA . LEU A 1 406 ? -11.234 11.020 19.613 1.00 92.69 406 LEU A CA 1
ATOM 3166 C C . LEU A 1 406 ? -11.017 9.503 19.646 1.00 92.69 406 LEU A C 1
ATOM 3168 O O . LEU A 1 406 ? -10.811 8.939 20.715 1.00 92.69 406 LEU A O 1
ATOM 3172 N N . GLY A 1 407 ? -11.016 8.848 18.487 1.00 90.56 407 GLY A N 1
ATOM 3173 C CA . GLY A 1 407 ? -10.768 7.417 18.365 1.00 90.56 407 GLY A CA 1
ATOM 3174 C C . GLY A 1 407 ? -9.350 7.031 18.768 1.00 90.56 407 GLY A C 1
ATOM 3175 O O . GLY A 1 407 ? -9.166 6.053 19.486 1.00 90.56 407 GLY A O 1
ATOM 3176 N N . LEU A 1 408 ? -8.351 7.850 18.431 1.00 88.06 408 LEU A N 1
ATOM 3177 C CA . LEU A 1 408 ? -6.995 7.680 18.954 1.00 88.06 408 LEU A CA 1
ATOM 3178 C C . LEU A 1 408 ? -6.971 7.792 20.489 1.00 88.06 408 LEU A C 1
ATOM 3180 O O . LEU A 1 408 ? -6.363 6.968 21.168 1.00 88.06 408 LEU A O 1
ATOM 3184 N N . ALA A 1 409 ? -7.637 8.797 21.058 1.00 88.38 409 ALA A N 1
ATOM 3185 C CA . ALA A 1 409 ? -7.671 8.980 22.507 1.00 88.38 409 ALA A CA 1
ATOM 3186 C C . ALA A 1 409 ? -8.409 7.838 23.230 1.00 88.38 409 ALA A C 1
ATOM 3188 O O . ALA A 1 409 ? -7.941 7.358 24.260 1.00 88.38 409 ALA A O 1
ATOM 3189 N N . ILE A 1 410 ? -9.539 7.383 22.689 1.00 89.31 410 ILE A N 1
ATOM 3190 C CA . ILE A 1 410 ? -10.387 6.373 23.324 1.00 89.31 410 ILE A CA 1
ATOM 3191 C C . ILE A 1 410 ? -9.919 4.961 22.981 1.00 89.31 410 ILE A C 1
ATOM 3193 O O . ILE A 1 410 ? -9.619 4.188 23.876 1.00 89.31 410 ILE A O 1
ATOM 3197 N N . PHE A 1 411 ? -9.856 4.592 21.706 1.00 88.56 411 PHE A N 1
ATOM 3198 C CA . PHE A 1 411 ? -9.620 3.206 21.309 1.00 88.56 411 PHE A CA 1
ATOM 3199 C C . PHE A 1 411 ? -8.143 2.833 21.315 1.00 88.56 411 PHE A C 1
ATOM 3201 O O . PHE A 1 411 ? -7.809 1.741 21.742 1.00 88.56 411 PHE A O 1
ATOM 3208 N N . VAL A 1 412 ? -7.253 3.734 20.896 1.00 78.00 412 VAL A N 1
ATOM 3209 C CA . VAL A 1 412 ? -5.814 3.422 20.833 1.00 78.00 412 VAL A CA 1
ATOM 3210 C C . VAL A 1 412 ? -5.116 3.636 22.174 1.00 78.00 412 VAL A C 1
ATOM 3212 O O . VAL A 1 412 ? -4.178 2.908 22.477 1.00 78.00 412 VAL A O 1
ATOM 3215 N N . ARG A 1 413 ? -5.534 4.634 22.965 1.00 80.19 413 ARG A N 1
ATOM 3216 C CA . ARG A 1 413 ? -4.900 4.954 24.257 1.00 80.19 413 ARG A CA 1
ATOM 3217 C C . ARG A 1 413 ? -5.691 4.422 25.449 1.00 80.19 413 ARG A C 1
ATOM 3219 O O . ARG A 1 413 ? -5.160 3.625 26.207 1.00 80.19 413 ARG A O 1
ATOM 3226 N N . LEU A 1 414 ? -6.948 4.837 25.618 1.00 80.69 414 LEU A N 1
ATOM 3227 C CA . LEU A 1 414 ? -7.734 4.479 26.808 1.00 80.69 414 LEU A CA 1
ATOM 3228 C C . LEU A 1 414 ? -8.146 2.995 26.837 1.00 80.69 414 LEU A C 1
ATOM 3230 O O . LEU A 1 414 ? -8.095 2.363 27.885 1.00 80.69 414 LEU A O 1
ATOM 3234 N N . LEU A 1 415 ? -8.555 2.436 25.699 1.00 81.81 415 LEU A N 1
ATOM 3235 C CA . LEU A 1 415 ? -9.003 1.047 25.556 1.00 81.81 415 LEU A CA 1
ATOM 3236 C C . LEU A 1 415 ? -7.927 0.138 24.966 1.00 81.81 415 LEU A C 1
ATOM 3238 O O . LEU A 1 415 ? -8.247 -0.986 24.576 1.00 81.81 415 LEU A O 1
ATOM 3242 N N . ALA A 1 416 ? -6.667 0.587 24.959 1.00 71.19 416 ALA A N 1
ATOM 3243 C CA . ALA A 1 416 ? -5.537 -0.178 24.450 1.00 71.19 416 ALA A CA 1
ATOM 3244 C C . ALA A 1 416 ? -5.544 -1.641 24.935 1.00 71.19 416 ALA A C 1
ATOM 3246 O O . ALA A 1 416 ? -5.443 -2.498 24.068 1.00 71.19 416 ALA A O 1
ATOM 3247 N N . PRO A 1 417 ? -5.795 -1.965 26.226 1.00 69.06 417 PRO A N 1
ATOM 3248 C CA . PRO A 1 417 ? -5.793 -3.353 26.718 1.00 69.06 417 PRO A CA 1
ATOM 3249 C C . PRO A 1 417 ? -6.869 -4.261 26.103 1.00 69.06 417 PRO A C 1
ATOM 3251 O O . PRO A 1 417 ? -6.692 -5.475 25.996 1.00 69.06 417 PRO A O 1
ATOM 3254 N N . VAL A 1 418 ? -8.006 -3.679 25.709 1.00 75.38 418 VAL A N 1
ATOM 3255 C CA . VAL A 1 418 ? -9.112 -4.395 25.056 1.00 75.38 418 VAL A CA 1
ATOM 3256 C C . VAL A 1 418 ? -8.833 -4.500 23.562 1.00 75.38 418 VAL A C 1
ATOM 3258 O O . VAL A 1 418 ? -8.935 -5.575 22.976 1.00 75.38 418 VAL A O 1
ATOM 3261 N N . THR A 1 419 ? -8.476 -3.381 22.929 1.00 78.12 419 THR A N 1
ATOM 3262 C CA . THR A 1 419 ? -8.299 -3.308 21.475 1.00 78.12 419 THR A CA 1
ATOM 3263 C C . THR A 1 419 ? -7.025 -3.984 20.992 1.00 78.12 419 THR A C 1
ATOM 3265 O O . THR A 1 419 ? -6.946 -4.370 19.827 1.00 78.12 419 THR A O 1
ATOM 3268 N N . SER A 1 420 ? -6.037 -4.128 21.873 1.00 66.25 420 SER A N 1
ATOM 3269 C CA . SER A 1 420 ? -4.858 -4.951 21.653 1.00 66.25 420 SER A CA 1
ATOM 3270 C C . SER A 1 420 ? -5.140 -6.431 21.885 1.00 66.25 420 SER A C 1
ATOM 3272 O O . SER A 1 420 ? -4.230 -7.216 21.737 1.00 66.25 420 SER A O 1
ATOM 3274 N N . GLY A 1 421 ? -6.338 -6.868 22.280 1.00 59.81 421 GLY A N 1
ATOM 3275 C CA . GLY A 1 421 ? -6.611 -8.296 22.479 1.00 59.81 421 GLY A CA 1
ATOM 3276 C C . GLY A 1 421 ? -5.895 -8.940 23.674 1.00 59.81 421 GLY A C 1
ATOM 3277 O O . GLY A 1 421 ? -6.055 -10.140 23.891 1.00 59.81 421 GLY A O 1
ATOM 3278 N N . ILE A 1 422 ? -5.156 -8.167 24.475 1.00 55.69 422 ILE A N 1
ATOM 3279 C CA . ILE A 1 422 ? -4.400 -8.666 25.632 1.00 55.69 422 ILE A CA 1
ATOM 3280 C C . ILE A 1 422 ? -5.331 -9.270 26.685 1.00 55.69 422 ILE A C 1
ATOM 3282 O O . ILE A 1 422 ? -5.067 -10.358 27.185 1.00 55.69 422 ILE A O 1
ATOM 3286 N N . ILE A 1 423 ? -6.473 -8.630 26.957 1.00 57.56 423 ILE A N 1
ATOM 3287 C CA . ILE A 1 423 ? -7.487 -9.163 27.888 1.00 57.56 423 ILE A CA 1
ATOM 3288 C C . ILE A 1 423 ? -8.028 -10.532 27.436 1.00 57.56 423 ILE A C 1
ATOM 3290 O O . ILE A 1 423 ? -8.504 -11.315 28.254 1.00 57.56 423 ILE A O 1
ATOM 3294 N N . PHE A 1 424 ? -7.945 -10.832 26.139 1.00 55.81 424 PHE A N 1
ATOM 3295 C CA . PHE A 1 424 ? -8.408 -12.087 25.552 1.00 55.81 424 PHE A CA 1
ATOM 3296 C C . PHE A 1 424 ? -7.267 -13.084 25.288 1.00 55.81 424 PHE A C 1
ATOM 3298 O O . PHE A 1 424 ? -7.515 -14.125 24.688 1.00 55.81 424 PHE A O 1
ATOM 3305 N N . GLY A 1 425 ? -6.029 -12.776 25.698 1.00 47.91 425 GLY A N 1
ATOM 3306 C CA . GLY A 1 425 ? -4.855 -13.624 25.460 1.00 47.91 425 GLY A CA 1
ATOM 3307 C C . GLY A 1 425 ? -4.365 -13.648 24.007 1.00 47.91 425 GLY A C 1
ATOM 3308 O O . GLY A 1 425 ? -3.476 -14.421 23.682 1.00 47.91 425 GLY A O 1
ATOM 3309 N N . VAL A 1 426 ? -4.922 -12.812 23.124 1.00 46.22 426 VAL A N 1
ATOM 3310 C CA . VAL A 1 426 ? -4.658 -12.844 21.669 1.00 46.22 426 VAL A CA 1
ATOM 3311 C C . VAL A 1 426 ? -3.331 -12.163 21.300 1.00 46.22 426 VAL A C 1
ATOM 3313 O O . VAL A 1 426 ? -2.808 -12.398 20.220 1.00 46.22 426 VAL A O 1
ATOM 3316 N N . ASN A 1 427 ? -2.768 -11.361 22.209 1.00 43.50 427 ASN A N 1
ATOM 3317 C CA . ASN A 1 427 ? -1.451 -10.721 22.080 1.00 43.50 427 ASN A CA 1
ATOM 3318 C C . ASN A 1 427 ? -0.593 -10.892 23.346 1.00 43.50 427 ASN A C 1
ATOM 3320 O O . ASN A 1 427 ? 0.301 -10.090 23.603 1.00 43.50 427 ASN A O 1
ATOM 3324 N N . VAL A 1 428 ? -0.875 -11.918 24.157 1.00 42.16 428 VAL A N 1
ATOM 3325 C CA . VAL A 1 428 ? 0.117 -12.392 25.128 1.00 42.16 428 VAL A CA 1
ATOM 3326 C C . VAL A 1 428 ? 1.048 -13.276 24.322 1.00 42.16 428 VAL A C 1
ATOM 3328 O O . VAL A 1 428 ? 0.770 -14.445 24.067 1.00 42.16 428 VAL A O 1
ATOM 3331 N N . GLU A 1 429 ? 2.088 -12.658 23.787 1.00 40.22 429 GLU A N 1
ATOM 3332 C CA . GLU A 1 429 ? 3.146 -13.374 23.104 1.00 40.22 429 GLU A CA 1
ATOM 3333 C C . GLU A 1 429 ? 3.705 -14.411 24.095 1.00 40.22 429 GLU A C 1
ATOM 3335 O O . GLU A 1 429 ? 4.039 -14.070 25.228 1.00 40.22 429 GLU A O 1
ATOM 3340 N N . THR A 1 430 ? 3.869 -15.673 23.689 1.00 36.78 430 THR A N 1
ATOM 3341 C CA . THR A 1 430 ? 4.638 -16.684 24.453 1.00 36.78 430 THR A CA 1
ATOM 3342 C C . THR A 1 430 ? 6.074 -16.220 24.761 1.00 36.78 430 THR A C 1
ATOM 3344 O O . THR A 1 430 ? 6.789 -16.846 25.542 1.00 36.78 430 THR A O 1
ATOM 3347 N N . ARG A 1 431 ? 6.499 -15.097 24.166 1.00 44.34 431 ARG A N 1
ATOM 3348 C CA . ARG A 1 431 ? 7.732 -14.365 24.449 1.00 44.34 431 ARG A CA 1
ATOM 3349 C C . ARG A 1 431 ? 7.751 -13.622 25.784 1.00 44.34 431 ARG A C 1
ATOM 3351 O O . ARG A 1 431 ? 8.851 -13.405 26.272 1.00 44.34 431 ARG A O 1
ATOM 3358 N N . THR A 1 432 ? 6.624 -13.247 26.395 1.00 48.72 432 THR A N 1
ATOM 3359 C CA . THR A 1 432 ? 6.645 -12.458 27.645 1.00 48.72 432 THR A CA 1
ATOM 3360 C C . THR A 1 432 ? 7.252 -13.250 28.810 1.00 48.72 432 THR A C 1
ATOM 3362 O O . THR A 1 432 ? 8.041 -12.697 29.574 1.00 48.72 432 THR A O 1
ATOM 3365 N N . ASP A 1 433 ? 6.987 -14.560 28.868 1.00 49.88 433 ASP A N 1
ATOM 3366 C CA . ASP A 1 433 ? 7.586 -15.473 29.850 1.00 49.88 433 ASP A CA 1
ATOM 3367 C C . ASP A 1 433 ? 9.095 -15.618 29.632 1.00 49.88 433 ASP A C 1
ATOM 3369 O O . ASP A 1 433 ? 9.882 -15.451 30.561 1.00 49.88 433 ASP A O 1
ATOM 3373 N N . ARG A 1 434 ? 9.523 -15.826 28.380 1.00 52.88 434 ARG A N 1
ATOM 3374 C CA . ARG A 1 434 ? 10.947 -15.943 28.029 1.00 52.88 434 ARG A CA 1
ATOM 3375 C C . ARG A 1 434 ? 11.720 -14.640 28.238 1.00 52.88 434 ARG A C 1
ATOM 3377 O O . ARG A 1 434 ? 12.832 -14.682 28.738 1.00 52.88 434 ARG A O 1
ATOM 3384 N N . GLN A 1 435 ? 11.135 -13.492 27.913 1.00 55.84 435 GLN A N 1
ATOM 3385 C CA . GLN A 1 435 ? 11.756 -12.177 28.097 1.00 55.84 435 GLN A CA 1
ATOM 3386 C C . GLN A 1 435 ? 11.866 -11.783 29.573 1.00 55.84 435 GLN A C 1
ATOM 3388 O O . GLN A 1 435 ? 12.879 -11.205 29.960 1.00 55.84 435 GLN A O 1
ATOM 3393 N N . ALA A 1 436 ? 10.867 -12.113 30.403 1.00 62.44 436 ALA A N 1
ATOM 3394 C CA . ALA A 1 436 ? 10.950 -11.929 31.853 1.00 62.44 436 ALA A CA 1
ATOM 3395 C C . ALA A 1 436 ? 12.117 -12.737 32.434 1.00 62.44 436 ALA A C 1
ATOM 3397 O O . ALA A 1 436 ? 12.910 -12.233 33.225 1.00 62.44 436 ALA A O 1
ATOM 3398 N N . ILE A 1 437 ? 12.256 -13.974 31.967 1.00 63.75 437 ILE A N 1
ATOM 3399 C CA . ILE A 1 437 ? 13.319 -14.900 32.352 1.00 63.75 437 ILE A CA 1
ATOM 3400 C C . ILE A 1 437 ? 14.687 -14.369 31.896 1.00 63.75 437 ILE A C 1
ATOM 3402 O O . ILE A 1 437 ? 15.597 -14.275 32.713 1.00 63.75 437 ILE A O 1
ATOM 3406 N N . THR A 1 438 ? 14.829 -13.921 30.645 1.00 63.25 438 THR A N 1
ATOM 3407 C CA . THR A 1 438 ? 16.068 -13.300 30.141 1.00 63.25 438 THR A CA 1
ATOM 3408 C C . THR A 1 438 ? 16.425 -12.010 30.892 1.00 63.25 438 THR A C 1
ATOM 3410 O O . THR A 1 438 ? 17.597 -11.751 31.154 1.00 63.25 438 THR A O 1
ATOM 3413 N N . ALA A 1 439 ? 15.438 -11.198 31.280 1.00 67.25 439 ALA A N 1
ATOM 3414 C CA . ALA A 1 439 ? 15.672 -9.982 32.057 1.00 67.25 439 ALA A CA 1
ATOM 3415 C C . ALA A 1 439 ? 16.163 -10.289 33.483 1.00 67.25 439 ALA A C 1
ATOM 3417 O O . ALA A 1 439 ? 17.084 -9.631 33.968 1.00 67.25 439 ALA A O 1
ATOM 3418 N N . ILE A 1 440 ? 15.597 -11.314 34.129 1.00 71.94 440 ILE A N 1
ATOM 3419 C CA . ILE A 1 440 ? 16.049 -11.804 35.440 1.00 71.94 440 ILE A CA 1
ATOM 3420 C C . ILE A 1 440 ? 17.470 -12.378 35.336 1.00 71.94 440 ILE A C 1
ATOM 3422 O O . ILE A 1 440 ? 18.329 -12.032 36.145 1.00 71.94 440 ILE A O 1
ATOM 3426 N N . HIS A 1 441 ? 17.732 -13.185 34.305 1.00 72.06 441 HIS A N 1
ATOM 3427 C CA . HIS A 1 441 ? 19.040 -13.771 34.000 1.00 72.06 441 HIS A CA 1
ATOM 3428 C C . HIS A 1 441 ? 20.126 -12.697 33.837 1.00 72.06 441 HIS A C 1
ATOM 3430 O O . HIS A 1 441 ? 21.127 -12.713 34.550 1.00 72.06 441 HIS A O 1
ATOM 3436 N N . ASN A 1 442 ? 19.889 -11.698 32.983 1.00 70.19 442 ASN A N 1
ATOM 3437 C CA . ASN A 1 442 ? 20.823 -10.590 32.765 1.00 70.19 442 ASN A CA 1
ATOM 3438 C C . ASN A 1 442 ? 21.020 -9.724 34.021 1.00 70.19 442 ASN A C 1
ATOM 3440 O O . ASN A 1 442 ? 22.102 -9.178 34.232 1.00 70.19 442 ASN A O 1
ATOM 3444 N N . GLY A 1 443 ? 19.981 -9.579 34.850 1.00 72.75 443 GLY A N 1
ATOM 3445 C CA . GLY A 1 443 ? 20.047 -8.817 36.097 1.00 72.75 443 GLY A CA 1
ATOM 3446 C C . GLY A 1 443 ? 20.872 -9.505 37.186 1.00 72.75 443 GLY A C 1
ATOM 3447 O O . GLY A 1 443 ? 21.597 -8.838 37.923 1.00 72.75 443 GLY A O 1
ATOM 3448 N N . LEU A 1 444 ? 20.792 -10.834 37.270 1.00 74.06 444 LEU A N 1
ATOM 3449 C CA . LEU A 1 444 ? 21.544 -11.639 38.235 1.00 74.06 444 LEU A CA 1
ATOM 3450 C C . LEU A 1 444 ? 22.941 -12.031 37.729 1.00 74.06 444 LEU A C 1
ATOM 3452 O O . LEU A 1 444 ? 23.830 -12.242 38.551 1.00 74.06 444 LEU A O 1
ATOM 3456 N N . GLY A 1 445 ? 23.159 -12.077 36.411 1.00 67.31 445 GLY A N 1
ATOM 3457 C CA . GLY A 1 445 ? 24.429 -12.482 35.800 1.00 67.31 445 GLY A CA 1
ATOM 3458 C C . GLY A 1 445 ? 24.720 -13.973 35.976 1.00 67.31 445 GLY A C 1
ATOM 3459 O O . GLY A 1 445 ? 25.825 -14.332 36.374 1.00 67.31 445 GLY A O 1
ATOM 3460 N N . VAL A 1 446 ? 23.712 -14.820 35.760 1.00 64.44 446 VAL A N 1
ATOM 3461 C CA . VAL A 1 446 ? 23.739 -16.261 36.070 1.00 64.44 446 VAL A CA 1
ATOM 3462 C C . VAL A 1 446 ? 23.412 -17.057 34.816 1.00 64.44 446 VAL A C 1
ATOM 3464 O O . VAL A 1 446 ? 22.406 -16.755 34.200 1.00 64.44 446 VAL A O 1
ATOM 3467 N N . ASP A 1 447 ? 24.220 -18.049 34.431 1.00 52.09 447 ASP A N 1
ATOM 3468 C CA . ASP A 1 447 ? 24.135 -18.668 33.093 1.00 52.09 447 ASP A CA 1
ATOM 3469 C C . ASP A 1 447 ? 22.869 -19.529 32.866 1.00 52.09 447 ASP A C 1
ATOM 3471 O O . ASP A 1 447 ? 22.397 -19.618 31.737 1.00 52.09 447 ASP A O 1
ATOM 3475 N N . ASP A 1 448 ? 22.251 -20.079 33.921 1.00 53.44 448 ASP A N 1
ATOM 3476 C CA . ASP A 1 448 ? 21.055 -20.929 33.820 1.00 53.44 448 ASP A CA 1
ATOM 3477 C C . ASP A 1 448 ? 20.105 -20.746 35.017 1.00 53.44 448 ASP A C 1
ATOM 3479 O O . ASP A 1 448 ? 20.475 -20.926 36.177 1.00 53.44 448 ASP A O 1
ATOM 3483 N N . ILE A 1 449 ? 18.833 -20.440 34.740 1.00 52.66 449 ILE A N 1
ATOM 3484 C CA . ILE A 1 449 ? 17.769 -20.352 35.758 1.00 52.66 449 ILE A CA 1
ATOM 3485 C C . ILE A 1 449 ? 16.743 -21.477 35.647 1.00 52.66 449 ILE A C 1
ATOM 3487 O O . ILE A 1 449 ? 15.696 -21.389 36.272 1.00 52.66 449 ILE A O 1
ATOM 3491 N N . TYR A 1 450 ? 17.026 -22.548 34.909 1.00 54.78 450 TYR A N 1
ATOM 3492 C CA . TYR A 1 450 ? 16.123 -23.690 34.769 1.00 54.78 450 TYR A CA 1
ATOM 3493 C C . TYR A 1 450 ? 16.774 -24.974 35.270 1.00 54.78 450 TYR A C 1
ATOM 3495 O O . TYR A 1 450 ? 17.860 -25.334 34.830 1.00 54.78 450 TYR A O 1
ATOM 3503 N N . GLU A 1 451 ? 16.089 -25.684 36.162 1.00 50.38 451 GLU A N 1
ATOM 3504 C CA . GLU A 1 451 ? 16.469 -27.025 36.592 1.00 50.38 451 GLU A CA 1
ATOM 3505 C C . GLU A 1 451 ? 15.648 -28.040 35.785 1.00 50.38 451 GLU A C 1
ATOM 3507 O O . GLU A 1 451 ? 14.419 -28.081 35.890 1.00 50.38 451 GLU A O 1
ATOM 3512 N N . PHE A 1 452 ? 16.321 -28.835 34.951 1.00 51.66 452 PHE A N 1
ATOM 3513 C CA . PHE A 1 452 ? 15.739 -29.974 34.239 1.00 51.66 452 PHE A CA 1
ATOM 3514 C C . PHE A 1 452 ? 16.212 -31.270 34.907 1.00 51.66 452 PHE A C 1
ATOM 3516 O O . PHE A 1 452 ? 17.367 -31.369 35.319 1.00 51.66 452 PHE A O 1
ATOM 3523 N N . ASN A 1 453 ? 15.329 -32.259 35.053 1.00 54.56 453 ASN A N 1
ATOM 3524 C CA . ASN A 1 453 ? 15.735 -33.575 35.548 1.00 54.56 453 ASN A CA 1
ATOM 3525 C C . ASN A 1 453 ? 16.484 -34.346 34.448 1.00 54.56 453 ASN A C 1
ATOM 3527 O O . ASN A 1 453 ? 16.513 -33.933 33.292 1.00 54.56 453 ASN A O 1
ATOM 3531 N N . ASP A 1 454 ? 17.017 -35.521 34.792 1.00 51.56 454 ASP A N 1
ATOM 3532 C CA . ASP A 1 454 ? 17.709 -36.432 33.861 1.00 51.56 454 ASP A CA 1
ATOM 3533 C C . ASP A 1 454 ? 16.840 -36.919 32.667 1.00 51.56 454 ASP A C 1
ATOM 3535 O O . ASP A 1 454 ? 17.316 -37.675 31.820 1.00 51.56 454 ASP A O 1
ATOM 3539 N N . GLU A 1 455 ? 15.562 -36.527 32.604 1.00 48.56 455 GLU A N 1
ATOM 3540 C CA . GLU A 1 455 ? 14.594 -36.841 31.544 1.00 48.56 455 GLU A CA 1
ATOM 3541 C C . GLU A 1 455 ? 14.189 -35.590 30.728 1.00 48.56 455 GLU A C 1
ATOM 3543 O O . GLU A 1 455 ? 13.179 -35.622 30.022 1.00 48.56 455 GLU A O 1
ATOM 3548 N N . ASP A 1 456 ? 14.945 -34.489 30.839 1.00 40.50 456 ASP A N 1
ATOM 3549 C CA . ASP A 1 456 ? 14.673 -33.182 30.215 1.00 40.50 456 ASP A CA 1
ATOM 3550 C C . ASP A 1 456 ? 13.301 -32.578 30.589 1.00 40.50 456 ASP A C 1
ATOM 3552 O O . ASP A 1 456 ? 12.741 -31.739 29.876 1.00 40.50 456 ASP A O 1
ATOM 3556 N N . GLN A 1 457 ? 12.726 -32.971 31.730 1.00 38.75 457 GLN A N 1
ATOM 3557 C CA . GLN A 1 457 ? 11.514 -32.347 32.257 1.00 38.75 457 GLN A CA 1
ATOM 3558 C C . GLN A 1 457 ? 11.867 -31.191 33.186 1.00 38.75 457 GLN A C 1
ATOM 3560 O O . GLN A 1 457 ? 12.701 -31.332 34.075 1.00 38.75 457 GLN A O 1
ATOM 3565 N N . TYR A 1 458 ? 11.186 -30.059 33.005 1.00 43.59 458 TYR A N 1
ATOM 3566 C CA . TYR A 1 458 ? 11.295 -28.891 33.878 1.00 43.59 458 TYR A CA 1
ATOM 3567 C C . TYR A 1 458 ? 10.910 -29.248 35.325 1.00 43.59 458 TYR A C 1
ATOM 3569 O O . TYR A 1 458 ? 9.806 -29.743 35.572 1.00 43.59 458 TYR A O 1
ATOM 3577 N N . VAL A 1 459 ? 11.811 -28.984 36.273 1.00 46.94 459 VAL A N 1
ATOM 3578 C CA . VAL A 1 459 ? 11.683 -29.330 37.703 1.00 46.94 459 VAL A CA 1
ATOM 3579 C C . VAL A 1 459 ? 11.638 -28.091 38.595 1.00 46.94 459 VAL A C 1
ATOM 3581 O O . VAL A 1 459 ? 11.064 -28.152 39.680 1.00 46.94 459 VAL A O 1
ATOM 3584 N N . GLY A 1 460 ? 12.180 -26.958 38.144 1.00 54.28 460 GLY A N 1
ATOM 3585 C CA . GLY A 1 460 ? 12.167 -25.715 38.912 1.00 54.28 460 GLY A CA 1
ATOM 3586 C C . GLY A 1 460 ? 12.952 -24.583 38.256 1.00 54.28 460 GLY A C 1
ATOM 3587 O O . GLY A 1 460 ? 13.598 -24.764 37.223 1.00 54.28 460 GLY A O 1
ATOM 3588 N N . ILE A 1 461 ? 12.881 -23.400 38.868 1.00 56.12 461 ILE A N 1
ATOM 3589 C CA . ILE A 1 461 ? 13.679 -22.225 38.499 1.00 56.12 461 ILE A CA 1
ATOM 3590 C C . ILE A 1 461 ? 14.852 -22.148 39.482 1.00 56.12 461 ILE A C 1
ATOM 3592 O O . ILE A 1 461 ? 14.555 -22.161 40.680 1.00 56.12 461 ILE A O 1
ATOM 3596 N N . ASN A 1 462 ? 16.101 -22.019 38.980 1.00 60.44 462 ASN A N 1
ATOM 3597 C CA . ASN A 1 462 ? 17.397 -21.749 39.663 1.00 60.44 462 ASN A CA 1
ATOM 3598 C C . ASN A 1 462 ? 18.427 -22.909 39.657 1.00 60.44 462 ASN A C 1
ATOM 3600 O O . ASN A 1 462 ? 18.429 -23.741 40.562 1.00 60.44 462 ASN A O 1
ATOM 3604 N N . ALA A 1 463 ? 19.336 -22.934 38.670 1.00 51.16 463 ALA A N 1
ATOM 3605 C CA . ALA A 1 463 ? 20.369 -23.975 38.535 1.00 51.16 463 ALA A CA 1
ATOM 3606 C C . ALA A 1 463 ? 21.716 -23.629 39.212 1.00 51.16 463 ALA A C 1
ATOM 3608 O O . ALA A 1 463 ? 22.555 -24.505 39.421 1.00 51.16 463 ALA A O 1
ATOM 3609 N N . ASP A 1 464 ? 21.937 -22.367 39.584 1.00 57.31 464 ASP A N 1
ATOM 3610 C CA . ASP A 1 464 ? 23.207 -21.837 40.102 1.00 57.31 464 ASP A CA 1
ATOM 3611 C C . ASP A 1 464 ? 23.217 -21.632 41.634 1.00 57.31 464 ASP A C 1
ATOM 3613 O O . ASP A 1 464 ? 24.264 -21.422 42.253 1.00 57.31 464 ASP A O 1
ATOM 3617 N N . GLY A 1 465 ? 22.048 -21.726 42.272 1.00 64.31 465 GLY A N 1
ATOM 3618 C CA . GLY A 1 465 ? 21.860 -21.627 43.712 1.00 64.31 465 GLY A CA 1
ATOM 3619 C C . GLY A 1 465 ? 21.920 -20.201 44.262 1.00 64.31 465 GLY A C 1
ATOM 3620 O O . GLY A 1 465 ? 22.128 -20.057 45.473 1.00 64.31 465 GLY A O 1
ATOM 3621 N N . THR A 1 466 ? 21.763 -19.161 43.438 1.00 69.38 466 THR A N 1
ATOM 3622 C CA . THR A 1 466 ? 21.827 -17.753 43.884 1.00 69.38 466 THR A CA 1
ATOM 3623 C C . THR A 1 466 ? 20.578 -17.294 44.631 1.00 69.38 466 THR A C 1
ATOM 3625 O O . THR A 1 466 ? 20.697 -16.559 45.609 1.00 69.38 466 THR A O 1
ATOM 3628 N N . LEU A 1 467 ? 19.395 -17.771 44.245 1.00 73.81 467 LEU A N 1
ATOM 3629 C CA . LEU A 1 467 ? 18.122 -17.563 44.958 1.00 73.81 467 LEU A CA 1
ATOM 3630 C C . LEU A 1 467 ? 17.612 -18.872 45.605 1.00 73.81 467 LEU A C 1
ATOM 3632 O O . LEU A 1 467 ? 18.237 -19.928 45.491 1.00 73.81 467 LEU A O 1
ATOM 3636 N N . THR A 1 468 ? 16.474 -18.835 46.293 1.00 76.19 468 THR A N 1
ATOM 3637 C CA . THR A 1 468 ? 15.659 -20.033 46.582 1.00 76.19 468 THR A CA 1
ATOM 3638 C C . THR A 1 468 ? 14.595 -20.226 45.493 1.00 76.19 468 THR A C 1
ATOM 3640 O O . THR A 1 468 ? 14.284 -19.277 44.773 1.00 76.19 468 THR A O 1
ATOM 3643 N N . THR A 1 469 ? 14.020 -21.428 45.354 1.00 71.19 469 THR A N 1
ATOM 3644 C CA . THR A 1 469 ? 12.954 -21.706 44.365 1.00 71.19 469 THR A CA 1
ATOM 3645 C C . THR A 1 469 ? 11.749 -20.782 44.561 1.00 71.19 469 THR A C 1
ATOM 3647 O O . THR A 1 469 ? 11.279 -20.179 43.602 1.00 71.19 469 THR A O 1
ATOM 3650 N N . ASP A 1 470 ? 11.325 -20.567 45.811 1.00 73.12 470 ASP A N 1
ATOM 3651 C CA . ASP A 1 470 ? 10.208 -19.672 46.145 1.00 73.12 470 ASP A CA 1
ATOM 3652 C C . ASP A 1 470 ? 10.500 -18.209 45.757 1.00 73.12 470 ASP A C 1
ATOM 3654 O O . ASP A 1 470 ? 9.622 -17.500 45.264 1.00 73.12 470 ASP A O 1
ATOM 3658 N N . GLN A 1 471 ? 11.743 -17.746 45.939 1.00 74.62 471 GLN A N 1
ATOM 3659 C CA . GLN A 1 471 ? 12.166 -16.403 45.519 1.00 74.62 471 GLN A CA 1
ATOM 3660 C C . GLN A 1 471 ? 12.222 -16.271 44.001 1.00 74.62 471 GLN A C 1
ATOM 3662 O O . GLN A 1 471 ? 11.803 -15.248 43.466 1.00 74.62 471 GLN A O 1
ATOM 3667 N N . ALA A 1 472 ? 12.718 -17.291 43.302 1.00 71.50 472 ALA A N 1
ATOM 3668 C CA . ALA A 1 472 ? 12.791 -17.294 41.848 1.00 71.50 472 ALA A CA 1
ATOM 3669 C C . ALA A 1 472 ? 11.386 -17.282 41.219 1.00 71.50 472 ALA A C 1
ATOM 3671 O O . ALA A 1 472 ? 11.121 -16.497 40.307 1.00 71.50 472 ALA A O 1
ATOM 3672 N N . GLU A 1 473 ? 10.454 -18.069 41.764 1.00 70.44 473 GLU A N 1
ATOM 3673 C CA . GLU A 1 473 ? 9.045 -18.048 41.365 1.00 70.44 473 GLU A CA 1
ATOM 3674 C C . GLU A 1 473 ? 8.372 -16.710 41.695 1.00 70.44 473 GLU A C 1
ATOM 3676 O O . GLU A 1 473 ? 7.686 -16.138 40.849 1.00 70.44 473 GLU A O 1
ATOM 3681 N N . SER A 1 474 ? 8.592 -16.164 42.894 1.00 75.31 474 SER A N 1
ATOM 3682 C CA . SER A 1 474 ? 8.040 -14.867 43.312 1.00 75.31 474 SER A CA 1
ATOM 3683 C C . SER A 1 474 ? 8.553 -13.710 42.446 1.00 75.31 474 SER A C 1
ATOM 3685 O O . SER A 1 474 ? 7.778 -12.833 42.047 1.00 75.31 474 SER A O 1
ATOM 3687 N N . LEU A 1 475 ? 9.841 -13.721 42.097 1.00 75.50 475 LEU A N 1
ATOM 3688 C CA . LEU A 1 475 ? 10.468 -12.735 41.220 1.00 75.50 475 LEU A CA 1
ATOM 3689 C C . LEU A 1 475 ? 9.934 -12.857 39.789 1.00 75.50 475 LEU A C 1
ATOM 3691 O O . LEU A 1 475 ? 9.554 -11.846 39.201 1.00 75.50 475 LEU A O 1
ATOM 3695 N N . LEU A 1 476 ? 9.804 -14.076 39.255 1.00 71.44 476 LEU A N 1
ATOM 3696 C CA . LEU A 1 476 ? 9.193 -14.311 37.945 1.00 71.44 476 LEU A CA 1
ATOM 3697 C C . LEU A 1 476 ? 7.739 -13.834 37.915 1.00 71.44 476 LEU A C 1
ATOM 3699 O O . LEU A 1 476 ? 7.350 -13.091 37.017 1.00 71.44 476 LEU A O 1
ATOM 3703 N N . VAL A 1 477 ? 6.938 -14.194 38.920 1.00 69.88 477 VAL A N 1
ATOM 3704 C CA . VAL A 1 477 ? 5.553 -13.725 39.052 1.00 69.88 477 VAL A CA 1
ATOM 3705 C C . VAL A 1 477 ? 5.505 -12.202 39.158 1.00 69.88 477 VAL A C 1
ATOM 3707 O O . VAL A 1 477 ? 4.598 -11.593 38.600 1.00 69.88 477 VAL A O 1
ATOM 3710 N N . THR A 1 478 ? 6.473 -11.569 39.819 1.00 72.62 478 THR A N 1
ATOM 3711 C CA . THR A 1 478 ? 6.575 -10.107 39.923 1.00 72.62 478 THR A CA 1
ATOM 3712 C C . THR A 1 478 ? 6.898 -9.467 38.577 1.00 72.62 478 THR A C 1
ATOM 3714 O O . THR A 1 478 ? 6.187 -8.548 38.173 1.00 72.62 478 THR A O 1
ATOM 3717 N N . PHE A 1 479 ? 7.881 -9.987 37.836 1.00 69.06 479 PHE A N 1
ATOM 3718 C CA . PHE A 1 479 ? 8.185 -9.544 36.475 1.00 69.06 479 PHE A CA 1
ATOM 3719 C C . PHE A 1 479 ? 6.973 -9.727 35.567 1.00 69.06 479 PHE A C 1
ATOM 3721 O O . PHE A 1 479 ? 6.523 -8.761 34.969 1.00 69.06 479 PHE A O 1
ATOM 3728 N N . LEU A 1 480 ? 6.354 -10.907 35.535 1.00 65.75 480 LEU A N 1
ATOM 3729 C CA . LEU A 1 480 ? 5.159 -11.166 34.730 1.00 65.75 480 LEU A CA 1
ATOM 3730 C C . LEU A 1 480 ? 3.977 -10.285 35.132 1.00 65.75 480 LEU A C 1
ATOM 3732 O O . LEU A 1 480 ? 3.269 -9.778 34.266 1.00 65.75 480 LEU A O 1
ATOM 3736 N N . ARG A 1 481 ? 3.771 -10.052 36.431 1.00 66.00 481 ARG A N 1
ATOM 3737 C CA . ARG A 1 481 ? 2.715 -9.178 36.954 1.00 66.00 481 ARG A CA 1
ATOM 3738 C C . ARG A 1 481 ? 2.962 -7.716 36.606 1.00 66.00 481 ARG A C 1
ATOM 3740 O O . ARG A 1 481 ? 1.991 -7.029 36.306 1.00 66.00 481 ARG A O 1
ATOM 3747 N N . LEU A 1 482 ? 4.205 -7.239 36.651 1.00 61.25 482 LEU A N 1
ATOM 3748 C CA . LEU A 1 482 ? 4.569 -5.845 36.380 1.00 61.25 482 LEU A CA 1
ATOM 3749 C C . LEU A 1 482 ? 4.774 -5.552 34.890 1.00 61.25 482 LEU A C 1
ATOM 3751 O O . LEU A 1 482 ? 4.402 -4.475 34.437 1.00 61.25 482 LEU A O 1
ATOM 3755 N N . GLY A 1 483 ? 5.217 -6.529 34.103 1.00 55.94 483 GLY A N 1
ATOM 3756 C CA . GLY A 1 483 ? 5.086 -6.528 32.645 1.00 55.94 483 GLY A CA 1
ATOM 3757 C C . GLY A 1 483 ? 3.617 -6.515 32.230 1.00 55.94 483 GLY A C 1
ATOM 3758 O O . GLY A 1 483 ? 3.222 -5.700 31.402 1.00 55.94 483 GLY A O 1
ATOM 3759 N N . ASN A 1 484 ? 2.764 -7.292 32.914 1.00 49.88 484 ASN A N 1
ATOM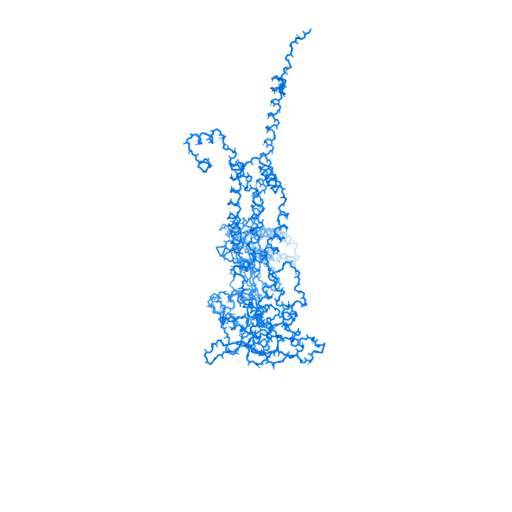 3760 C CA . ASN A 1 484 ? 1.308 -7.129 32.825 1.00 49.88 484 ASN A CA 1
ATOM 3761 C C . ASN A 1 484 ? 0.813 -5.797 33.414 1.00 49.88 484 ASN A C 1
ATOM 3763 O O . ASN A 1 484 ? -0.269 -5.347 33.054 1.00 49.88 484 ASN A O 1
ATOM 3767 N N . ALA A 1 485 ? 1.549 -5.128 34.302 1.00 44.59 485 ALA A N 1
ATOM 3768 C CA . ALA A 1 485 ? 1.165 -3.817 34.830 1.00 44.59 485 ALA A CA 1
ATOM 3769 C C . ALA A 1 485 ? 1.551 -2.672 33.881 1.00 44.59 485 ALA A C 1
ATOM 3771 O O . ALA A 1 485 ? 0.842 -1.665 33.864 1.00 44.59 485 ALA A O 1
ATOM 3772 N N . GLY A 1 486 ? 2.547 -2.863 33.004 1.00 44.03 486 GLY A N 1
ATOM 3773 C CA . GLY A 1 486 ? 2.777 -2.049 31.800 1.00 44.03 486 GLY A CA 1
ATOM 3774 C C . GLY A 1 486 ? 1.588 -2.068 30.820 1.00 44.03 486 GLY A C 1
ATOM 3775 O O . GLY A 1 486 ? 1.449 -1.189 29.967 1.00 44.03 486 GLY A O 1
ATOM 3776 N N . ILE A 1 487 ? 0.654 -3.010 31.011 1.00 41.16 487 ILE A N 1
ATOM 3777 C CA . ILE A 1 487 ? -0.650 -3.091 30.335 1.00 41.16 487 ILE A CA 1
ATOM 3778 C C . ILE A 1 487 ? -1.726 -2.265 31.072 1.00 41.16 487 ILE A C 1
ATOM 3780 O O . ILE A 1 487 ? -2.738 -1.886 30.483 1.00 41.16 487 ILE A O 1
ATOM 3784 N N . SER A 1 488 ? -1.497 -1.873 32.328 1.00 42.09 488 SER A N 1
ATOM 3785 C CA . SER A 1 488 ? -2.402 -1.054 33.148 1.00 42.09 488 SER A CA 1
ATOM 3786 C C . SER A 1 488 ? -1.960 0.411 33.287 1.00 42.09 488 SER A C 1
ATOM 3788 O O . SER A 1 488 ? -1.960 0.978 34.376 1.00 42.09 488 SER A O 1
ATOM 3790 N N . ASN A 1 489 ? -1.644 1.085 32.180 1.00 37.31 489 ASN A N 1
ATOM 3791 C CA . ASN A 1 489 ? -1.375 2.527 32.211 1.00 37.31 489 ASN A CA 1
ATOM 3792 C C . ASN A 1 489 ? -2.671 3.353 32.297 1.00 37.31 489 ASN A C 1
ATOM 3794 O O . ASN A 1 489 ? -3.128 3.933 31.313 1.00 37.31 489 ASN A O 1
ATOM 3798 N N . LEU A 1 490 ? -3.238 3.455 33.507 1.00 38.34 490 LEU A N 1
ATOM 3799 C CA . LEU A 1 490 ? -4.079 4.599 33.893 1.00 38.34 490 LEU A CA 1
ATOM 3800 C C . LEU A 1 490 ? -3.292 5.679 34.665 1.00 38.34 490 LEU A C 1
ATOM 3802 O O . LEU A 1 490 ? -3.810 6.780 34.836 1.00 38.34 490 LEU A O 1
ATOM 3806 N N . TYR A 1 491 ? -2.052 5.409 35.097 1.00 35.34 491 TYR A N 1
ATOM 3807 C CA . TYR A 1 491 ? -1.249 6.338 35.904 1.00 35.34 491 TYR A CA 1
ATOM 3808 C C . TYR A 1 491 ? 0.255 6.243 35.606 1.00 35.34 491 TYR A C 1
ATOM 3810 O O . TYR A 1 491 ? 0.986 5.641 36.374 1.00 35.34 491 TYR A O 1
ATOM 3818 N N . GLY A 1 492 ? 0.719 6.909 34.541 1.00 43.84 492 GLY A N 1
ATOM 3819 C CA . GLY A 1 492 ? 2.142 7.234 34.348 1.00 43.84 492 GLY A CA 1
ATOM 3820 C C . GLY A 1 492 ? 3.098 6.039 34.228 1.00 43.84 492 GLY A C 1
ATOM 3821 O O . GLY A 1 492 ? 2.707 4.888 34.346 1.00 43.84 492 GLY A O 1
ATOM 3822 N N . SER A 1 493 ? 4.369 6.325 33.948 1.00 47.06 493 SER A N 1
ATOM 3823 C CA . SER A 1 493 ? 5.456 5.355 34.115 1.00 47.06 493 SER A CA 1
ATOM 3824 C C . SER A 1 493 ? 5.375 4.731 35.510 1.00 47.06 493 SER A C 1
ATOM 3826 O O . SER A 1 493 ? 5.146 5.472 36.471 1.00 47.06 493 SER A O 1
ATOM 3828 N N . ILE A 1 494 ? 5.606 3.421 35.637 1.00 51.09 494 ILE A N 1
ATOM 3829 C CA . ILE A 1 494 ? 5.880 2.810 36.944 1.00 51.09 494 ILE A CA 1
ATOM 3830 C C . ILE A 1 494 ? 6.990 3.651 37.576 1.00 51.09 494 ILE A C 1
ATOM 3832 O O . ILE A 1 494 ? 8.059 3.809 36.989 1.00 51.09 494 ILE A O 1
ATOM 3836 N N . SER A 1 495 ? 6.701 4.306 38.702 1.00 52.28 495 SER A N 1
ATOM 3837 C CA . SER A 1 495 ? 7.735 5.036 39.428 1.00 52.28 495 SER A CA 1
ATOM 3838 C C . SER A 1 495 ? 8.795 4.027 39.847 1.00 52.28 495 SER A C 1
ATOM 3840 O O . SER A 1 495 ? 8.413 2.983 40.378 1.00 52.28 495 SER A O 1
ATOM 3842 N N . THR A 1 496 ? 10.072 4.361 39.652 1.00 55.97 496 THR A N 1
ATOM 3843 C CA . THR A 1 496 ? 11.247 3.631 40.167 1.00 55.97 496 THR A CA 1
ATOM 3844 C C . THR A 1 496 ? 10.945 3.017 41.536 1.00 55.97 496 THR A C 1
ATOM 3846 O O . THR A 1 496 ? 10.945 1.806 41.684 1.00 55.97 496 THR A O 1
ATOM 3849 N N . GLU A 1 497 ? 10.440 3.828 42.470 1.00 61.19 497 GLU A N 1
ATOM 3850 C CA . GLU A 1 497 ? 10.078 3.433 43.840 1.00 61.19 497 GLU A CA 1
ATOM 3851 C C . GLU A 1 497 ? 9.094 2.243 43.970 1.00 61.19 497 GLU A C 1
ATOM 3853 O O . GLU A 1 497 ? 9.167 1.485 44.935 1.00 61.19 497 GLU A O 1
ATOM 3858 N N . VAL A 1 498 ? 8.166 2.038 43.029 1.00 64.19 498 VAL A N 1
ATOM 3859 C CA . VAL A 1 498 ? 7.223 0.897 43.055 1.00 64.19 498 VAL A CA 1
ATOM 3860 C C . VAL A 1 498 ? 7.906 -0.372 42.551 1.00 64.19 498 VAL A C 1
ATOM 3862 O O . VAL A 1 498 ? 7.766 -1.421 43.177 1.00 64.19 498 VAL A O 1
ATOM 3865 N N . ALA A 1 499 ? 8.690 -0.261 41.475 1.00 62.84 499 ALA A N 1
ATOM 3866 C CA . ALA A 1 499 ? 9.486 -1.366 40.951 1.00 62.84 499 ALA A CA 1
ATOM 3867 C C . ALA A 1 499 ? 10.532 -1.831 41.979 1.00 62.84 499 ALA A C 1
ATOM 3869 O O . ALA A 1 499 ? 10.622 -3.028 42.255 1.00 62.84 499 ALA A O 1
ATOM 3870 N N . THR A 1 500 ? 11.232 -0.893 42.633 1.00 71.56 500 THR A N 1
ATOM 3871 C CA . THR A 1 500 ? 12.190 -1.186 43.709 1.00 71.56 500 THR A CA 1
ATOM 3872 C C . THR A 1 500 ? 11.525 -1.962 44.848 1.00 71.56 500 THR A C 1
ATOM 3874 O O . THR A 1 500 ? 12.067 -2.954 45.331 1.00 71.56 500 THR A O 1
ATOM 3877 N N . ASN A 1 501 ? 10.334 -1.532 45.282 1.00 77.38 501 ASN A N 1
ATOM 3878 C CA . ASN A 1 501 ? 9.627 -2.157 46.399 1.00 77.38 501 ASN A CA 1
ATOM 3879 C C . ASN A 1 501 ? 9.132 -3.572 46.071 1.00 77.38 501 ASN A C 1
ATOM 3881 O O . ASN A 1 501 ? 9.212 -4.446 46.932 1.00 77.38 501 ASN A O 1
ATOM 3885 N N . ASP A 1 502 ? 8.646 -3.816 44.855 1.00 76.12 502 ASP A N 1
ATOM 3886 C CA . ASP A 1 502 ? 8.158 -5.136 44.449 1.00 76.12 502 ASP A CA 1
ATOM 3887 C C . ASP A 1 502 ? 9.306 -6.142 44.261 1.00 76.12 502 ASP A C 1
ATOM 3889 O O . ASP A 1 502 ? 9.209 -7.267 44.756 1.00 76.12 502 ASP A O 1
ATOM 3893 N N . VAL A 1 503 ? 10.435 -5.728 43.666 1.00 79.31 503 VAL A N 1
ATOM 3894 C CA . VAL A 1 503 ? 11.655 -6.558 43.606 1.00 79.31 503 VAL A CA 1
ATOM 3895 C C . VAL A 1 503 ? 12.159 -6.857 45.017 1.00 79.31 503 VAL A C 1
ATOM 3897 O O . VAL A 1 503 ? 12.394 -8.017 45.356 1.00 79.31 503 VAL A O 1
ATOM 3900 N N . ARG A 1 504 ? 12.232 -5.841 45.885 1.00 83.19 504 ARG A N 1
ATOM 3901 C CA . ARG A 1 504 ? 12.647 -5.995 47.287 1.00 83.19 504 ARG A CA 1
ATOM 3902 C C . ARG A 1 504 ? 11.781 -7.007 48.041 1.00 83.19 504 ARG A C 1
ATOM 3904 O O . ARG A 1 504 ? 12.312 -7.880 48.723 1.00 83.19 504 ARG A O 1
ATOM 3911 N N . ASN A 1 505 ? 10.460 -6.917 47.887 1.00 83.56 505 ASN A N 1
ATOM 3912 C CA . ASN A 1 505 ? 9.514 -7.833 48.524 1.00 83.56 505 ASN A CA 1
ATOM 3913 C C . ASN A 1 505 ? 9.630 -9.259 47.963 1.00 83.56 505 ASN A C 1
ATOM 3915 O O . ASN A 1 505 ? 9.543 -10.215 48.728 1.00 83.56 505 ASN A O 1
ATOM 3919 N N . SER A 1 506 ? 9.846 -9.414 46.651 1.00 81.06 506 SER A N 1
ATOM 3920 C CA . SER A 1 506 ? 9.991 -10.734 46.017 1.00 81.06 506 SER A CA 1
ATOM 3921 C C . SER A 1 506 ? 11.249 -11.486 46.467 1.00 81.06 506 SER A C 1
ATOM 3923 O O . SER A 1 506 ? 11.240 -12.712 46.550 1.00 81.06 506 SER A O 1
ATOM 3925 N N . LEU A 1 507 ? 12.299 -10.742 46.823 1.00 81.25 507 LEU A N 1
ATOM 3926 C CA . LEU A 1 507 ? 13.571 -11.265 47.317 1.00 81.25 507 LEU A CA 1
ATOM 3927 C C . LEU A 1 507 ? 13.627 -11.381 48.853 1.00 81.25 507 LEU A C 1
ATOM 3929 O O . LEU A 1 507 ? 14.580 -11.946 49.387 1.00 81.25 507 LEU A O 1
ATOM 3933 N N . GLY A 1 508 ? 12.615 -10.880 49.572 1.00 80.38 508 GLY A N 1
ATOM 3934 C CA . GLY A 1 508 ? 12.568 -10.916 51.039 1.00 80.38 508 GLY A CA 1
ATOM 3935 C C . GLY A 1 508 ? 13.620 -10.025 51.709 1.00 80.38 508 GLY A C 1
ATOM 3936 O O . GLY A 1 508 ? 14.180 -10.399 52.734 1.00 80.38 508 GLY A O 1
ATOM 3937 N N . ILE A 1 509 ? 13.938 -8.875 51.108 1.00 83.69 509 ILE A N 1
ATOM 3938 C CA . ILE A 1 509 ? 14.949 -7.945 51.630 1.00 83.69 509 ILE A CA 1
ATOM 3939 C C . ILE A 1 509 ? 14.304 -7.012 52.669 1.00 83.69 509 ILE A C 1
ATOM 3941 O O . ILE A 1 509 ? 13.538 -6.109 52.321 1.00 83.69 509 ILE A O 1
ATOM 3945 N N . ASP A 1 510 ? 14.672 -7.186 53.939 1.00 71.94 510 ASP A N 1
ATOM 3946 C CA . ASP A 1 510 ? 14.239 -6.341 55.055 1.00 71.94 510 ASP A CA 1
ATOM 3947 C C . ASP A 1 510 ? 15.351 -5.357 55.463 1.00 71.94 510 ASP A C 1
ATOM 3949 O O . ASP A 1 510 ? 16.297 -5.716 56.163 1.00 71.94 510 ASP A O 1
ATOM 3953 N N . GLY A 1 511 ? 15.251 -4.088 55.050 1.00 74.06 511 GLY A N 1
ATOM 3954 C CA . GLY A 1 511 ? 16.213 -3.049 55.441 1.00 74.06 511 GLY A CA 1
ATOM 3955 C C . GLY A 1 511 ? 16.430 -1.951 54.401 1.00 74.06 511 GLY A C 1
ATOM 3956 O O . GLY A 1 511 ? 15.751 -1.897 53.375 1.00 74.06 511 GLY A O 1
ATOM 3957 N N . GLU A 1 512 ? 17.366 -1.049 54.699 1.00 75.38 512 GLU A N 1
ATOM 3958 C CA . GLU A 1 512 ? 17.837 -0.010 53.776 1.00 75.38 512 GLU A CA 1
ATOM 3959 C C . GLU A 1 512 ? 18.969 -0.585 52.913 1.00 75.38 512 GLU A C 1
ATOM 3961 O O . GLU A 1 512 ? 19.882 -1.229 53.434 1.00 75.38 512 GLU A O 1
ATOM 3966 N N . ILE A 1 513 ? 18.881 -0.400 51.594 1.00 80.75 513 ILE A N 1
ATOM 3967 C CA . ILE A 1 513 ? 19.870 -0.919 50.643 1.00 80.75 513 ILE A CA 1
ATOM 3968 C C . ILE A 1 513 ? 21.103 -0.002 50.689 1.00 80.75 513 ILE A C 1
ATOM 3970 O O . ILE A 1 513 ? 20.941 1.211 50.557 1.00 80.75 513 ILE A O 1
ATOM 3974 N N . PRO A 1 514 ? 22.321 -0.536 50.890 1.00 82.25 514 PRO A N 1
ATOM 3975 C CA . PRO A 1 514 ? 23.536 0.276 50.903 1.00 82.25 514 PRO A CA 1
ATOM 3976 C C . PRO A 1 514 ? 23.798 0.976 49.560 1.00 82.25 514 PRO A C 1
ATOM 3978 O O . PRO A 1 514 ? 23.560 0.397 48.505 1.00 82.25 514 PRO A O 1
ATOM 3981 N N . ASP A 1 515 ? 24.387 2.176 49.595 1.00 79.69 515 ASP A N 1
ATOM 3982 C CA . ASP A 1 515 ? 24.758 2.939 48.385 1.00 79.69 515 ASP A CA 1
ATOM 3983 C C . ASP A 1 515 ? 25.956 2.341 47.610 1.00 79.69 515 ASP A C 1
ATOM 3985 O O . ASP A 1 515 ? 26.263 2.770 46.496 1.00 79.69 515 ASP A O 1
ATOM 3989 N N . ASP A 1 516 ? 26.677 1.384 48.203 1.00 83.81 516 ASP A N 1
ATOM 3990 C CA . ASP A 1 516 ? 27.875 0.773 47.618 1.00 83.81 516 ASP A CA 1
ATOM 3991 C C . ASP A 1 516 ? 27.500 -0.386 46.669 1.00 83.81 516 ASP A C 1
ATOM 3993 O O . ASP A 1 516 ? 26.932 -1.377 47.133 1.00 83.81 516 ASP A O 1
ATOM 3997 N N . PRO A 1 517 ? 27.827 -0.317 45.361 1.00 75.00 517 PRO A N 1
ATOM 3998 C CA . PRO A 1 517 ? 27.461 -1.342 44.382 1.00 75.00 517 PRO A CA 1
ATOM 3999 C C . PRO A 1 517 ? 28.074 -2.728 44.647 1.00 75.00 517 PRO A C 1
ATOM 4001 O O . PRO A 1 517 ? 27.516 -3.722 44.180 1.00 75.00 517 PRO A O 1
ATOM 4004 N N . GLU A 1 518 ? 29.185 -2.817 45.386 1.00 80.75 518 GLU A N 1
ATOM 4005 C CA . GLU A 1 518 ? 29.810 -4.097 45.757 1.00 80.75 518 GLU A CA 1
ATOM 4006 C C . GLU A 1 518 ? 29.281 -4.666 47.085 1.00 80.75 518 GLU A C 1
ATOM 4008 O O . GLU A 1 518 ? 29.630 -5.789 47.460 1.00 80.75 518 GLU A O 1
ATOM 4013 N N . ALA A 1 519 ? 28.428 -3.930 47.805 1.00 84.31 519 ALA A N 1
ATOM 4014 C CA . ALA A 1 519 ? 27.862 -4.415 49.055 1.00 84.31 519 ALA A CA 1
ATOM 4015 C C . ALA A 1 519 ? 26.952 -5.630 48.826 1.00 84.31 519 ALA A C 1
ATOM 4017 O O . ALA A 1 519 ? 26.233 -5.736 47.828 1.00 84.31 519 ALA A O 1
ATOM 4018 N N . VAL A 1 520 ? 26.986 -6.554 49.785 1.00 83.06 520 VAL A N 1
ATOM 4019 C CA . VAL A 1 520 ? 26.195 -7.786 49.768 1.00 83.06 520 VAL A CA 1
ATOM 4020 C C . VAL A 1 520 ? 24.884 -7.552 50.514 1.00 83.06 520 VAL A C 1
ATOM 4022 O O . VAL A 1 520 ? 24.889 -7.104 51.661 1.00 83.06 520 VAL A O 1
ATOM 4025 N N . ILE A 1 521 ? 23.772 -7.873 49.861 1.00 83.56 521 ILE A N 1
ATOM 4026 C CA . ILE A 1 521 ? 22.421 -7.859 50.415 1.00 83.56 521 ILE A CA 1
ATOM 4027 C C . ILE A 1 521 ? 22.059 -9.294 50.802 1.00 83.56 521 ILE A C 1
ATOM 4029 O O . ILE A 1 521 ? 22.070 -10.190 49.955 1.00 83.56 521 ILE A O 1
ATOM 4033 N N . GLU A 1 522 ? 21.735 -9.512 52.076 1.00 82.06 522 GLU A N 1
ATOM 4034 C CA . GLU A 1 522 ? 21.201 -10.792 52.545 1.00 82.06 522 GLU A CA 1
ATOM 4035 C C . GLU A 1 522 ? 19.725 -10.928 52.161 1.00 82.06 522 GLU A C 1
ATOM 4037 O O . GLU A 1 522 ? 18.929 -10.002 52.330 1.00 82.06 522 GLU A O 1
ATOM 4042 N N . LEU A 1 523 ? 19.379 -12.100 51.638 1.00 82.75 523 LEU A N 1
ATOM 4043 C CA . LEU A 1 523 ? 18.029 -12.482 51.254 1.00 82.75 523 LEU A CA 1
ATOM 4044 C C . LEU A 1 523 ? 17.427 -13.420 52.304 1.00 82.75 523 LEU A C 1
ATOM 4046 O O . LEU A 1 523 ? 18.151 -14.162 52.982 1.00 82.75 523 LEU A O 1
ATOM 4050 N N . ASP A 1 524 ? 16.096 -13.462 52.383 1.00 74.12 524 ASP A N 1
ATOM 4051 C CA . ASP A 1 524 ? 15.411 -14.478 53.186 1.00 74.12 524 ASP A CA 1
ATOM 4052 C C . ASP A 1 524 ? 15.816 -15.893 52.713 1.00 74.12 524 ASP A C 1
ATOM 4054 O O . ASP A 1 524 ? 16.056 -16.133 51.529 1.00 74.12 524 ASP A O 1
ATOM 4058 N N . GLY A 1 525 ? 15.991 -16.836 53.636 1.00 71.06 525 GLY A N 1
ATOM 4059 C CA . GLY A 1 525 ? 16.508 -18.174 53.310 1.00 71.06 525 GLY A CA 1
ATOM 4060 C C . GLY A 1 525 ? 18.038 -18.299 53.175 1.00 71.06 525 GLY A C 1
ATOM 4061 O O . GLY A 1 525 ? 18.525 -19.357 52.772 1.00 71.06 525 GLY A O 1
ATOM 4062 N N . GLY A 1 526 ? 18.815 -17.278 53.560 1.00 72.31 526 GLY A N 1
ATOM 4063 C CA . GLY A 1 526 ? 20.275 -17.379 53.742 1.00 72.31 526 GLY A CA 1
ATOM 4064 C C . GLY A 1 526 ? 21.104 -17.294 52.456 1.00 72.31 526 GLY A C 1
ATOM 4065 O O . GLY A 1 526 ? 22.256 -17.732 52.434 1.00 72.31 526 GLY A O 1
ATOM 4066 N N . LYS A 1 527 ? 20.513 -16.760 51.385 1.00 82.00 527 LYS A N 1
ATOM 4067 C CA . LYS A 1 527 ? 21.181 -16.428 50.120 1.00 82.00 527 LYS A CA 1
ATOM 4068 C C . LYS A 1 527 ? 21.583 -14.954 50.095 1.00 82.00 527 LYS A C 1
ATOM 4070 O O . LYS A 1 527 ? 21.180 -14.185 50.962 1.00 82.00 527 LYS A O 1
ATOM 4075 N N . SER A 1 528 ? 22.388 -14.553 49.117 1.00 81.25 528 SER A N 1
ATOM 4076 C CA . SER A 1 528 ? 22.846 -13.169 49.018 1.00 81.25 528 SER A CA 1
ATOM 4077 C C . SER A 1 528 ? 23.113 -12.744 47.582 1.00 81.25 528 SER A C 1
ATOM 4079 O O . SER A 1 528 ? 23.681 -13.519 46.815 1.00 81.25 528 SER A O 1
ATOM 4081 N N . ILE A 1 529 ? 22.785 -11.496 47.263 1.00 82.25 529 ILE A N 1
ATOM 4082 C CA . ILE A 1 529 ? 23.096 -10.843 45.983 1.00 82.25 529 ILE A CA 1
ATOM 4083 C C . ILE A 1 529 ? 23.878 -9.555 46.235 1.00 82.25 529 ILE A C 1
ATOM 4085 O O . ILE A 1 529 ? 23.861 -9.013 47.337 1.00 82.25 529 ILE A O 1
ATOM 4089 N N . THR A 1 530 ? 24.564 -9.042 45.224 1.00 85.38 530 THR A N 1
ATOM 4090 C CA . THR A 1 530 ? 25.221 -7.729 45.290 1.00 85.38 530 THR A CA 1
ATOM 4091 C C . THR A 1 530 ? 24.230 -6.601 45.001 1.00 85.38 530 THR A C 1
ATOM 4093 O O . THR A 1 530 ? 23.248 -6.788 44.277 1.00 85.38 530 THR A O 1
ATOM 4096 N N . VAL A 1 531 ? 24.507 -5.396 45.506 1.00 84.19 531 VAL A N 1
ATOM 4097 C CA . VAL A 1 531 ? 23.749 -4.183 45.147 1.00 84.19 531 VAL A CA 1
ATOM 4098 C C . VAL A 1 531 ? 23.780 -3.945 43.628 1.00 84.19 531 VAL A C 1
ATOM 4100 O O . VAL A 1 531 ? 22.775 -3.546 43.046 1.00 84.19 531 VAL A O 1
ATOM 4103 N N . ALA A 1 532 ? 24.883 -4.265 42.943 1.00 79.88 532 ALA A N 1
ATOM 4104 C CA . ALA A 1 532 ? 24.966 -4.206 41.482 1.00 79.88 532 ALA A CA 1
ATOM 4105 C C . ALA A 1 532 ? 23.979 -5.154 40.771 1.00 79.88 532 ALA A C 1
ATOM 4107 O O . ALA A 1 532 ? 23.364 -4.752 39.778 1.00 79.88 532 ALA A O 1
ATOM 4108 N N . GLN A 1 533 ? 23.796 -6.379 41.272 1.00 82.25 533 GLN A N 1
ATOM 4109 C CA . GLN A 1 533 ? 22.797 -7.325 40.755 1.00 82.25 533 GLN A CA 1
ATOM 4110 C C . GLN A 1 533 ? 21.373 -6.836 41.041 1.00 82.25 533 GLN A C 1
ATOM 4112 O O . GLN A 1 533 ? 20.532 -6.832 40.145 1.00 82.25 533 GLN A O 1
ATOM 4117 N N . PHE A 1 534 ? 21.111 -6.322 42.247 1.00 84.06 534 PHE A N 1
ATOM 4118 C CA . PHE A 1 534 ? 19.816 -5.724 42.590 1.00 84.06 534 PHE A CA 1
ATOM 4119 C C . PHE A 1 534 ? 19.458 -4.546 41.664 1.00 84.06 534 PHE A C 1
ATOM 4121 O O . PHE A 1 534 ? 18.391 -4.537 41.053 1.00 84.06 534 PHE A O 1
ATOM 4128 N N . ASN A 1 535 ? 20.385 -3.607 41.462 1.00 81.81 535 ASN A N 1
ATOM 4129 C CA . ASN A 1 535 ? 20.200 -2.462 40.562 1.00 81.81 535 ASN A CA 1
ATOM 4130 C C . ASN A 1 535 ? 20.065 -2.884 39.087 1.00 81.81 535 ASN A C 1
ATOM 4132 O O . ASN A 1 535 ? 19.538 -2.143 38.256 1.00 81.81 535 ASN A O 1
ATOM 4136 N N . SER A 1 536 ? 20.587 -4.051 38.711 1.00 79.25 536 SER A N 1
ATOM 4137 C CA . SER A 1 536 ? 20.454 -4.590 37.353 1.00 79.25 536 SER A CA 1
ATOM 4138 C C . SER A 1 536 ? 19.115 -5.297 37.156 1.00 79.25 536 SER A C 1
ATOM 4140 O O . SER A 1 536 ? 18.503 -5.122 36.107 1.00 79.25 536 SER A O 1
ATOM 4142 N N . LEU A 1 537 ? 18.610 -5.991 38.179 1.00 80.06 537 LEU A N 1
ATOM 4143 C CA . LEU A 1 537 ? 17.235 -6.491 38.224 1.00 80.06 537 LEU A CA 1
ATOM 4144 C C . LEU A 1 537 ? 16.212 -5.353 38.168 1.00 80.06 537 LEU A C 1
ATOM 4146 O O . LEU A 1 537 ? 15.247 -5.446 37.416 1.00 80.06 537 LEU A O 1
ATOM 4150 N N . GLU A 1 538 ? 16.440 -4.266 38.905 1.00 76.25 538 GLU A N 1
ATOM 4151 C CA . GLU A 1 538 ? 15.583 -3.077 38.873 1.00 76.25 538 GLU A CA 1
ATOM 4152 C C . GLU A 1 538 ? 15.547 -2.454 37.471 1.00 76.25 538 GLU A C 1
ATOM 4154 O O . GLU A 1 538 ? 14.473 -2.288 36.895 1.00 76.25 538 GLU A O 1
ATOM 4159 N N . ARG A 1 539 ? 16.714 -2.212 36.858 1.00 71.94 539 ARG A N 1
ATOM 4160 C CA . ARG A 1 539 ? 16.800 -1.696 35.479 1.00 71.94 539 ARG A CA 1
ATOM 4161 C C . ARG A 1 539 ? 16.180 -2.645 34.451 1.00 71.94 539 ARG A C 1
ATOM 4163 O O . ARG A 1 539 ? 15.515 -2.190 33.523 1.00 71.94 539 ARG A O 1
ATOM 4170 N N . GLY A 1 540 ? 16.382 -3.953 34.610 1.00 67.12 540 GLY A N 1
ATOM 4171 C CA . GLY A 1 540 ? 15.783 -4.976 33.755 1.00 67.12 540 GLY A CA 1
ATOM 4172 C C . GLY A 1 540 ? 14.259 -4.986 33.860 1.00 67.12 540 GLY A C 1
ATOM 4173 O O . GLY A 1 540 ? 13.574 -5.061 32.842 1.00 67.12 540 GLY A O 1
ATOM 4174 N N . LEU A 1 541 ? 13.723 -4.829 35.072 1.00 69.50 541 LEU A N 1
ATOM 4175 C CA . LEU A 1 541 ? 12.291 -4.708 35.320 1.00 69.50 541 LEU A CA 1
ATOM 4176 C C . LEU A 1 541 ? 11.715 -3.416 34.730 1.00 69.50 541 LEU A C 1
ATOM 4178 O O . LEU A 1 541 ? 10.650 -3.454 34.124 1.00 69.50 541 LEU A O 1
ATOM 4182 N N . GLU A 1 542 ? 12.409 -2.285 34.864 1.00 63.44 542 GLU A N 1
ATOM 4183 C CA . GLU A 1 542 ? 11.997 -1.010 34.263 1.00 63.44 542 GLU A CA 1
ATOM 4184 C C . GLU A 1 542 ? 11.938 -1.090 32.736 1.00 63.44 542 GLU A C 1
ATOM 4186 O O . GLU A 1 542 ? 10.965 -0.649 32.119 1.00 63.44 542 GLU A O 1
ATOM 4191 N N . GLN A 1 543 ? 12.955 -1.695 32.120 1.00 60.16 543 GLN A N 1
ATOM 4192 C CA . GLN A 1 543 ? 13.007 -1.909 30.679 1.00 60.16 543 GLN A CA 1
ATOM 4193 C C . GLN A 1 543 ? 11.904 -2.873 30.222 1.00 60.16 543 GLN A C 1
ATOM 4195 O O . GLN A 1 543 ? 11.194 -2.576 29.261 1.00 60.16 543 GLN A O 1
ATOM 4200 N N . PHE A 1 544 ? 11.699 -3.974 30.946 1.00 57.50 544 PHE A N 1
ATOM 4201 C CA . PHE A 1 544 ? 10.646 -4.952 30.680 1.00 57.50 544 PHE A CA 1
ATOM 4202 C C . PHE A 1 544 ? 9.236 -4.363 30.849 1.00 57.50 544 PHE A C 1
ATOM 4204 O O . PHE A 1 544 ? 8.354 -4.575 30.022 1.00 57.50 544 PHE A O 1
ATOM 4211 N N . ALA A 1 545 ? 9.002 -3.550 31.875 1.00 54.19 545 ALA A N 1
ATOM 4212 C CA . ALA A 1 545 ? 7.697 -2.940 32.106 1.00 54.19 545 ALA A CA 1
ATOM 4213 C C . ALA A 1 545 ? 7.403 -1.744 31.173 1.00 54.19 545 ALA A C 1
ATOM 4215 O O . ALA A 1 545 ? 6.272 -1.254 31.124 1.00 54.19 545 ALA A O 1
ATOM 4216 N N . SER A 1 546 ? 8.397 -1.285 30.400 1.00 49.44 546 SER A N 1
ATOM 4217 C CA . SER A 1 546 ? 8.254 -0.213 29.406 1.00 49.44 546 SER A CA 1
ATOM 4218 C C . SER A 1 546 ? 7.666 -0.663 28.058 1.00 49.44 546 SER A C 1
ATOM 4220 O O . SER A 1 546 ? 7.350 0.192 27.218 1.00 49.44 546 SER A O 1
ATOM 4222 N N . PHE A 1 547 ? 7.460 -1.973 27.840 1.00 48.22 547 PHE A N 1
ATOM 4223 C CA . PHE A 1 547 ? 6.815 -2.486 26.628 1.00 48.22 547 PHE A CA 1
ATOM 4224 C C . PHE A 1 547 ? 5.381 -1.950 26.522 1.00 48.22 547 PHE A C 1
ATOM 4226 O O . PHE A 1 547 ? 4.445 -2.354 27.208 1.00 48.22 547 PHE A O 1
ATOM 4233 N N . THR A 1 548 ? 5.225 -0.952 25.659 1.00 46.66 548 THR A N 1
ATOM 4234 C CA . THR A 1 548 ? 4.001 -0.169 25.528 1.00 46.66 548 THR A CA 1
ATOM 4235 C C . THR A 1 548 ? 2.924 -1.004 24.844 1.00 46.66 548 THR A C 1
ATOM 4237 O O . THR A 1 548 ? 3.099 -1.407 23.694 1.00 46.66 548 THR A O 1
ATOM 4240 N N . VAL A 1 549 ? 1.769 -1.198 25.492 1.00 51.09 549 VAL A N 1
ATOM 4241 C CA . VAL A 1 549 ? 0.582 -1.757 24.826 1.00 51.09 549 VAL A CA 1
ATOM 4242 C C . VAL A 1 549 ? 0.211 -0.877 23.644 1.00 51.09 549 VAL A C 1
ATOM 4244 O O . VAL A 1 549 ? -0.347 0.214 23.792 1.00 51.09 549 VAL A O 1
ATOM 4247 N N . ASN A 1 550 ? 0.518 -1.354 22.444 1.00 54.38 550 ASN A N 1
ATOM 4248 C CA . ASN A 1 550 ? 0.212 -0.625 21.235 1.00 54.38 550 ASN A CA 1
ATOM 4249 C C . ASN A 1 550 ? -1.237 -0.911 20.827 1.00 54.38 550 ASN A C 1
ATOM 4251 O O . ASN A 1 550 ? -1.540 -1.888 20.150 1.00 54.38 550 ASN A O 1
ATOM 4255 N N . GLY A 1 551 ? -2.157 -0.031 21.225 1.00 58.94 551 GLY A N 1
ATOM 4256 C CA . GLY A 1 551 ? -3.561 -0.102 20.817 1.00 58.94 551 GLY A CA 1
ATOM 4257 C C . GLY A 1 551 ? -3.805 0.218 19.336 1.00 58.94 551 GLY A C 1
ATOM 4258 O O . GLY A 1 551 ? -4.958 0.371 18.947 1.00 58.94 551 GLY A O 1
ATOM 4259 N N . ARG A 1 552 ? -2.772 0.377 18.493 1.00 71.12 552 ARG A N 1
ATOM 4260 C CA . ARG A 1 552 ? -2.895 0.637 17.044 1.00 71.12 552 ARG A CA 1
ATOM 4261 C C . ARG A 1 552 ? -3.173 -0.663 16.285 1.00 71.12 552 ARG A C 1
ATOM 4263 O O . ARG A 1 552 ? -2.320 -1.177 15.573 1.00 71.12 552 ARG A O 1
ATOM 4270 N N . THR A 1 553 ? -4.375 -1.196 16.451 1.00 78.75 553 THR A N 1
ATOM 4271 C CA . THR A 1 553 ? -4.814 -2.440 15.818 1.00 78.75 553 THR A CA 1
ATOM 4272 C C . THR A 1 553 ? -5.919 -2.185 14.799 1.00 78.75 553 THR A C 1
ATOM 4274 O O . THR A 1 553 ? -6.566 -1.136 14.787 1.00 78.75 553 THR A O 1
ATOM 4277 N N . ILE A 1 554 ? -6.192 -3.190 13.963 1.00 81.81 554 ILE A N 1
ATOM 4278 C CA . ILE A 1 554 ? -7.359 -3.188 13.068 1.00 81.81 554 ILE A CA 1
ATOM 4279 C C . ILE A 1 554 ? -8.646 -2.967 13.876 1.00 81.81 554 ILE A C 1
ATOM 4281 O O . ILE A 1 554 ? -9.534 -2.237 13.440 1.00 81.81 554 ILE A O 1
ATOM 4285 N N . LEU A 1 555 ? -8.736 -3.542 15.080 1.00 85.56 555 LEU A N 1
ATOM 4286 C CA . LEU A 1 555 ? -9.899 -3.405 15.949 1.00 85.56 555 LEU A CA 1
ATOM 4287 C C . LEU A 1 555 ? -10.103 -1.957 16.420 1.00 85.56 555 LEU A C 1
ATOM 4289 O O . LEU A 1 555 ? -11.218 -1.448 16.320 1.00 85.56 555 LEU A O 1
ATOM 4293 N N . SER A 1 556 ? -9.060 -1.257 16.878 1.00 88.94 556 SER A N 1
ATOM 4294 C CA . SER A 1 556 ? -9.203 0.145 17.308 1.00 88.94 556 SER A CA 1
ATOM 4295 C C . SER A 1 556 ? -9.519 1.095 16.150 1.00 88.94 556 SER A C 1
ATOM 4297 O O . SER A 1 556 ? -10.351 1.997 16.303 1.00 88.94 556 SER A O 1
ATOM 4299 N N . ALA A 1 557 ? -8.928 0.864 14.974 1.00 90.56 557 ALA A N 1
ATOM 4300 C CA . ALA A 1 557 ? -9.259 1.594 13.751 1.00 90.56 557 ALA A CA 1
ATOM 4301 C C . ALA A 1 557 ? -10.731 1.377 13.356 1.00 90.56 557 ALA A C 1
ATOM 4303 O O . ALA A 1 557 ? -11.466 2.337 13.113 1.00 90.56 557 ALA A O 1
ATOM 4304 N N . SER A 1 558 ? -11.193 0.125 13.393 1.00 94.25 558 SER A N 1
ATOM 4305 C CA . SER A 1 558 ? -12.578 -0.241 13.077 1.00 94.25 558 SER A CA 1
ATOM 4306 C C . SER A 1 558 ? -13.574 0.361 14.061 1.00 94.25 558 SER A C 1
ATOM 4308 O O . SER A 1 558 ? -14.596 0.894 13.644 1.00 94.25 558 SER A O 1
ATOM 4310 N N . LEU A 1 559 ? -13.283 0.340 15.364 1.00 94.69 559 LEU A N 1
ATOM 4311 C CA . LEU A 1 559 ? -14.148 0.946 16.381 1.00 94.69 559 LEU A CA 1
ATOM 4312 C C . LEU A 1 559 ? -14.209 2.474 16.253 1.00 94.69 559 LEU A C 1
ATOM 4314 O O . LEU A 1 559 ? -15.265 3.071 16.465 1.00 94.69 559 LEU A O 1
ATOM 4318 N N . THR A 1 560 ? -13.110 3.107 15.837 1.00 94.75 560 THR A N 1
ATOM 4319 C CA . THR A 1 560 ? -13.086 4.544 15.524 1.00 94.75 560 THR A CA 1
ATOM 4320 C C . THR A 1 560 ? -14.016 4.871 14.356 1.00 94.75 560 THR A C 1
ATOM 4322 O O . THR A 1 560 ? -14.839 5.785 14.450 1.00 94.75 560 THR A O 1
ATOM 4325 N N . LEU A 1 561 ? -13.933 4.101 13.268 1.00 95.38 561 LEU A N 1
ATOM 4326 C CA . LEU A 1 561 ? -14.834 4.240 12.122 1.00 95.38 561 LEU A CA 1
ATOM 4327 C C . LEU A 1 561 ? -16.285 3.922 12.499 1.00 95.38 561 LEU A C 1
ATOM 4329 O O . LEU A 1 561 ? -17.200 4.626 12.074 1.00 95.38 561 LEU A O 1
ATOM 4333 N N . ALA A 1 562 ? -16.500 2.914 13.344 1.00 95.94 562 ALA A N 1
ATOM 4334 C CA . ALA A 1 562 ? -17.820 2.541 13.824 1.00 95.94 562 ALA A CA 1
ATOM 4335 C C . ALA A 1 562 ? -18.478 3.688 14.604 1.00 95.94 562 ALA A C 1
ATOM 4337 O O . ALA A 1 562 ? -19.652 3.987 14.374 1.00 95.94 562 ALA A O 1
ATOM 4338 N N . LEU A 1 563 ? -17.715 4.372 15.466 1.00 94.75 563 LEU A N 1
ATOM 4339 C CA . LEU A 1 563 ? -18.163 5.554 16.205 1.00 94.75 563 LEU A CA 1
ATOM 4340 C C . LEU A 1 563 ? -18.536 6.712 15.269 1.00 94.75 563 LEU A C 1
ATOM 4342 O O . LEU A 1 563 ? -19.539 7.382 15.504 1.00 94.75 563 LEU A O 1
ATOM 4346 N N . LEU A 1 564 ? -17.758 6.926 14.205 1.00 95.62 564 LEU A N 1
ATOM 4347 C CA . LEU A 1 564 ? -18.029 7.950 13.193 1.00 95.62 564 LEU A CA 1
ATOM 4348 C C . LEU A 1 564 ? -19.308 7.648 12.399 1.00 95.62 564 LEU A C 1
ATOM 4350 O O . LEU A 1 564 ? -20.088 8.553 12.110 1.00 95.62 564 LEU A O 1
ATOM 4354 N N . ILE A 1 565 ? -19.531 6.383 12.039 1.00 95.31 565 ILE A N 1
ATOM 4355 C CA . ILE A 1 565 ? -20.655 5.952 11.192 1.00 95.31 565 ILE A CA 1
ATOM 4356 C C . ILE A 1 565 ? -21.959 5.824 11.992 1.00 95.31 565 ILE A C 1
ATOM 4358 O O . ILE A 1 565 ? -23.048 6.009 11.442 1.00 95.31 565 ILE A O 1
ATOM 4362 N N . LEU A 1 566 ? -21.872 5.551 13.296 1.00 95.88 566 LEU A N 1
ATOM 4363 C CA . LEU A 1 566 ? -23.024 5.270 14.152 1.00 95.88 566 LEU A CA 1
ATOM 4364 C C . LEU A 1 566 ? -24.133 6.347 14.095 1.00 95.88 566 LEU A C 1
ATOM 4366 O O . LEU A 1 566 ? -25.288 5.966 13.891 1.00 95.88 566 LEU A O 1
ATOM 4370 N N . PRO A 1 567 ? -23.856 7.665 14.203 1.00 95.19 567 PRO A N 1
ATOM 4371 C CA . PRO A 1 567 ? -24.901 8.689 14.139 1.00 95.19 567 PRO A CA 1
ATOM 4372 C C . PRO A 1 567 ? -25.644 8.699 12.800 1.00 95.19 567 PRO A C 1
ATOM 4374 O O . PRO A 1 567 ? -26.859 8.882 12.769 1.00 95.19 567 PRO A O 1
ATOM 4377 N N . ILE A 1 568 ? -24.926 8.459 11.700 1.00 94.94 568 ILE A N 1
ATOM 4378 C CA . ILE A 1 568 ? -25.494 8.427 10.348 1.00 94.94 568 ILE A CA 1
ATOM 4379 C C . ILE A 1 568 ? -26.445 7.234 10.209 1.00 94.94 568 ILE A C 1
ATOM 4381 O O . ILE A 1 568 ? -27.560 7.393 9.715 1.00 94.94 568 ILE A O 1
ATOM 4385 N N . VAL A 1 569 ? -26.042 6.054 10.694 1.00 96.75 569 VAL A N 1
ATOM 4386 C CA . VAL A 1 569 ? -26.896 4.854 10.683 1.00 96.75 569 VAL A CA 1
ATOM 4387 C C . VAL A 1 569 ? -28.168 5.079 11.499 1.00 96.75 569 VAL A C 1
ATOM 4389 O O . VAL A 1 569 ? -29.252 4.751 11.019 1.00 96.75 569 VAL A O 1
ATOM 4392 N N . ILE A 1 570 ? -28.061 5.679 12.693 1.00 96.38 570 ILE A N 1
ATOM 4393 C CA . ILE A 1 570 ? -29.227 5.982 13.538 1.00 96.38 570 ILE A CA 1
ATOM 4394 C C . ILE A 1 570 ? -30.201 6.905 12.797 1.00 96.38 570 ILE A C 1
ATOM 4396 O O . ILE A 1 570 ? -31.393 6.611 12.741 1.00 96.38 570 ILE A O 1
ATOM 4400 N N . ILE A 1 571 ? -29.710 8.001 12.211 1.00 94.62 571 ILE A N 1
ATOM 4401 C CA . ILE A 1 571 ? -30.556 8.985 11.520 1.00 94.62 571 ILE A CA 1
ATOM 4402 C C . ILE A 1 571 ? -31.243 8.357 10.307 1.00 94.62 571 ILE A C 1
ATOM 4404 O O . ILE A 1 571 ? -32.460 8.469 10.180 1.00 94.62 571 ILE A O 1
ATOM 4408 N N . ASN A 1 572 ? -30.495 7.646 9.461 1.00 95.25 572 ASN A N 1
ATOM 4409 C CA . ASN A 1 572 ? -31.052 7.004 8.271 1.00 95.25 572 ASN A CA 1
ATOM 4410 C C . ASN A 1 572 ? -32.114 5.956 8.637 1.00 95.25 572 ASN A C 1
ATOM 4412 O O . ASN A 1 572 ? -33.161 5.885 7.995 1.00 95.25 572 ASN A O 1
ATOM 4416 N N . ALA A 1 573 ? -31.887 5.171 9.696 1.00 95.19 573 ALA A N 1
ATOM 4417 C CA . ALA A 1 573 ? -32.867 4.206 10.183 1.00 95.19 573 ALA A CA 1
ATOM 4418 C C . ALA A 1 573 ? -34.115 4.891 10.775 1.00 95.19 573 ALA A C 1
ATOM 4420 O O . ALA A 1 573 ? -35.232 4.457 10.502 1.00 95.19 573 ALA A O 1
ATOM 4421 N N . GLN A 1 574 ? -33.963 5.991 11.525 1.00 93.25 574 GLN A N 1
ATOM 4422 C CA . GLN A 1 574 ? -35.101 6.782 12.017 1.00 93.25 574 GLN A CA 1
ATOM 4423 C C . GLN A 1 574 ? -35.926 7.368 10.869 1.00 93.25 574 GLN A C 1
ATOM 4425 O O . GLN A 1 574 ? -37.154 7.317 10.898 1.00 93.25 574 GLN A O 1
ATOM 4430 N N . GLU A 1 575 ? -35.270 7.923 9.851 1.00 92.62 575 GLU A N 1
ATOM 4431 C CA . GLU A 1 575 ? -35.944 8.485 8.679 1.00 92.62 575 GLU A CA 1
ATOM 4432 C C . GLU A 1 575 ? -36.685 7.409 7.881 1.00 92.62 575 GLU A C 1
ATOM 4434 O O . GLU A 1 575 ? -37.830 7.630 7.484 1.00 92.62 575 GLU A O 1
ATOM 4439 N N . ALA A 1 576 ? -36.089 6.222 7.730 1.00 92.81 576 ALA A N 1
ATOM 4440 C CA . ALA A 1 576 ? -36.744 5.075 7.111 1.00 92.81 576 ALA A CA 1
ATOM 4441 C C . ALA A 1 576 ? -38.001 4.635 7.886 1.00 92.81 576 ALA A C 1
ATOM 4443 O O . ALA A 1 576 ? -39.051 4.426 7.280 1.00 92.81 576 ALA A O 1
ATOM 4444 N N . LEU A 1 577 ? -37.935 4.559 9.221 1.00 90.00 577 LEU A N 1
ATOM 4445 C CA . LEU A 1 577 ? -39.090 4.221 10.065 1.00 90.00 577 LEU A CA 1
ATOM 4446 C C . LEU A 1 577 ? -40.190 5.293 9.993 1.00 90.00 577 LEU A C 1
ATOM 4448 O O . LEU A 1 577 ? -41.372 4.966 9.874 1.00 90.00 577 LEU A O 1
ATOM 4452 N N . ARG A 1 578 ? -39.812 6.578 10.008 1.00 89.00 578 ARG A N 1
ATOM 4453 C CA . ARG A 1 578 ? -40.740 7.720 9.898 1.00 89.00 578 ARG A CA 1
ATOM 4454 C C . ARG A 1 578 ? -41.424 7.826 8.542 1.00 89.00 578 ARG A C 1
ATOM 4456 O O . ARG A 1 578 ? -42.490 8.433 8.453 1.00 89.00 578 ARG A O 1
ATOM 4463 N N . ALA A 1 579 ? -40.824 7.268 7.493 1.00 91.50 579 ALA A N 1
ATOM 4464 C CA . ALA A 1 579 ? -41.411 7.269 6.160 1.00 91.50 579 ALA A CA 1
ATOM 4465 C C . ALA A 1 579 ? -42.701 6.430 6.086 1.00 91.50 579 ALA A C 1
ATOM 4467 O O . ALA A 1 579 ? -43.526 6.663 5.200 1.00 91.50 579 ALA A O 1
ATOM 4468 N N . VAL A 1 580 ? -42.908 5.487 7.016 1.00 88.94 580 VAL A N 1
ATOM 4469 C CA . VAL A 1 580 ? -44.131 4.678 7.086 1.00 88.94 580 VAL A CA 1
ATOM 4470 C C . VAL A 1 580 ? -45.300 5.527 7.615 1.00 88.94 580 VAL A C 1
ATOM 4472 O O . VAL A 1 580 ? -45.242 6.018 8.746 1.00 88.94 580 VAL A O 1
ATOM 4475 N N . PRO A 1 581 ? -46.405 5.689 6.856 1.00 90.00 581 PRO A N 1
ATOM 4476 C CA . PRO A 1 581 ? -47.538 6.499 7.291 1.00 90.00 581 PRO A CA 1
ATOM 4477 C C . PRO A 1 581 ? -48.169 5.982 8.587 1.00 90.00 581 PRO A C 1
ATOM 4479 O O . PRO A 1 581 ? -48.477 4.797 8.715 1.00 90.00 581 PRO A O 1
ATOM 4482 N N . PHE A 1 582 ? -48.467 6.894 9.515 1.00 86.19 582 PHE A N 1
ATOM 4483 C CA . PHE A 1 582 ? -49.028 6.556 10.828 1.00 86.19 582 PHE A CA 1
ATOM 4484 C C . PHE A 1 582 ? -50.330 5.739 10.744 1.00 86.19 582 PHE A C 1
ATOM 4486 O O . PHE A 1 582 ? -50.509 4.788 11.498 1.00 86.19 582 PHE A O 1
ATOM 4493 N N . ALA A 1 583 ? -51.190 6.034 9.763 1.00 91.50 583 ALA A N 1
ATOM 4494 C CA . ALA A 1 583 ? -52.443 5.308 9.545 1.00 91.50 583 ALA A CA 1
ATOM 4495 C C . ALA A 1 583 ? -52.237 3.808 9.254 1.00 91.50 583 ALA A C 1
ATOM 4497 O O . ALA A 1 583 ? -53.053 2.986 9.662 1.00 91.50 583 ALA A O 1
ATOM 4498 N N . VAL A 1 584 ? -51.144 3.438 8.577 1.00 90.56 584 VAL A N 1
ATOM 4499 C CA . VAL A 1 584 ? -50.816 2.029 8.294 1.00 90.56 584 VAL A CA 1
ATOM 4500 C C . VAL A 1 584 ? -50.374 1.319 9.575 1.00 90.56 584 VAL A C 1
ATOM 4502 O O . VAL A 1 584 ? -50.756 0.175 9.815 1.00 90.56 584 VAL A O 1
ATOM 4505 N N . ARG A 1 585 ? -49.636 2.024 10.440 1.00 88.12 585 ARG A N 1
ATOM 4506 C CA . ARG A 1 585 ? -49.179 1.505 11.737 1.00 88.12 585 ARG A CA 1
ATOM 4507 C C . ARG A 1 585 ? -50.360 1.279 12.684 1.00 88.12 585 ARG A C 1
ATOM 4509 O O . ARG A 1 585 ? -50.488 0.202 13.255 1.00 88.12 585 ARG A O 1
ATOM 4516 N N . GLU A 1 586 ? -51.280 2.242 12.778 1.00 90.12 586 GLU A N 1
ATOM 4517 C CA . GLU A 1 586 ? -52.507 2.088 13.575 1.00 90.12 586 GLU A CA 1
ATOM 4518 C C . GLU A 1 586 ? -53.420 0.974 13.053 1.00 90.12 586 GLU A C 1
ATOM 4520 O O . GLU A 1 586 ? -53.995 0.237 13.853 1.00 90.12 586 GLU A O 1
ATOM 4525 N N . ALA A 1 587 ? -53.530 0.805 11.729 1.00 93.31 587 ALA A N 1
ATOM 4526 C CA . ALA A 1 587 ? -54.286 -0.299 11.143 1.00 93.31 587 ALA A CA 1
ATOM 4527 C C . ALA A 1 587 ? -53.695 -1.667 11.531 1.00 93.31 587 ALA A C 1
ATOM 4529 O O . ALA A 1 587 ? -54.444 -2.572 11.893 1.00 93.31 587 ALA A O 1
ATOM 4530 N N . SER A 1 588 ? -52.364 -1.798 11.527 1.00 93.81 588 SER A N 1
ATOM 4531 C CA . SER A 1 588 ? -51.659 -2.999 11.997 1.00 93.81 588 SER A CA 1
ATOM 4532 C C . SER A 1 588 ? -51.957 -3.294 13.475 1.00 93.81 588 SER A C 1
ATOM 4534 O O . SER A 1 588 ? -52.347 -4.410 13.828 1.00 93.81 588 SER A O 1
ATOM 4536 N N . TYR A 1 589 ? -51.892 -2.275 14.339 1.00 91.94 589 TYR A N 1
ATOM 4537 C CA . TYR A 1 589 ? -52.250 -2.407 15.757 1.00 91.94 589 TYR A CA 1
ATOM 4538 C C . TYR A 1 589 ? -53.724 -2.773 15.965 1.00 91.94 589 TYR A C 1
ATOM 4540 O O . TYR A 1 589 ? -54.040 -3.597 16.824 1.00 91.94 589 TYR A O 1
ATOM 4548 N N . GLY A 1 590 ? -54.627 -2.229 15.145 1.00 93.19 590 GLY A N 1
ATOM 4549 C CA . GLY A 1 590 ? -56.051 -2.570 15.153 1.00 93.19 590 GLY A CA 1
ATOM 4550 C C . GLY A 1 590 ? -56.347 -4.025 14.769 1.00 93.19 590 GLY A C 1
ATOM 4551 O O . GLY A 1 590 ? -57.351 -4.576 15.215 1.00 93.19 590 GLY A O 1
ATOM 4552 N N . LEU A 1 591 ? -55.462 -4.667 13.999 1.00 94.25 591 LEU A N 1
ATOM 4553 C CA . LEU A 1 591 ? -55.526 -6.096 13.663 1.00 94.25 591 LEU A CA 1
ATOM 4554 C C . LEU A 1 591 ? -54.916 -7.005 14.747 1.00 94.25 591 LEU A C 1
ATOM 4556 O O . LEU A 1 591 ? -54.917 -8.225 14.595 1.00 94.25 591 LEU A O 1
ATOM 4560 N N . GLY A 1 592 ? -54.418 -6.432 15.847 1.00 93.38 592 GLY A N 1
ATOM 4561 C CA . GLY A 1 592 ? -53.799 -7.167 16.949 1.00 93.38 592 GLY A CA 1
ATOM 4562 C C . GLY A 1 592 ? -52.316 -7.483 16.744 1.00 93.38 592 GLY A C 1
ATOM 4563 O O . GLY A 1 592 ? -51.760 -8.266 17.514 1.00 93.38 592 GLY A O 1
ATOM 4564 N N . ALA A 1 593 ? -51.664 -6.890 15.737 1.00 93.00 593 ALA A N 1
ATOM 4565 C CA . ALA A 1 593 ? -50.223 -7.027 15.564 1.00 93.00 593 ALA A CA 1
ATOM 4566 C C . ALA A 1 593 ? -49.466 -6.305 16.688 1.00 93.00 593 ALA A C 1
ATOM 4568 O O . ALA A 1 593 ? -49.858 -5.240 17.169 1.00 93.00 593 ALA A O 1
ATOM 4569 N N . THR A 1 594 ? -48.343 -6.882 17.101 1.00 90.50 594 THR A N 1
ATOM 4570 C CA . THR A 1 594 ? -47.428 -6.249 18.057 1.00 90.50 594 THR A CA 1
ATOM 4571 C C . THR A 1 594 ? -46.596 -5.149 17.384 1.00 90.50 594 THR A C 1
ATOM 4573 O O . THR A 1 594 ? -46.459 -5.110 16.160 1.00 90.50 594 THR A O 1
ATOM 4576 N N . LYS A 1 595 ? -45.980 -4.269 18.188 1.00 83.81 595 LYS A N 1
ATOM 4577 C CA . LYS A 1 595 ? -45.036 -3.239 17.704 1.00 83.81 595 LYS A CA 1
ATOM 4578 C C . LYS A 1 595 ? -43.914 -3.822 16.840 1.00 83.81 595 LYS A C 1
ATOM 4580 O O . LYS A 1 595 ? -43.672 -3.320 15.753 1.00 83.81 595 LYS A O 1
ATOM 4585 N N . TRP A 1 596 ? -43.322 -4.937 17.272 1.00 85.38 596 TRP A N 1
ATOM 4586 C CA . TRP A 1 596 ? -42.272 -5.645 16.530 1.00 85.38 596 TRP A CA 1
ATOM 4587 C C . TRP A 1 596 ? -42.729 -6.256 15.203 1.00 85.38 596 TRP A C 1
ATOM 4589 O O . TRP A 1 596 ? -41.900 -6.444 14.332 1.00 85.38 596 TRP A O 1
ATOM 4599 N N . GLN A 1 597 ? -44.012 -6.599 15.057 1.00 87.56 597 GLN A N 1
ATOM 4600 C CA . GLN A 1 597 ? -44.564 -7.109 13.793 1.00 87.56 597 GLN A CA 1
ATOM 4601 C C . GLN A 1 597 ? -44.968 -5.986 12.829 1.00 87.56 597 GLN A C 1
ATOM 4603 O O . GLN A 1 597 ? -45.224 -6.251 11.660 1.00 87.56 597 GLN A O 1
ATOM 4608 N N . THR A 1 598 ? -45.125 -4.765 13.345 1.00 86.00 598 THR A N 1
ATOM 4609 C CA . THR A 1 598 ? -45.554 -3.586 12.577 1.00 86.00 598 THR A CA 1
ATOM 4610 C C . THR A 1 598 ? -44.367 -2.795 12.029 1.00 86.00 598 THR A C 1
ATOM 4612 O O . THR A 1 598 ? -44.512 -2.109 11.018 1.00 86.00 598 THR A O 1
ATOM 4615 N N . ILE A 1 599 ? -43.226 -2.865 12.719 1.00 82.69 599 ILE A N 1
ATOM 4616 C CA . ILE A 1 599 ? -41.902 -2.492 12.203 1.00 82.69 599 ILE A CA 1
ATOM 4617 C C . ILE A 1 599 ? -41.460 -3.566 11.212 1.00 82.69 599 ILE A C 1
ATOM 4619 O O . ILE A 1 599 ? -40.957 -3.176 10.137 1.00 82.69 599 ILE A O 1
#

pLDDT: mean 74.97, std 17.15, range [34.03, 97.44]

Solvent-accessible surface area (backbone atoms only — not comparable to full-atom values): 33118 Å² total; per-residue (Å²): 133,90,81,90,75,84,82,73,84,78,69,94,65,69,57,68,68,61,43,56,62,48,44,57,55,49,50,52,53,49,50,49,52,50,51,50,50,53,50,51,49,50,52,52,51,50,52,50,50,53,52,50,54,50,49,52,25,67,70,45,18,30,35,34,34,36,43,82,37,59,58,49,69,76,49,39,96,94,46,57,46,89,72,57,47,32,63,61,41,28,49,49,38,52,76,76,60,52,66,51,72,57,49,45,48,78,75,52,42,77,51,61,81,91,49,47,52,74,33,24,48,41,68,31,37,78,87,58,52,62,49,91,92,43,38,84,38,27,48,49,60,42,63,71,41,96,60,20,59,58,52,48,28,47,32,44,35,62,65,48,51,47,67,57,42,48,50,46,42,45,53,77,65,19,35,71,42,79,79,48,78,42,36,25,60,55,50,67,72,53,62,51,62,52,73,68,54,55,48,49,51,55,50,45,54,55,52,43,53,55,41,51,56,50,47,56,52,52,51,53,53,46,53,52,53,53,49,54,47,51,53,54,59,72,68,70,53,86,80,43,54,66,56,46,54,54,51,52,50,51,48,52,53,51,50,51,50,49,53,53,45,50,50,51,39,52,51,47,49,52,54,44,52,61,53,56,78,66,53,46,64,70,63,44,75,40,58,40,52,85,96,47,90,51,53,80,89,76,56,60,76,70,57,52,55,46,67,76,68,59,82,88,89,87,81,83,54,46,75,36,62,29,45,58,46,68,62,81,44,76,59,32,57,68,27,48,71,50,95,48,77,94,61,38,17,46,26,53,61,51,53,51,51,51,52,28,50,50,50,22,49,68,50,21,46,58,53,12,42,50,49,18,51,39,60,72,78,68,53,66,101,41,72,68,53,54,50,49,55,50,47,39,60,52,55,57,69,52,61,67,67,58,40,52,55,48,22,45,53,44,28,27,56,71,35,11,49,63,35,40,28,44,82,73,54,75,56,60,54,83,55,57,64,55,50,44,50,51,29,48,32,66,10,64,72,51,100,48,57,62,30,59,48,104,80,76,42,85,72,48,48,57,58,76,66,61,65,50,53,70,35,43,50,40,39,49,51,45,42,54,52,40,39,54,42,30,55,59,71,86,68,72,74,82,51,66,72,57,55,52,51,53,54,33,60,30,47,45,50,87,77,84,82,70,92,48,52,83,41,76,44,67,28,61,92,81,35,59,48,36,37,49,31,53,57,32,34,45,51,32,46,54,58,53,28,59,56,70,63,65,5,86,32,68,57,16,55,18,50,27,52,20,62,62,46,24,35,52,43,21,51,55,40,36,52,59,60,64,68,55,58,66,69,61,51,52,52,38,47,76,72,69,47,51,73,81,75,65,107

Secondary structure (DSSP, 8-state):
-----------SPPPHHHHHHHHHHHHHHHHHHHHHHHHHHHHHHHHHHHHHHHHHHHHS-EEEEEESS-HHHHH-TT--GGG--HHHHHHHHHHTT--HHHHHHHHH--S-TTTTTTSBHHHH-TTS---TT-TTSBHHHHHTSTTHHHHHHHHHHTTS-HHHHHHHHHHHTS-EEEEEEE-HHHHHHS-S--HHHHHHHHHHHHHHHHHHHHHHHHHHHHHHHHHHHHHHHHT--GGGHHHHHHHHHHHHHHHHHHHHHHHHHHHHHHHHHHHHTT---SEEEEEEETTB---GGGS-HHHHHHHHH--S-SSSEEEEEEEEEES--HHHHHSPP-SSGGG--SHHHHHHHHHHHHHHHHHHHHHHHHHHHIIIII--S-HHHHHHHHHHHHHTTS-HHHHHHHHIIIIIIITHHHHTSGGGTTT--THHHHHHHHHHHHHHT-S--EEE-TTS-EEEE-SSSSS-HHHHHHHHHHHHHHHTTTT-TTSSSPPHHHHHHHHHHHHT--SPPPS-TTPEEEPTTS-EEEHHHHHHHHHHHHHHHT------SHHHHHHHHHHHHHHHHHHHHHHHHHTS-HHHHHHHHHTT--HHHH-